Protein AF-A0A1U9K1Q8-F1 (afdb_monomer_lite)

Radius of gyration: 27.78 Å; chains: 1; bounding box: 69×58×80 Å

Secondary structure (DSSP, 8-state):
-B-TTSSB-S---HHHHHHHHHHHHT--HHHHTTSHHHHHHHHHHHHHTT--EEEEEEE---HHHHHHHHHHHHSTT--SEEEEEEEGGGS-HHHHHHHHHHHHTT-BTTB---EEEE--B--TTTT-S---TT--TT------BSS-HHHHHHHHHHHHHTT-EEEEEE-SHHHHHHHHHHHHHHHHHS--TT---EEEE-TT--HHHHHHHHHHT-EEEE-TTHHHHHHHHIIIIIS-HHHHTTSS-HHHHHHTT--EEE--TTTTS---HHHHHHHHHH-B-TTS-B--GGGPPPHHHHHHIIIIIHHHHTT-TTTSSS--TTS---EEEESS-TTSS-GGGGGG--EEEEEETTEEEEPP----EEEEEEE-STTSSHHHHHHHHHHS-PPTTEEEEE--SSSS-HHHHT--S-TTSEEE--SS-TTTS-SHHHHHHHHHHHH-SSPPSEEEEEPPTT--HHHHHHHHHHSTTEEEEEEEEEEEGGGHHHHHH-TTTHHHHHHHHHT-SEEEEES--TTPPPPHHHHHHHHT--PEEEE-SSS--PPPPP----PPPP-------EEEEEEESS---HHHHHHHHHHTTTTEEEEEEEEE-GGG-EEEEEEETTEEEEEE-SS--SSEEEEEEES-HHHHHHHHHHHHHHHHT---

pLDDT: mean 81.48, std 17.05, range [26.45, 98.88]

Foldseek 3Di:
DADPVRHDPPDADDPVRVVVVCVVVVHDPLVVCLALVNQQVVQVQCFQQQAAEDEQQEHQLDPSSLVSLLVLQPPPPRRHAYEYAHECVSDDLVVSLVSQVVSCVSDDPRYHTFEHEYEFWDALLVQAAAADPPAWPQPDDGHHTNDPLVVSLVSLQSCLVSLTAYAYEHQYQVSLVSVLVSLVVSCVVPNDPQNAHEYEQCFQHDLVSLLSCLVSLYAYAHALCCLAECLVVCCVTTPHPPRSLPTRQQLSSVVSVHLYAYDNPPPVPRDHLLVSLLSQAQSAYLQGDHRNNVSHDQSVVSLQRHALSVCSSSVNNQATRDDDPNHAPWGWDKPDDSVPDDSVCSLVIGTQWTDGRPDIDGNPPQQFAAEEEEEAAAPLCSLVVVQVVLVDDDPPQEAEEEFEAEQDRFSVVQRPDDDPRYDYQRDHGCAPDPDDSVLVVLVVQQPDVVHGNHYYYYHYNQHQQLVVQVVQSSRPRHDHQFLEYRDAQVCQVVQCPDPQRVQSRLSSLQQGQAYEYPPDAPPDDRDPSVVVSVVNHPHHYHYCNDSDDDDDDGDDDDDHGDDDDHDFKDKDKAKFQDAFDPVLLVVLCVVLLVFFQWKWWWGQHPPQWIWTWTDGSPDTDIGTDPHGDRMTMMMTMGRDPVSVVVSNVSVVCSVVVDDD

InterPro domains:
  IPR003495 CobW/HypB/UreG, nucleotide-binding domain [PF02492] (371-519)
  IPR011059 Metal-dependent hydrolase, composite domain superfamily [G3DSA:2.30.40.10] (322-338)
  IPR011629 Zinc chaperone CobW-like, C-terminal [PF07683] (570-649)
  IPR013108 Amidohydrolase 3 [PF07969] (2-357)
  IPR027417 P-loop containing nucleoside triphosphate hydrolase [G3DSA:3.40.50.300] (366-552)
  IPR027417 P-loop containing nucleoside triphosphate hydrolase [SSF52540] (367-492)
  IPR032466 Metal-dependent hydrolase [SSF51556] (37-322)
  IPR033932 YtcJ like [cd01300] (1-332)

Structure (mmCIF, N/CA/C/O backbone):
data_AF-A0A1U9K1Q8-F1
#
_entry.id   AF-A0A1U9K1Q8-F1
#
loop_
_atom_site.group_PDB
_atom_site.id
_atom_site.type_symbol
_atom_site.label_atom_id
_atom_site.label_alt_id
_atom_site.label_comp_id
_atom_site.label_asym_id
_atom_site.label_entity_id
_atom_site.label_seq_id
_atom_site.pdbx_PDB_ins_code
_atom_site.Cartn_x
_atom_site.Cartn_y
_atom_site.Cartn_z
_atom_site.occupancy
_atom_site.B_iso_or_equiv
_atom_site.auth_seq_id
_atom_site.auth_comp_id
_atom_site.auth_asym_id
_atom_site.auth_atom_id
_atom_site.pdbx_PDB_model_num
ATOM 1 N N . MET A 1 1 ? 19.857 14.814 7.489 1.00 66.50 1 MET A N 1
ATOM 2 C CA . MET A 1 1 ? 20.952 13.839 7.269 1.00 66.50 1 MET A CA 1
ATOM 3 C C . MET A 1 1 ? 22.160 14.584 6.717 1.00 66.50 1 MET A C 1
ATOM 5 O O . MET A 1 1 ? 21.950 15.623 6.100 1.00 66.50 1 MET A O 1
ATOM 9 N N . ARG A 1 2 ? 23.394 14.141 6.993 1.00 70.31 2 ARG A N 1
ATOM 10 C CA . ARG A 1 2 ? 24.616 14.788 6.481 1.00 70.31 2 ARG A CA 1
ATOM 11 C C . ARG A 1 2 ? 25.340 13.857 5.507 1.00 70.31 2 ARG A C 1
ATOM 13 O O . ARG A 1 2 ? 25.304 12.646 5.704 1.00 70.31 2 ARG A O 1
ATOM 20 N N . ASP A 1 3 ? 25.950 14.409 4.466 1.00 75.44 3 ASP A N 1
ATOM 21 C CA . ASP A 1 3 ? 26.840 13.682 3.562 1.00 75.44 3 ASP A CA 1
ATOM 22 C C . ASP A 1 3 ? 28.186 13.349 4.236 1.00 75.44 3 ASP A C 1
ATOM 24 O O . ASP A 1 3 ? 28.421 13.658 5.410 1.00 75.44 3 ASP A O 1
ATOM 28 N N . ALA A 1 4 ? 29.090 12.711 3.487 1.00 78.19 4 ALA A N 1
ATOM 29 C CA . ALA A 1 4 ? 30.421 12.348 3.974 1.00 78.19 4 ALA A CA 1
ATOM 30 C C . ALA A 1 4 ? 31.290 13.570 4.347 1.00 78.19 4 ALA A C 1
ATOM 32 O O . ALA A 1 4 ? 32.300 13.422 5.032 1.00 78.19 4 ALA A O 1
ATOM 33 N N . GLN A 1 5 ? 30.897 14.770 3.918 1.00 76.44 5 GLN A N 1
ATOM 34 C CA . GLN A 1 5 ? 31.544 16.052 4.182 1.00 76.44 5 GLN A CA 1
ATOM 35 C C . GLN A 1 5 ? 30.854 16.817 5.327 1.00 76.44 5 GLN A C 1
ATOM 37 O O . GLN A 1 5 ? 31.246 17.937 5.662 1.00 76.44 5 GLN A O 1
ATOM 42 N N . GLY A 1 6 ? 29.840 16.219 5.959 1.00 79.38 6 GLY A N 1
ATOM 43 C CA . GLY A 1 6 ? 29.106 16.808 7.070 1.00 79.38 6 GLY A CA 1
ATOM 44 C C . GLY A 1 6 ? 28.069 17.857 6.656 1.00 79.38 6 GLY A C 1
ATOM 45 O O . GLY A 1 6 ? 27.528 18.524 7.541 1.00 79.38 6 GLY A O 1
ATOM 46 N N . GLN A 1 7 ? 27.763 18.022 5.368 1.00 77.88 7 GLN A N 1
ATOM 47 C CA . GLN A 1 7 ? 26.757 18.971 4.879 1.00 77.88 7 GLN A CA 1
ATOM 48 C C . GLN A 1 7 ? 25.375 18.319 4.774 1.00 77.88 7 GLN A C 1
ATOM 50 O O . GLN A 1 7 ? 25.296 17.122 4.506 1.00 77.88 7 GLN A O 1
ATOM 55 N N . PRO A 1 8 ? 24.263 19.050 4.987 1.00 78.00 8 PRO A N 1
ATOM 56 C CA . PRO A 1 8 ? 22.928 18.507 4.757 1.00 78.00 8 PRO A CA 1
ATOM 57 C C . PRO A 1 8 ? 22.770 17.981 3.322 1.00 78.00 8 PRO A C 1
ATOM 59 O O . PRO A 1 8 ? 22.925 18.736 2.370 1.00 78.00 8 PRO A O 1
ATOM 62 N N . ASN A 1 9 ? 22.420 16.703 3.163 1.00 78.38 9 ASN A N 1
ATOM 63 C CA . ASN A 1 9 ? 22.312 16.052 1.847 1.00 78.38 9 ASN A CA 1
ATOM 64 C C . ASN A 1 9 ? 20.928 16.213 1.177 1.00 78.38 9 ASN A C 1
ATOM 66 O O . ASN A 1 9 ? 20.662 15.579 0.161 1.00 78.38 9 ASN A O 1
ATOM 70 N N . GLY A 1 10 ? 20.025 16.995 1.775 1.00 76.06 10 GLY A N 1
ATOM 71 C CA . GLY A 1 10 ? 18.657 17.199 1.282 1.00 76.06 10 GLY A CA 1
ATOM 72 C C . GLY A 1 10 ? 17.677 16.046 1.545 1.00 76.06 10 GLY A C 1
ATOM 73 O O . GLY A 1 10 ? 16.517 16.152 1.161 1.00 76.06 10 GLY A O 1
ATOM 74 N N . GLU A 1 11 ? 18.092 14.964 2.212 1.00 77.25 11 GLU A N 1
ATOM 75 C CA . GLU A 1 11 ? 17.215 13.831 2.527 1.00 77.25 11 GLU A CA 1
ATOM 76 C C . GLU A 1 11 ? 16.441 14.053 3.836 1.00 77.25 11 GLU A C 1
ATOM 78 O O . GLU A 1 11 ? 17.028 14.301 4.901 1.00 77.25 11 GLU A O 1
ATOM 83 N N . LEU A 1 12 ? 15.117 13.899 3.752 1.00 75.38 12 LEU A N 1
ATOM 84 C CA . LEU A 1 12 ? 14.180 13.929 4.873 1.00 75.38 12 LEU A CA 1
ATOM 85 C C . LEU A 1 12 ? 13.657 12.514 5.113 1.00 75.38 12 LEU A C 1
ATOM 87 O O . LEU A 1 12 ? 13.247 11.834 4.174 1.00 75.38 12 LEU A O 1
ATOM 91 N N . ARG A 1 13 ? 13.683 12.065 6.369 1.00 74.81 13 ARG A N 1
ATOM 92 C CA . ARG A 1 13 ? 13.214 10.734 6.763 1.00 74.81 13 ARG A CA 1
ATOM 93 C C . ARG A 1 13 ? 12.160 10.858 7.846 1.00 74.81 13 ARG A C 1
ATOM 95 O O . ARG A 1 13 ? 12.411 11.507 8.860 1.00 74.81 13 ARG A O 1
ATOM 102 N N . GLU A 1 14 ? 11.047 10.165 7.636 1.00 79.69 14 GLU A N 1
ATOM 103 C CA . GLU A 1 14 ? 9.932 10.059 8.579 1.00 79.69 14 GLU A CA 1
ATOM 104 C C . GLU A 1 14 ? 9.242 11.392 8.923 1.00 79.69 14 GLU A C 1
ATOM 106 O O . GLU A 1 14 ? 9.667 12.480 8.526 1.00 79.69 14 GLU A O 1
ATOM 111 N N . MET A 1 15 ? 8.125 11.303 9.654 1.00 72.88 15 MET A N 1
ATOM 112 C CA . MET A 1 15 ? 7.255 12.455 9.928 1.00 72.88 15 MET A CA 1
ATOM 113 C C . MET A 1 15 ? 7.952 13.574 10.703 1.00 72.88 15 MET A C 1
ATOM 115 O O . MET A 1 15 ? 7.702 14.739 10.421 1.00 72.88 15 MET A O 1
ATOM 119 N N . ALA A 1 16 ? 8.898 13.253 11.591 1.00 71.88 16 ALA A N 1
ATOM 120 C CA . ALA A 1 16 ? 9.637 14.268 12.343 1.00 71.88 16 ALA A CA 1
ATOM 121 C C . ALA A 1 16 ? 10.414 15.237 11.430 1.00 71.88 16 ALA A C 1
ATOM 123 O O . ALA A 1 16 ? 10.443 16.439 11.686 1.00 71.88 16 ALA A O 1
ATOM 124 N N . ALA A 1 17 ? 11.023 14.739 10.346 1.00 75.12 17 ALA A N 1
ATOM 125 C CA . ALA A 1 17 ? 11.723 15.592 9.386 1.00 75.12 17 ALA A CA 1
ATOM 126 C C . ALA A 1 17 ? 10.757 16.263 8.397 1.00 75.12 17 ALA A C 1
ATOM 128 O O . ALA A 1 17 ? 10.967 17.415 8.021 1.00 75.12 17 ALA A O 1
ATOM 129 N N . MET A 1 18 ? 9.705 15.552 7.978 1.00 78.44 18 MET A N 1
ATOM 130 C CA . MET A 1 18 ? 8.719 16.069 7.025 1.00 78.44 18 MET A CA 1
ATOM 131 C C . MET A 1 18 ? 7.866 17.198 7.625 1.00 78.44 18 MET A C 1
ATOM 133 O O . MET A 1 18 ? 7.635 18.196 6.946 1.00 78.44 18 MET A O 1
ATOM 137 N N . HIS A 1 19 ? 7.467 17.101 8.900 1.00 77.25 19 HIS A N 1
ATOM 138 C CA . HIS A 1 19 ? 6.681 18.132 9.593 1.00 77.25 19 HIS A CA 1
ATOM 139 C C . HIS A 1 19 ? 7.400 19.482 9.634 1.00 77.25 19 HIS A C 1
ATOM 141 O O . HIS A 1 19 ? 6.782 20.496 9.331 1.00 77.25 19 HIS A O 1
ATOM 147 N N . ALA A 1 20 ? 8.713 19.504 9.883 1.00 77.38 20 ALA A N 1
ATOM 148 C CA . ALA A 1 20 ? 9.489 20.747 9.860 1.00 77.38 20 ALA A CA 1
ATOM 149 C C . ALA A 1 20 ? 9.435 21.454 8.491 1.00 77.38 20 ALA A C 1
ATOM 151 O O . ALA A 1 20 ? 9.464 22.681 8.411 1.00 77.38 20 ALA A O 1
ATOM 152 N N . VAL A 1 21 ? 9.337 20.687 7.400 1.00 79.81 21 VAL A N 1
ATOM 153 C CA . VAL A 1 21 ? 9.174 21.243 6.052 1.00 79.81 21 VAL A CA 1
ATOM 154 C C . VAL A 1 21 ? 7.744 21.706 5.807 1.00 79.81 21 VAL A C 1
ATOM 156 O O . VAL A 1 21 ? 7.560 22.783 5.248 1.00 79.81 21 VAL A O 1
ATOM 159 N N . PHE A 1 22 ? 6.736 20.951 6.247 1.00 80.69 22 PHE A N 1
ATOM 160 C CA . PHE A 1 22 ? 5.336 21.373 6.137 1.00 80.69 22 PHE A CA 1
ATOM 161 C C . PHE A 1 22 ? 5.073 22.682 6.888 1.00 80.69 22 PHE A C 1
ATOM 163 O O . PHE A 1 22 ? 4.465 23.595 6.328 1.00 80.69 22 PHE A O 1
ATOM 170 N N . GLU A 1 23 ? 5.608 22.811 8.104 1.00 78.19 23 GLU A N 1
ATOM 171 C CA . GLU A 1 23 ? 5.557 24.045 8.890 1.00 78.19 23 GLU A CA 1
ATOM 172 C C . GLU A 1 23 ? 6.249 25.204 8.166 1.00 78.19 23 GLU A C 1
ATOM 174 O O . GLU A 1 23 ? 5.667 26.278 8.022 1.00 78.19 23 GLU A O 1
ATOM 179 N N . ALA A 1 24 ? 7.464 24.988 7.648 1.00 80.38 24 ALA A N 1
ATOM 180 C CA . ALA A 1 24 ? 8.210 26.023 6.932 1.00 80.38 24 ALA A CA 1
ATOM 181 C C . ALA A 1 24 ? 7.511 26.490 5.642 1.00 80.38 24 ALA A C 1
ATOM 183 O O . ALA A 1 24 ? 7.624 27.656 5.264 1.00 80.38 24 ALA A O 1
ATOM 184 N N . LEU A 1 25 ? 6.795 25.591 4.961 1.00 81.19 25 LEU A N 1
ATOM 185 C CA . LEU A 1 25 ? 6.037 25.897 3.747 1.00 81.19 25 LEU A CA 1
ATOM 186 C C . LEU A 1 25 ? 4.632 26.449 4.035 1.00 81.19 25 LEU A C 1
ATOM 188 O O . LEU A 1 25 ? 3.979 26.933 3.109 1.00 81.19 25 LEU A O 1
ATOM 192 N N . GLY A 1 26 ? 4.154 26.360 5.281 1.00 75.19 26 GLY A N 1
ATOM 193 C CA . GLY A 1 26 ? 2.771 26.670 5.648 1.00 75.19 26 GLY A CA 1
ATOM 194 C C . GLY A 1 26 ? 1.749 25.809 4.899 1.00 75.19 26 GLY A C 1
ATOM 195 O O . GLY A 1 26 ? 0.643 26.271 4.624 1.00 75.19 26 GLY A O 1
ATOM 196 N N . ARG A 1 27 ? 2.145 24.598 4.487 1.00 71.44 27 ARG A N 1
ATOM 197 C CA . ARG A 1 27 ? 1.319 23.656 3.724 1.00 71.44 27 ARG A CA 1
ATOM 198 C C . ARG A 1 27 ? 1.589 22.238 4.190 1.00 71.44 27 ARG A C 1
ATOM 200 O O . ARG A 1 27 ? 2.728 21.775 4.138 1.00 71.44 27 ARG A O 1
ATOM 207 N N . SER A 1 28 ? 0.530 21.538 4.572 1.00 68.88 28 SER A N 1
ATOM 208 C CA . SER A 1 28 ? 0.574 20.114 4.876 1.00 68.88 28 SER A CA 1
ATOM 209 C C . SER A 1 28 ? -0.083 19.321 3.755 1.00 68.88 28 SER A C 1
ATOM 211 O O . SER A 1 28 ? -1.216 19.605 3.362 1.00 68.88 28 SER A O 1
ATOM 213 N N . VAL A 1 29 ? 0.595 18.275 3.278 1.00 70.00 29 VAL A N 1
ATOM 214 C CA . VAL A 1 29 ? -0.009 17.323 2.332 1.00 70.00 29 VAL A CA 1
ATOM 215 C C . VAL A 1 29 ? -1.285 16.719 2.930 1.00 70.00 29 VAL A C 1
ATOM 217 O O . VAL A 1 29 ? -2.256 16.525 2.207 1.00 70.00 29 VAL A O 1
ATOM 220 N N . PHE A 1 30 ? -1.324 16.501 4.250 1.00 70.75 30 PHE A N 1
ATOM 221 C CA . PHE A 1 30 ? -2.489 15.957 4.955 1.00 70.75 30 PHE A CA 1
ATOM 222 C C . PHE A 1 30 ? -3.694 16.912 4.969 1.00 70.75 30 PHE A C 1
ATOM 224 O O . PHE A 1 30 ? -4.835 16.460 5.033 1.00 70.75 30 PHE A O 1
ATOM 231 N N . GLU A 1 31 ? -3.470 18.223 4.855 1.00 69.94 31 GLU A N 1
ATOM 232 C CA . GLU A 1 31 ? -4.553 19.205 4.723 1.00 69.94 31 GLU A CA 1
ATOM 233 C C . GLU A 1 31 ? -5.031 19.325 3.272 1.00 69.94 31 GLU A C 1
ATOM 235 O O . GLU A 1 31 ? -6.234 19.366 3.017 1.00 69.94 31 GLU A O 1
ATOM 240 N N . GLU A 1 32 ? -4.112 19.314 2.300 1.00 70.12 32 GLU A N 1
ATOM 241 C CA . GLU A 1 32 ? -4.469 19.378 0.876 1.00 70.12 32 GLU A CA 1
ATOM 242 C C . GLU A 1 32 ? -5.303 18.156 0.432 1.00 70.12 32 GLU A C 1
ATOM 244 O O . GLU A 1 32 ? -6.234 18.283 -0.377 1.00 70.12 32 GLU A O 1
ATOM 249 N N . VAL A 1 33 ? -5.034 16.971 0.997 1.00 70.44 33 VAL A N 1
ATOM 250 C CA . VAL A 1 33 ? -5.823 15.758 0.709 1.00 70.44 33 VAL A CA 1
ATOM 251 C C . VAL A 1 33 ? -7.209 15.756 1.357 1.00 70.44 33 VAL A C 1
ATOM 253 O O . VAL A 1 33 ? -8.095 15.055 0.869 1.00 70.44 33 VAL A O 1
ATOM 256 N N . ALA A 1 34 ? -7.440 16.581 2.382 1.00 72.38 34 ALA A N 1
ATOM 257 C CA . ALA A 1 34 ? -8.732 16.700 3.056 1.00 72.38 34 ALA A CA 1
ATOM 258 C C . ALA A 1 34 ? -9.727 17.621 2.316 1.00 72.38 34 ALA A C 1
ATOM 260 O O . ALA A 1 34 ? -10.841 17.841 2.792 1.00 72.38 34 ALA A O 1
ATOM 261 N N . SER A 1 35 ? -9.363 18.167 1.148 1.00 80.69 35 SER A N 1
ATOM 262 C CA . SER A 1 35 ? -10.269 19.012 0.363 1.00 80.69 35 SER A CA 1
ATOM 263 C C . SER A 1 35 ? -11.483 18.235 -0.173 1.00 80.69 35 SER A C 1
ATOM 265 O O . SER A 1 35 ? -11.387 17.058 -0.532 1.00 80.69 35 SER A O 1
ATOM 267 N N . LEU A 1 36 ? -12.625 18.919 -0.318 1.00 82.38 36 LEU A N 1
ATOM 268 C CA . LEU A 1 36 ? -13.862 18.336 -0.860 1.00 82.38 36 LEU A CA 1
ATOM 269 C C . LEU A 1 36 ? -13.641 17.677 -2.235 1.00 82.38 36 LEU A C 1
ATOM 271 O O . LEU A 1 36 ? -14.110 16.568 -2.492 1.00 82.38 36 LEU A O 1
ATOM 275 N N . ALA A 1 37 ? -12.891 18.346 -3.115 1.00 79.94 37 ALA A N 1
ATOM 276 C CA . ALA A 1 37 ? -12.585 17.841 -4.449 1.00 79.94 37 ALA A CA 1
ATOM 277 C C . ALA A 1 37 ? -11.731 16.564 -4.392 1.00 79.94 37 ALA A C 1
ATOM 279 O O . ALA A 1 37 ? -12.009 15.604 -5.117 1.00 79.94 37 ALA A O 1
ATOM 280 N N . THR A 1 38 ? -10.727 16.517 -3.510 1.00 81.62 38 THR A N 1
ATOM 281 C CA . THR A 1 38 ? -9.883 15.330 -3.328 1.00 81.62 38 THR A CA 1
ATOM 282 C C . THR A 1 38 ? -10.694 14.159 -2.777 1.00 81.62 38 THR A C 1
ATOM 284 O O . THR A 1 38 ? -10.658 13.077 -3.366 1.00 81.62 38 THR A O 1
ATOM 287 N N . LEU A 1 39 ? -11.503 14.382 -1.734 1.00 87.25 39 LEU A N 1
ATOM 288 C CA . LEU A 1 39 ? -12.382 13.363 -1.150 1.00 87.25 39 LEU A CA 1
ATOM 289 C C . LEU A 1 39 ? -13.358 12.785 -2.182 1.00 87.25 39 LEU A C 1
ATOM 291 O O . LEU A 1 39 ? -13.549 11.570 -2.246 1.00 87.25 39 LEU A O 1
ATOM 295 N N . GLN A 1 40 ? -13.959 13.629 -3.025 1.00 85.12 40 GLN A N 1
ATOM 296 C CA . GLN A 1 40 ? -14.845 13.183 -4.104 1.00 85.12 40 GLN A CA 1
ATOM 297 C C . GLN A 1 40 ? -14.101 12.379 -5.177 1.00 85.12 40 GLN A C 1
ATOM 299 O O . GLN A 1 40 ? -14.609 11.360 -5.651 1.00 85.12 40 GLN A O 1
ATOM 304 N N . ASN A 1 41 ? -12.912 12.826 -5.584 1.00 81.38 41 ASN A N 1
ATOM 305 C CA . ASN A 1 41 ? -12.117 12.152 -6.609 1.00 81.38 41 ASN A CA 1
ATOM 306 C C . ASN A 1 41 ? -11.607 10.792 -6.130 1.00 81.38 41 ASN A C 1
ATOM 308 O O . ASN A 1 41 ? -11.685 9.814 -6.877 1.00 81.38 41 ASN A O 1
ATOM 312 N N . TYR A 1 42 ? -11.141 10.713 -4.884 1.00 85.94 42 TYR A N 1
ATOM 313 C CA . TYR A 1 42 ? -10.687 9.467 -4.280 1.00 85.94 42 TYR A CA 1
ATOM 314 C C . TYR A 1 42 ? -11.842 8.480 -4.093 1.00 85.94 42 TYR A C 1
ATOM 316 O O . TYR A 1 42 ? -11.730 7.322 -4.487 1.00 85.94 42 TYR A O 1
ATOM 324 N N . ALA A 1 43 ? -13.003 8.947 -3.623 1.00 88.81 43 ALA A N 1
ATOM 325 C CA . ALA A 1 43 ? -14.195 8.112 -3.498 1.00 88.81 43 ALA A CA 1
ATOM 326 C C . ALA A 1 43 ? -14.670 7.546 -4.847 1.00 88.81 43 ALA A C 1
ATOM 328 O O . ALA A 1 43 ? -15.046 6.379 -4.935 1.00 88.81 43 ALA A O 1
ATOM 329 N N . LYS A 1 44 ? -14.612 8.339 -5.927 1.00 84.50 44 LYS A N 1
ATOM 330 C CA . LYS A 1 44 ? -14.893 7.849 -7.288 1.00 84.50 44 LYS A CA 1
ATOM 331 C C . LYS A 1 44 ? -13.872 6.805 -7.745 1.00 84.50 44 LYS A C 1
ATOM 333 O O . LYS A 1 44 ? -14.255 5.854 -8.420 1.00 84.50 44 LYS A O 1
ATOM 338 N N . ALA A 1 45 ? -12.593 6.971 -7.406 1.00 82.88 45 ALA A N 1
ATOM 339 C CA . ALA A 1 45 ? -11.563 5.981 -7.717 1.00 82.88 45 ALA A CA 1
ATOM 340 C C . ALA A 1 45 ? -11.806 4.662 -6.963 1.00 82.88 45 ALA A C 1
ATOM 342 O O . ALA A 1 45 ? -11.807 3.604 -7.583 1.00 82.88 45 ALA A O 1
ATOM 343 N N . ALA A 1 46 ? -12.115 4.731 -5.667 1.00 89.69 46 ALA A N 1
ATOM 344 C CA . ALA A 1 46 ? -12.485 3.576 -4.850 1.00 89.69 46 ALA A CA 1
ATOM 345 C C . ALA A 1 46 ? -13.713 2.848 -5.415 1.00 89.69 46 ALA A C 1
ATOM 347 O O . ALA A 1 46 ? -13.661 1.642 -5.677 1.00 89.69 46 ALA A O 1
ATOM 348 N N . GLN A 1 47 ? -14.776 3.591 -5.728 1.00 88.31 47 GLN A N 1
ATOM 349 C CA . GLN A 1 47 ? -15.986 3.030 -6.319 1.00 88.31 47 GLN A CA 1
ATOM 350 C C . GLN A 1 47 ? -15.719 2.290 -7.634 1.00 88.31 47 GLN A C 1
ATOM 352 O O . GLN A 1 47 ? -16.318 1.242 -7.867 1.00 88.31 47 GLN A O 1
ATOM 357 N N . ARG A 1 48 ? -14.819 2.801 -8.485 1.00 84.81 48 ARG A N 1
ATOM 358 C CA . ARG A 1 48 ? -14.453 2.156 -9.760 1.00 84.81 48 ARG A CA 1
ATOM 359 C C . ARG A 1 48 ? -13.785 0.792 -9.589 1.00 84.81 48 ARG A C 1
ATOM 361 O O . ARG A 1 48 ? -13.800 -0.007 -10.513 1.00 84.81 48 ARG A O 1
ATOM 368 N N . THR A 1 49 ? -13.237 0.527 -8.408 1.00 86.88 49 THR A N 1
ATOM 369 C CA . THR A 1 49 ? -12.593 -0.746 -8.055 1.00 86.88 49 THR A CA 1
ATOM 370 C C . THR A 1 49 ? -13.453 -1.669 -7.203 1.00 86.88 49 THR A C 1
ATOM 372 O O . THR A 1 49 ? -12.934 -2.626 -6.635 1.00 86.88 49 THR A O 1
ATOM 375 N N . GLY A 1 50 ? -14.751 -1.386 -7.065 1.00 91.75 50 GLY A N 1
ATOM 376 C CA . GLY A 1 50 ? -15.638 -2.208 -6.237 1.00 91.75 50 GLY A CA 1
ATOM 377 C C . GLY A 1 50 ? -15.562 -1.916 -4.738 1.00 91.75 50 GLY A C 1
ATOM 378 O O . GLY A 1 50 ? -16.115 -2.676 -3.951 1.00 91.75 50 GLY A O 1
ATOM 379 N N . ILE A 1 51 ? -14.897 -0.834 -4.319 1.00 95.38 51 ILE A N 1
ATOM 380 C CA . ILE A 1 51 ? -14.764 -0.482 -2.901 1.00 95.38 51 ILE A CA 1
ATOM 381 C C . ILE A 1 51 ? -15.949 0.381 -2.464 1.00 95.38 51 ILE A C 1
ATOM 383 O O . ILE A 1 51 ? -16.215 1.431 -3.053 1.00 95.38 51 ILE A O 1
ATOM 387 N N . THR A 1 52 ? -16.626 -0.042 -1.397 1.00 96.44 52 THR A N 1
ATOM 388 C CA . THR A 1 52 ? -17.779 0.653 -0.798 1.00 96.44 52 THR A CA 1
ATOM 389 C C . THR A 1 52 ? -17.460 1.321 0.537 1.00 96.44 52 THR A C 1
ATOM 391 O O . THR A 1 52 ? -18.124 2.291 0.888 1.00 96.44 52 THR A O 1
ATOM 394 N N . THR A 1 53 ? -16.423 0.872 1.246 1.00 96.94 53 THR A N 1
ATOM 395 C CA . THR A 1 53 ? -15.969 1.428 2.530 1.00 96.94 53 THR A CA 1
ATOM 396 C C . THR A 1 53 ? -14.461 1.633 2.488 1.00 96.94 53 THR A C 1
ATOM 398 O O . THR A 1 53 ? -13.729 0.744 2.058 1.00 96.94 53 THR A O 1
ATOM 4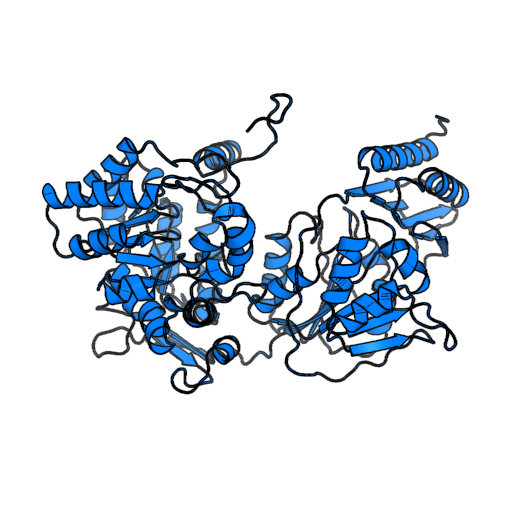01 N N . ILE A 1 54 ? -13.993 2.800 2.930 1.00 95.44 54 ILE A N 1
ATOM 402 C CA . ILE A 1 54 ? -12.570 3.135 3.026 1.00 95.44 54 ILE A CA 1
ATOM 403 C C . ILE A 1 54 ? -12.235 3.701 4.402 1.00 95.44 54 ILE A C 1
ATOM 405 O O . ILE A 1 54 ? -13.015 4.450 4.993 1.00 95.44 54 ILE A O 1
ATOM 409 N N . THR A 1 55 ? -11.035 3.383 4.873 1.00 95.00 55 THR A N 1
ATOM 410 C CA . THR A 1 55 ? -10.464 3.957 6.091 1.00 95.00 55 THR A CA 1
ATOM 411 C C . THR A 1 55 ? -9.422 4.992 5.697 1.00 95.00 55 THR A C 1
ATOM 413 O O . THR A 1 55 ? -8.440 4.654 5.035 1.00 95.00 55 THR A O 1
ATOM 416 N N . ASP A 1 56 ? -9.634 6.246 6.093 1.00 92.50 56 ASP A N 1
ATOM 417 C CA . ASP A 1 56 ? -8.597 7.275 6.014 1.00 92.50 56 ASP A CA 1
ATOM 418 C C . ASP A 1 56 ? -7.716 7.130 7.255 1.00 92.50 56 ASP A C 1
ATOM 420 O O . ASP A 1 56 ? -8.036 7.621 8.337 1.00 92.50 56 ASP A O 1
ATOM 424 N N . LEU A 1 57 ? -6.676 6.310 7.117 1.00 91.75 57 LEU A N 1
ATOM 425 C CA . LEU A 1 57 ? -5.980 5.711 8.247 1.00 91.75 57 LEU A CA 1
ATOM 426 C C . LEU A 1 57 ? -5.012 6.677 8.951 1.00 91.75 57 LEU A C 1
ATOM 428 O O . LEU A 1 57 ? -4.415 6.267 9.935 1.00 91.75 57 LEU A O 1
ATOM 432 N N . TYR A 1 58 ? -4.835 7.914 8.482 1.00 91.94 58 TYR A N 1
ATOM 433 C CA . TYR A 1 58 ? -4.117 8.977 9.196 1.00 91.94 58 TYR A CA 1
ATOM 434 C C . TYR A 1 58 ? -4.738 10.331 8.838 1.00 91.94 58 TYR A C 1
ATOM 436 O O . TYR A 1 58 ? -4.410 10.921 7.810 1.00 91.94 58 TYR A O 1
ATOM 444 N N . ASN A 1 59 ? -5.629 10.828 9.693 1.00 92.06 59 ASN A N 1
ATOM 445 C CA . ASN A 1 59 ? -6.303 12.105 9.500 1.00 92.06 59 ASN A CA 1
ATOM 446 C C . ASN A 1 59 ? -6.046 13.038 10.699 1.00 92.06 59 ASN A C 1
ATOM 448 O O . ASN A 1 59 ? -6.340 12.649 11.829 1.00 92.06 59 ASN A O 1
ATOM 452 N N . PRO A 1 60 ? -5.562 14.277 10.501 1.00 89.69 60 PRO A N 1
ATOM 453 C CA . PRO A 1 60 ? -5.358 15.218 11.608 1.00 89.69 60 PRO A CA 1
ATOM 454 C C . PRO A 1 60 ? -6.647 15.602 12.350 1.00 89.69 60 PRO A C 1
ATOM 456 O O . PRO A 1 60 ? -6.590 16.109 13.466 1.00 89.69 60 PRO A O 1
ATOM 459 N N . LEU A 1 61 ? -7.816 15.397 11.731 1.00 92.56 61 LEU A N 1
ATOM 460 C CA . LEU A 1 61 ? -9.121 15.878 12.188 1.00 92.56 61 LEU A CA 1
ATOM 461 C C . LEU A 1 61 ? -9.139 17.387 12.470 1.00 92.56 61 LEU A C 1
ATOM 463 O O . LEU A 1 61 ? -9.766 17.836 13.432 1.00 92.56 61 LEU A O 1
ATOM 467 N N . SER A 1 62 ? -8.494 18.189 11.618 1.00 91.25 62 SER A N 1
ATOM 468 C CA . SER A 1 62 ? -8.622 19.652 11.661 1.00 91.25 62 SER A CA 1
ATOM 469 C C . SER A 1 62 ? -10.078 20.082 11.443 1.00 91.25 62 SER A C 1
ATOM 471 O O . SER A 1 62 ? -10.872 19.342 10.860 1.00 91.25 62 SER A O 1
ATOM 473 N N . ASP A 1 63 ? -10.464 21.276 11.898 1.00 91.69 63 ASP A N 1
ATOM 474 C CA . ASP A 1 63 ? -11.844 21.764 11.729 1.00 91.69 63 ASP A CA 1
ATOM 475 C C . ASP A 1 63 ? -12.270 21.815 10.259 1.00 91.69 63 ASP A C 1
ATOM 477 O O . ASP A 1 63 ? -13.377 21.402 9.915 1.00 91.69 63 ASP A O 1
ATOM 481 N N . GLN A 1 64 ? -11.364 22.241 9.376 1.00 90.00 64 GLN A N 1
ATOM 482 C CA . GLN A 1 64 ? -11.606 22.241 7.937 1.00 90.00 64 GLN A CA 1
ATOM 483 C C . GLN A 1 64 ? -11.762 20.819 7.381 1.00 90.00 64 GLN A C 1
ATOM 485 O O . GLN A 1 64 ? -12.676 20.572 6.594 1.00 90.00 64 GLN A O 1
ATOM 490 N N . GLY A 1 65 ? -10.898 19.883 7.791 1.00 90.94 65 GLY A N 1
ATOM 491 C CA . GLY A 1 65 ? -10.962 18.494 7.339 1.00 90.94 65 GLY A CA 1
ATOM 492 C C . GLY A 1 65 ? -12.247 17.800 7.789 1.00 90.94 65 GLY A C 1
ATOM 493 O O . GLY A 1 65 ? -12.926 17.168 6.982 1.00 90.94 65 GLY A O 1
ATOM 494 N N . VAL A 1 66 ? -12.642 17.985 9.052 1.00 94.69 66 VAL A N 1
ATOM 495 C CA . VAL A 1 66 ? -13.901 17.450 9.593 1.00 94.69 66 VAL A CA 1
ATOM 496 C C . VAL A 1 66 ? -15.104 18.039 8.857 1.00 94.69 66 VAL A C 1
ATOM 498 O O . VAL A 1 66 ? -15.980 17.282 8.438 1.00 94.69 66 VAL A O 1
ATOM 501 N N . ALA A 1 67 ? -15.132 19.355 8.620 1.00 94.25 67 ALA A N 1
ATOM 502 C CA . ALA A 1 67 ? -16.201 19.985 7.848 1.00 94.25 67 ALA A CA 1
ATOM 503 C C . ALA A 1 67 ? -16.308 19.397 6.428 1.00 94.25 67 ALA A C 1
ATOM 505 O O . ALA A 1 67 ? -17.406 19.057 5.989 1.00 94.25 67 ALA A O 1
ATOM 506 N N . ALA A 1 68 ? -15.178 19.194 5.741 1.00 93.19 68 ALA A N 1
ATOM 507 C CA . ALA A 1 68 ? -15.148 18.610 4.401 1.00 93.19 68 ALA A CA 1
ATOM 508 C C . ALA A 1 68 ? -15.605 17.139 4.372 1.00 93.19 68 ALA A C 1
ATOM 510 O O . ALA A 1 68 ? -16.301 16.731 3.436 1.00 93.19 68 ALA A O 1
ATOM 511 N N . LEU A 1 69 ? -15.257 16.342 5.390 1.00 95.00 69 LEU A N 1
ATOM 512 C CA . LEU A 1 69 ? -15.723 14.957 5.548 1.00 95.00 69 LEU A CA 1
ATOM 513 C C . LEU A 1 69 ? -17.242 14.898 5.764 1.00 95.00 69 LEU A C 1
ATOM 515 O O . LEU A 1 69 ? -17.939 14.110 5.114 1.00 95.00 69 LEU A O 1
ATOM 519 N N . VAL A 1 70 ? -17.769 15.752 6.645 1.00 95.88 70 VAL A N 1
ATOM 520 C CA . VAL A 1 70 ? -19.209 15.847 6.924 1.00 95.88 70 VAL A CA 1
ATOM 521 C C . VAL A 1 70 ? -19.962 16.295 5.673 1.00 95.88 70 VAL A C 1
ATOM 523 O O . VAL A 1 70 ? -20.894 15.613 5.248 1.00 95.88 70 VAL A O 1
ATOM 526 N N . GLU A 1 71 ? -19.520 17.374 5.026 1.00 95.50 71 GLU A N 1
ATOM 527 C CA . GLU A 1 71 ? -20.138 17.880 3.799 1.00 95.50 71 GLU A CA 1
ATOM 528 C C . GLU A 1 71 ? -20.112 16.828 2.681 1.00 95.50 71 GLU A C 1
ATOM 530 O O . GLU A 1 71 ? -21.135 16.575 2.043 1.00 95.50 71 GLU A O 1
ATOM 535 N N . SER A 1 72 ? -18.969 16.166 2.466 1.00 93.38 72 SER A N 1
ATOM 536 C CA . SER A 1 72 ? -18.833 15.112 1.455 1.00 93.38 72 SER A CA 1
ATOM 537 C C . SER A 1 72 ? -19.791 13.956 1.717 1.00 93.38 72 SER A C 1
ATOM 539 O O . SER A 1 72 ? -20.531 13.557 0.823 1.00 93.38 72 SER A O 1
ATOM 541 N N . SER A 1 73 ? -19.800 13.416 2.936 1.00 94.06 73 SER A N 1
ATOM 542 C CA . SER A 1 73 ? -20.578 12.219 3.281 1.00 94.06 73 SER A CA 1
ATOM 543 C C . SER A 1 73 ? -22.094 12.444 3.249 1.00 94.06 73 SER A C 1
ATOM 545 O O . SER A 1 73 ? -22.842 11.519 2.926 1.00 94.06 73 SER A O 1
ATOM 547 N N . GLN A 1 74 ? -22.558 13.671 3.504 1.00 94.31 74 GLN A N 1
ATOM 548 C CA . GLN A 1 74 ? -23.974 14.040 3.404 1.00 94.31 74 GLN A CA 1
ATOM 549 C C . GLN A 1 74 ? -24.472 14.143 1.959 1.00 94.31 74 GLN A C 1
ATOM 551 O O . GLN A 1 74 ? -25.675 14.027 1.712 1.00 94.31 74 GLN A O 1
ATOM 556 N N . GLN A 1 75 ? -23.575 14.317 0.984 1.00 91.94 75 GLN A N 1
ATOM 557 C CA . GLN A 1 75 ? -23.969 14.355 -0.418 1.00 91.94 75 GLN A CA 1
ATOM 558 C C . GLN A 1 75 ? -24.578 13.002 -0.837 1.00 91.94 75 GLN A C 1
ATOM 560 O O . GLN A 1 75 ? -23.928 11.950 -0.719 1.00 91.94 75 GLN A O 1
ATOM 565 N N . PRO A 1 76 ? -25.806 12.980 -1.395 1.00 88.00 76 PRO A N 1
ATOM 566 C CA . PRO A 1 76 ? -26.440 11.740 -1.846 1.00 88.00 76 PRO A CA 1
ATOM 567 C C . PRO A 1 76 ? -25.559 10.951 -2.823 1.00 88.00 76 PRO A C 1
ATOM 569 O O . PRO A 1 76 ? -25.461 9.724 -2.740 1.00 88.00 76 PRO A O 1
ATOM 572 N N . GLN A 1 77 ? -24.841 11.672 -3.689 1.00 87.12 77 GLN A N 1
ATOM 573 C CA . GLN A 1 77 ? -23.925 11.149 -4.695 1.00 87.12 77 GLN A CA 1
ATOM 574 C C . GLN A 1 77 ? -22.547 10.726 -4.167 1.00 87.12 77 GLN A C 1
ATOM 576 O O . GLN A 1 77 ? -21.735 10.249 -4.966 1.00 87.12 77 GLN A O 1
ATOM 581 N N . TYR A 1 78 ? -22.254 10.870 -2.875 1.00 92.38 78 TYR A N 1
ATOM 582 C CA . TYR A 1 78 ? -20.987 10.393 -2.331 1.00 92.38 78 TYR A CA 1
ATOM 583 C C . TYR A 1 78 ? -20.947 8.854 -2.350 1.00 92.38 78 TYR A C 1
ATOM 585 O O . TYR A 1 78 ? -21.896 8.237 -1.845 1.00 92.38 78 TYR A O 1
ATOM 593 N N . PRO A 1 79 ? -19.947 8.227 -3.001 1.00 90.88 79 PRO A N 1
ATOM 594 C CA . PRO A 1 79 ? -20.048 6.830 -3.422 1.00 90.88 79 PRO A CA 1
ATOM 595 C C . PRO A 1 79 ? -19.416 5.796 -2.479 1.00 90.88 79 PRO A C 1
ATOM 597 O O . PRO A 1 79 ? -19.433 4.617 -2.820 1.00 90.88 79 PRO A O 1
ATOM 600 N N . VAL A 1 80 ? -18.889 6.202 -1.320 1.00 94.88 80 VAL A N 1
ATOM 601 C CA . VAL A 1 80 ? -18.277 5.295 -0.331 1.00 94.88 80 VAL A CA 1
ATOM 602 C C . VAL A 1 80 ? -18.659 5.682 1.099 1.00 94.88 80 VAL A C 1
ATOM 604 O O . VAL A 1 80 ? -19.130 6.797 1.335 1.00 94.88 80 VAL A O 1
ATOM 607 N N . ARG A 1 81 ? -18.438 4.776 2.054 1.00 96.50 81 ARG A N 1
ATOM 608 C CA . ARG A 1 81 ? -18.423 5.056 3.496 1.00 96.50 81 ARG A CA 1
ATOM 609 C C . ARG A 1 81 ? -17.001 5.375 3.937 1.00 96.50 81 ARG A C 1
ATOM 611 O O . ARG A 1 81 ? -16.065 4.684 3.545 1.00 96.50 81 ARG A O 1
ATOM 618 N N . LEU A 1 82 ? -16.854 6.414 4.743 1.00 96.19 82 LEU A N 1
ATOM 619 C CA . LEU A 1 82 ? -15.589 6.897 5.275 1.00 96.19 82 LEU A CA 1
ATOM 620 C C . LEU A 1 82 ? -15.450 6.504 6.737 1.00 96.19 82 LEU A C 1
ATOM 622 O O . LEU A 1 82 ? -16.366 6.727 7.526 1.00 96.19 82 LEU A O 1
ATOM 626 N N . VAL A 1 83 ? -14.277 5.994 7.092 1.00 97.56 83 VAL A N 1
ATOM 627 C CA . VAL A 1 83 ? -13.894 5.711 8.475 1.00 97.56 83 VAL A CA 1
ATOM 628 C C . VAL A 1 83 ? -12.554 6.400 8.756 1.00 97.56 83 VAL A C 1
ATOM 630 O O . VAL A 1 83 ? -11.502 5.796 8.556 1.00 97.56 83 VAL A O 1
ATOM 633 N N . PRO A 1 84 ? -12.533 7.699 9.094 1.00 96.25 84 PRO A N 1
ATOM 634 C CA . PRO A 1 84 ? -11.287 8.398 9.394 1.00 96.25 84 PRO A CA 1
ATOM 635 C C . PRO A 1 84 ? -10.709 7.974 10.751 1.00 96.25 84 PRO A C 1
ATOM 637 O O . PRO A 1 84 ? -11.432 7.862 11.742 1.00 96.25 84 PRO A O 1
ATOM 640 N N . ALA A 1 85 ? -9.389 7.788 10.798 1.00 97.06 85 ALA A N 1
ATOM 641 C CA . ALA A 1 85 ? -8.632 7.523 12.014 1.00 97.06 85 ALA A CA 1
ATOM 642 C C . ALA A 1 85 ? -7.761 8.729 12.376 1.00 97.06 85 ALA A C 1
ATOM 644 O O . ALA A 1 85 ? -6.901 9.143 11.600 1.00 97.06 85 ALA A O 1
ATOM 645 N N . MET A 1 86 ? -7.972 9.282 13.569 1.00 97.12 86 MET A N 1
ATOM 646 C CA . MET A 1 86 ? -7.268 10.478 14.028 1.00 97.12 86 MET A CA 1
ATOM 647 C C . MET A 1 86 ? -5.783 10.204 14.273 1.00 97.12 86 MET A C 1
ATOM 649 O O . MET A 1 86 ? -5.459 9.289 15.027 1.00 97.12 86 MET A O 1
ATOM 653 N N . GLY A 1 87 ? -4.882 11.009 13.712 1.00 95.56 87 GLY A N 1
ATOM 654 C CA . GLY A 1 87 ? -3.447 10.929 13.994 1.00 95.56 87 GLY A CA 1
ATOM 655 C C . GLY A 1 87 ? -3.131 11.296 15.448 1.00 95.56 87 GLY A C 1
ATOM 656 O O . GLY A 1 87 ? -3.171 12.461 15.821 1.00 95.56 87 GLY A O 1
ATOM 657 N N . ALA A 1 88 ? -2.795 10.314 16.290 1.00 95.94 88 ALA A N 1
ATOM 658 C CA . ALA A 1 88 ? -2.560 10.539 17.721 1.00 95.94 88 ALA A CA 1
ATOM 659 C C . ALA A 1 88 ? -1.378 11.479 18.003 1.00 95.94 88 ALA A C 1
ATOM 661 O O . ALA A 1 88 ? -1.404 12.204 18.990 1.00 95.94 88 ALA A O 1
ATOM 662 N N . LEU A 1 89 ? -0.351 11.459 17.145 1.00 91.44 89 LEU A N 1
ATOM 663 C CA . LEU A 1 89 ? 0.855 12.282 17.295 1.00 91.44 89 LEU A CA 1
ATOM 664 C C . LEU A 1 89 ? 0.651 13.749 16.894 1.00 91.44 89 LEU A C 1
ATOM 666 O O . LEU A 1 89 ? 1.516 14.570 17.189 1.00 91.44 89 LEU A O 1
ATOM 670 N N . ASP A 1 90 ? -0.473 14.082 16.257 1.00 89.44 90 ASP A N 1
ATOM 671 C CA . ASP A 1 90 ? -0.810 15.464 15.897 1.00 89.44 90 ASP A CA 1
ATOM 672 C C . ASP A 1 90 ? -1.417 16.237 17.084 1.00 89.44 90 ASP A C 1
ATOM 674 O O . ASP A 1 90 ? -1.629 17.446 17.004 1.00 89.44 90 ASP A O 1
ATOM 678 N N . TRP A 1 91 ? -1.687 15.550 18.201 1.00 93.62 91 TRP A N 1
ATOM 679 C CA . TRP A 1 91 ? -2.374 16.094 19.368 1.00 93.62 91 TRP A CA 1
ATOM 680 C C . TRP A 1 91 ? -1.638 15.758 20.664 1.00 93.62 91 TRP A C 1
ATOM 682 O O . TRP A 1 91 ? -0.994 14.719 20.796 1.00 93.62 91 TRP A O 1
ATOM 692 N N . GLN A 1 92 ? -1.809 16.599 21.685 1.00 96.00 92 GLN A N 1
ATOM 693 C CA . GLN A 1 92 ? -1.601 16.135 23.057 1.00 96.00 92 GLN A CA 1
ATOM 694 C C . GLN A 1 92 ? -2.707 15.133 23.404 1.00 96.00 92 GLN A C 1
ATOM 696 O O . GLN A 1 92 ? -3.868 15.380 23.079 1.00 96.00 92 GLN A O 1
ATOM 701 N N . ASN A 1 93 ? -2.375 14.033 24.091 1.00 97.12 93 ASN A N 1
ATOM 702 C CA . ASN A 1 93 ? -3.296 12.904 24.302 1.00 97.12 93 ASN A CA 1
ATOM 703 C C . ASN A 1 93 ? -4.685 13.332 24.804 1.00 97.12 93 ASN A C 1
ATOM 705 O O . ASN A 1 93 ? -5.690 12.942 24.217 1.00 97.12 93 ASN A O 1
ATOM 709 N N . HIS A 1 94 ? -4.758 14.187 25.832 1.00 97.31 94 HIS A N 1
ATOM 710 C CA . HIS A 1 94 ? -6.045 14.641 26.373 1.00 97.31 94 HIS A CA 1
ATOM 711 C C . HIS A 1 94 ? -6.869 15.461 25.360 1.00 97.31 94 HIS A C 1
ATOM 713 O O . HIS A 1 94 ? -8.076 15.263 25.258 1.00 97.31 94 HIS A O 1
ATOM 719 N N . GLN A 1 95 ? -6.226 16.326 24.566 1.00 97.75 95 GLN A N 1
ATOM 720 C CA . GLN A 1 95 ? -6.888 17.129 23.530 1.00 97.75 95 GLN A CA 1
ATOM 721 C C . GLN A 1 95 ? -7.363 16.252 22.373 1.00 97.75 95 GLN A C 1
ATOM 723 O O . GLN A 1 95 ? -8.460 16.448 21.860 1.00 97.75 95 GLN A O 1
ATOM 728 N N . GLY A 1 96 ? -6.555 15.264 21.980 1.00 97.75 96 GLY A N 1
ATOM 729 C CA . GLY A 1 96 ? -6.926 14.295 20.956 1.00 97.75 96 GLY A CA 1
ATOM 730 C C . GLY A 1 96 ? -8.136 13.461 21.378 1.00 97.75 96 GLY A C 1
ATOM 731 O O . GLY A 1 96 ? -9.065 13.297 20.591 1.00 97.75 96 GLY A O 1
ATOM 732 N N . ILE A 1 97 ? -8.174 12.991 22.631 1.00 98.38 97 ILE A N 1
ATOM 733 C CA . ILE A 1 97 ? -9.329 12.270 23.193 1.00 98.38 97 ILE A CA 1
ATOM 734 C C . ILE A 1 97 ? -10.592 13.142 23.151 1.00 98.38 97 ILE A C 1
ATOM 736 O O . ILE A 1 97 ? -11.625 12.697 22.653 1.00 98.38 97 ILE A O 1
ATOM 740 N N . GLU A 1 98 ? -10.518 14.392 23.614 1.00 97.94 98 GLU A N 1
ATOM 741 C CA . GLU A 1 98 ? -11.647 15.330 23.536 1.00 97.94 98 GLU A CA 1
ATOM 742 C C . GLU A 1 98 ? -12.094 15.556 22.083 1.00 97.94 98 GLU A C 1
ATOM 744 O O . GLU A 1 98 ? -13.291 15.546 21.784 1.00 97.94 98 GLU A O 1
ATOM 749 N N . ARG A 1 99 ? -11.135 15.696 21.158 1.00 97.50 99 ARG A N 1
ATOM 750 C CA . ARG A 1 99 ? -11.402 15.936 19.738 1.00 97.50 99 ARG A CA 1
ATOM 751 C C . ARG A 1 99 ? -12.125 14.770 19.073 1.00 97.50 99 ARG A C 1
ATOM 753 O O . ARG A 1 99 ? -13.127 14.999 18.395 1.00 97.50 99 ARG A O 1
ATOM 760 N N . ILE A 1 100 ? -11.636 13.541 19.233 1.00 97.25 100 ILE A N 1
ATOM 761 C CA . ILE A 1 100 ? -12.251 12.372 18.593 1.00 97.25 100 ILE A CA 1
ATOM 762 C C . ILE A 1 100 ? -13.644 12.096 19.162 1.00 97.25 100 ILE A C 1
ATOM 764 O O . ILE A 1 100 ? -14.556 11.823 18.384 1.00 97.25 100 ILE A O 1
ATOM 768 N N . VAL A 1 101 ? -13.836 12.256 20.477 1.00 96.88 101 VAL A N 1
ATOM 769 C CA . VAL A 1 101 ? -15.151 12.117 21.125 1.00 96.88 101 VAL A CA 1
ATOM 770 C C . VAL A 1 101 ? -16.134 13.154 20.580 1.00 96.88 101 VAL A C 1
ATOM 772 O O . VAL A 1 101 ? -17.248 12.797 20.209 1.00 96.88 101 VAL A O 1
ATOM 775 N N . ALA A 1 102 ? -15.718 14.415 20.429 1.00 97.06 102 ALA A N 1
ATOM 776 C CA . ALA A 1 102 ? -16.562 15.439 19.813 1.00 97.06 102 ALA A CA 1
ATOM 777 C C . ALA A 1 102 ? -16.907 15.113 18.345 1.00 97.06 102 ALA A C 1
ATOM 779 O O . ALA A 1 102 ? -18.034 15.330 17.904 1.00 97.06 102 ALA A O 1
A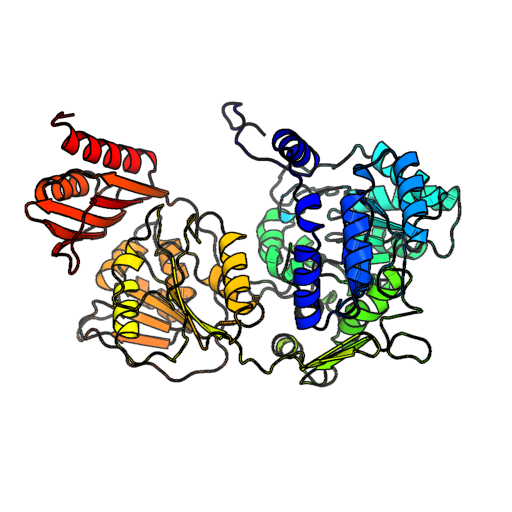TOM 780 N N . CYS A 1 103 ? -15.965 14.554 17.578 1.00 97.31 103 CYS A N 1
ATOM 781 C CA . CYS A 1 103 ? -16.215 14.169 16.186 1.00 97.31 103 CYS A CA 1
ATOM 782 C C . CYS A 1 103 ? -17.183 12.982 16.058 1.00 97.31 103 CYS A C 1
ATOM 784 O O . CYS A 1 103 ? -17.895 12.897 15.060 1.00 97.31 103 CYS A O 1
ATOM 786 N N . GLN A 1 104 ? -17.258 12.082 17.046 1.00 96.19 104 GLN A N 1
ATOM 787 C CA . GLN A 1 104 ? -18.191 10.947 17.015 1.00 96.19 104 GLN A CA 1
ATOM 788 C C . GLN A 1 104 ? -19.651 11.386 16.871 1.00 96.19 104 GLN A C 1
ATOM 790 O O . GLN A 1 104 ? -20.396 10.733 16.137 1.00 96.19 104 GLN A O 1
ATOM 795 N N . GLU A 1 105 ? -20.035 12.523 17.459 1.00 95.81 105 GLU A N 1
ATOM 796 C CA . GLU A 1 105 ? -21.382 13.102 17.339 1.00 95.81 105 GLU A CA 1
ATOM 797 C C . GLU A 1 105 ? -21.731 13.551 15.907 1.00 95.81 105 GLU A C 1
ATOM 799 O O . GLU A 1 105 ? -22.905 13.691 15.566 1.00 95.81 105 GLU A O 1
ATOM 804 N N . LEU A 1 106 ? -20.725 13.745 15.049 1.00 96.94 106 LEU A N 1
ATOM 805 C CA . LEU A 1 106 ? -20.882 14.149 13.648 1.00 96.94 106 LEU A CA 1
ATOM 806 C C . LEU A 1 106 ? -20.983 12.953 12.685 1.00 96.94 106 LEU A C 1
ATOM 808 O O . LEU A 1 106 ? -21.121 13.144 11.470 1.00 96.94 106 LEU A O 1
ATOM 812 N N . SER A 1 107 ? -20.896 11.725 13.206 1.00 96.75 107 SER A N 1
ATOM 813 C CA . SER A 1 107 ? -21.012 10.504 12.407 1.00 96.75 107 SER A CA 1
ATOM 814 C C . SER A 1 107 ? -22.393 10.390 11.753 1.00 96.75 107 SER A C 1
ATOM 816 O O . SER A 1 107 ? -23.406 10.876 12.255 1.00 96.75 107 SER A O 1
ATOM 818 N N . ASN A 1 108 ? -22.446 9.728 10.603 1.00 95.38 108 ASN A N 1
ATOM 819 C CA . ASN A 1 108 ? -23.669 9.472 9.853 1.00 95.38 108 ASN A CA 1
ATOM 820 C C . ASN A 1 108 ? -23.566 8.138 9.095 1.00 95.38 108 ASN A C 1
ATOM 822 O O . ASN A 1 108 ? -22.568 7.432 9.181 1.00 95.38 108 ASN A O 1
ATOM 826 N N . ALA A 1 109 ? -24.579 7.782 8.300 1.00 92.19 109 ALA A N 1
ATOM 827 C CA . ALA A 1 109 ? -24.608 6.495 7.596 1.00 92.19 109 ALA A CA 1
ATOM 828 C C . ALA A 1 109 ? -23.371 6.223 6.704 1.00 92.19 109 ALA A C 1
ATOM 830 O O . ALA A 1 109 ? -23.011 5.061 6.492 1.00 92.19 109 ALA A O 1
ATOM 831 N N . LYS A 1 110 ? -22.719 7.268 6.173 1.00 95.19 110 LYS A N 1
ATOM 832 C CA . LYS A 1 110 ? -21.531 7.173 5.310 1.00 95.19 110 LYS A CA 1
ATOM 833 C C . LYS A 1 110 ? -20.248 7.698 5.969 1.00 95.19 110 LYS A C 1
ATOM 835 O O . LYS A 1 110 ? -19.230 7.731 5.288 1.00 95.19 110 LYS A O 1
ATOM 840 N N . LEU A 1 111 ? -20.261 8.114 7.234 1.00 97.25 111 LEU A N 1
ATOM 841 C CA . LEU A 1 111 ? -19.089 8.661 7.926 1.00 97.25 111 LEU A CA 1
ATOM 842 C C . LEU A 1 111 ? -19.056 8.175 9.371 1.00 97.25 111 LEU A C 1
ATOM 844 O O . LEU A 1 111 ? -19.976 8.464 10.127 1.00 97.25 111 LEU A O 1
ATOM 848 N N . HIS A 1 112 ? -17.990 7.478 9.748 1.00 97.62 112 HIS A N 1
ATOM 849 C CA . HIS A 1 112 ? -17.863 6.805 11.039 1.00 97.62 112 HIS A CA 1
ATOM 850 C C . HIS A 1 112 ? -16.580 7.256 11.739 1.00 97.62 112 HIS A C 1
ATOM 852 O O . HIS A 1 112 ? -15.491 6.813 11.383 1.00 97.62 112 HIS A O 1
ATOM 858 N N . PHE A 1 113 ? -16.695 8.159 12.715 1.00 97.75 113 PHE A N 1
ATOM 859 C CA . PHE A 1 113 ? -15.562 8.566 13.553 1.00 97.75 113 PHE A CA 1
ATOM 860 C C . PHE A 1 113 ? -15.377 7.618 14.746 1.00 97.75 113 PHE A C 1
ATOM 862 O O . PHE A 1 113 ? -16.304 6.930 15.167 1.00 97.75 113 PHE A O 1
ATOM 869 N N . GLY A 1 114 ? -14.184 7.636 15.345 1.00 95.12 114 GLY A N 1
ATOM 870 C CA . GLY A 1 114 ? -13.887 6.918 16.594 1.00 95.12 114 GLY A CA 1
ATOM 871 C C . GLY A 1 114 ? -12.557 6.170 16.599 1.00 95.12 114 GLY A C 1
ATOM 872 O O . GLY A 1 114 ? -12.120 5.715 17.655 1.00 95.12 114 GLY A O 1
ATOM 873 N N . LEU A 1 115 ? -11.904 6.059 15.440 1.00 97.75 115 LEU A N 1
ATOM 874 C CA . LEU A 1 115 ? -10.606 5.408 15.318 1.00 97.75 115 LEU A CA 1
ATOM 875 C C . LEU A 1 115 ? -9.465 6.381 15.608 1.00 97.75 115 LEU A C 1
ATOM 877 O O . LEU A 1 115 ? -9.516 7.557 15.244 1.00 97.75 115 LEU A O 1
ATOM 881 N N . VAL A 1 116 ? -8.401 5.858 16.207 1.00 98.50 116 VAL A N 1
ATOM 882 C CA . VAL A 1 116 ? -7.156 6.585 16.471 1.00 98.50 116 VAL A CA 1
ATOM 883 C C . VAL A 1 116 ? -6.005 5.860 15.784 1.00 98.50 116 VAL A C 1
ATOM 885 O O . VAL A 1 116 ? -5.805 4.666 15.993 1.00 98.50 116 VAL A O 1
ATOM 888 N N . LYS A 1 117 ? -5.231 6.566 14.965 1.00 98.00 117 LYS A N 1
ATOM 889 C CA . LYS A 1 117 ? -4.006 6.067 14.346 1.00 98.00 117 LYS A CA 1
ATOM 890 C C . LYS A 1 117 ? -2.799 6.431 15.193 1.00 98.00 117 LYS A C 1
ATOM 892 O O . LYS A 1 117 ? -2.558 7.600 15.476 1.00 98.00 117 LYS A O 1
ATOM 897 N N . VAL A 1 118 ? -1.979 5.436 15.509 1.00 98.00 118 VAL A N 1
ATOM 898 C CA . VAL A 1 118 ? -0.681 5.636 16.164 1.00 98.00 118 VAL A CA 1
ATOM 899 C C . VAL A 1 118 ? 0.429 5.255 15.187 1.00 98.00 118 VAL A C 1
ATOM 901 O O . VAL A 1 118 ? 0.459 4.126 14.696 1.00 98.00 118 VAL A O 1
ATOM 904 N N . MET A 1 119 ? 1.332 6.190 14.888 1.00 96.00 119 MET A N 1
ATOM 905 C CA . MET A 1 119 ? 2.554 5.926 14.115 1.00 96.00 119 MET A CA 1
ATOM 906 C C . MET A 1 119 ? 3.688 5.549 15.069 1.00 96.00 119 MET A C 1
ATOM 908 O O . MET A 1 119 ? 3.863 6.223 16.082 1.00 96.00 119 MET A O 1
ATOM 912 N N . THR A 1 120 ? 4.446 4.487 14.774 1.00 96.31 120 THR A N 1
ATOM 913 C CA . THR A 1 120 ? 5.491 3.983 15.686 1.00 96.31 120 THR A CA 1
ATOM 914 C C . THR A 1 120 ? 6.867 3.933 15.029 1.00 96.31 120 THR A C 1
ATOM 916 O O . THR A 1 120 ? 7.763 4.647 15.473 1.00 96.31 120 THR A O 1
ATOM 919 N N . ASP A 1 121 ? 7.038 3.121 13.988 1.00 96.06 121 ASP A N 1
ATOM 920 C CA . ASP A 1 121 ? 8.258 2.974 13.202 1.00 96.06 121 ASP A CA 1
ATOM 921 C C . ASP A 1 121 ? 8.049 3.345 11.728 1.00 96.06 121 ASP A C 1
ATOM 923 O O . ASP A 1 121 ? 6.955 3.701 11.296 1.00 96.06 121 ASP A O 1
ATOM 927 N N . GLY A 1 122 ? 9.120 3.270 10.938 1.00 90.75 122 GLY A N 1
ATOM 928 C CA . GLY A 1 122 ? 9.066 3.560 9.509 1.00 90.75 122 GLY A CA 1
ATOM 929 C C . GLY A 1 122 ? 8.712 2.347 8.643 1.00 90.75 122 GLY A C 1
ATOM 930 O O . GLY A 1 122 ? 7.796 1.575 8.930 1.00 90.75 122 GLY A O 1
ATOM 931 N N . SER A 1 123 ? 9.447 2.169 7.546 1.00 92.31 123 SER A N 1
ATOM 932 C CA . SER A 1 123 ? 9.243 1.092 6.571 1.00 92.31 123 SER A CA 1
ATOM 933 C C . SER A 1 123 ? 10.497 0.241 6.385 1.00 92.31 123 SER A C 1
ATOM 935 O O . SER A 1 123 ? 11.625 0.733 6.482 1.00 92.31 123 SER A O 1
ATOM 937 N N . ILE A 1 124 ? 10.325 -1.051 6.086 1.00 93.31 124 ILE A N 1
ATOM 938 C CA . ILE A 1 124 ? 11.464 -1.965 5.906 1.00 93.31 124 ILE A CA 1
ATOM 939 C C . ILE A 1 124 ? 12.250 -1.607 4.632 1.00 93.31 124 ILE A C 1
ATOM 941 O O . ILE A 1 124 ? 13.477 -1.675 4.622 1.00 93.31 124 ILE A O 1
ATOM 945 N N . GLN A 1 125 ? 11.570 -1.205 3.554 1.00 88.44 125 GLN A N 1
ATOM 946 C CA . GLN A 1 125 ? 12.202 -0.807 2.288 1.00 88.44 125 GLN A CA 1
ATOM 947 C C . GLN A 1 125 ? 12.978 0.512 2.397 1.00 88.44 125 GLN A C 1
ATOM 949 O O . GLN A 1 125 ? 13.947 0.703 1.664 1.00 88.44 125 GLN A O 1
ATOM 954 N N . GLY A 1 126 ? 12.561 1.399 3.306 1.00 86.81 126 GLY A N 1
ATOM 955 C CA . GLY A 1 126 ? 13.244 2.652 3.626 1.00 86.81 126 GLY A CA 1
ATOM 956 C C . GLY A 1 126 ? 14.312 2.515 4.713 1.00 86.81 126 GLY A C 1
ATOM 957 O O . GLY A 1 126 ? 14.916 3.517 5.083 1.00 86.81 126 GLY A O 1
ATOM 958 N N . PHE A 1 127 ? 14.546 1.300 5.227 1.00 89.25 127 PHE A N 1
ATOM 959 C CA . PHE A 1 127 ? 15.429 1.022 6.366 1.00 89.25 127 PHE A CA 1
ATOM 960 C C . PHE A 1 127 ? 15.097 1.815 7.641 1.00 89.25 127 PHE A C 1
ATOM 962 O O . PHE A 1 127 ? 15.962 2.048 8.486 1.00 89.25 127 PHE A O 1
ATOM 969 N N . SER A 1 128 ? 13.844 2.238 7.785 1.00 92.00 128 SER A N 1
ATOM 970 C CA . SER A 1 128 ? 13.369 3.033 8.915 1.00 92.00 128 SER A CA 1
ATOM 971 C C . SER A 1 128 ? 12.474 2.246 9.874 1.00 92.00 128 SER A C 1
ATOM 973 O O . SER A 1 128 ? 12.236 2.705 10.987 1.00 92.00 128 SER A O 1
ATOM 975 N N . ALA A 1 129 ? 12.038 1.038 9.507 1.00 96.06 129 ALA A N 1
ATOM 976 C CA . ALA A 1 129 ? 11.357 0.122 10.423 1.00 96.06 129 ALA A CA 1
ATOM 977 C C . ALA A 1 129 ? 12.295 -0.406 11.523 1.00 96.06 129 ALA A C 1
ATOM 979 O O . ALA A 1 129 ? 13.501 -0.572 11.299 1.00 96.06 129 ALA A O 1
ATOM 980 N N . ARG A 1 130 ? 11.736 -0.695 12.700 1.00 97.69 130 ARG A N 1
ATOM 981 C CA . ARG A 1 130 ? 12.468 -1.135 13.897 1.00 97.69 130 ARG A CA 1
ATOM 982 C C . ARG A 1 130 ? 12.505 -2.658 13.987 1.00 97.69 130 ARG A C 1
ATOM 984 O O . ARG A 1 130 ? 11.480 -3.304 14.189 1.00 97.69 130 ARG A O 1
ATOM 991 N N . MET A 1 131 ? 13.688 -3.241 13.814 1.00 97.62 131 MET A N 1
ATOM 992 C CA . MET A 1 131 ? 13.875 -4.686 13.691 1.00 97.62 131 MET A CA 1
ATOM 993 C C . MET A 1 131 ? 14.548 -5.269 14.937 1.00 97.62 131 MET A C 1
ATOM 995 O O . MET A 1 131 ? 15.567 -4.759 15.402 1.00 97.62 131 MET A O 1
ATOM 999 N N . LEU A 1 132 ? 14.052 -6.402 15.430 1.00 96.94 132 LEU A N 1
ATOM 1000 C CA . LEU A 1 132 ? 14.767 -7.185 16.437 1.00 96.94 132 LEU A CA 1
ATOM 1001 C C . LEU A 1 132 ? 16.072 -7.751 15.854 1.00 96.94 132 LEU A C 1
ATOM 1003 O O . LEU A 1 132 ? 16.271 -7.829 14.633 1.00 96.94 132 LEU A O 1
ATOM 1007 N N . TRP A 1 133 ? 16.984 -8.165 16.739 1.00 93.06 133 TRP A N 1
ATOM 1008 C CA . TRP A 1 133 ? 18.247 -8.796 16.345 1.00 93.06 133 TRP A CA 1
ATOM 1009 C C . TRP A 1 133 ? 18.000 -9.934 15.327 1.00 93.06 133 TRP A C 1
ATOM 1011 O O . TRP A 1 133 ? 17.108 -10.759 15.544 1.00 93.06 133 TRP A O 1
ATOM 1021 N N . PRO A 1 134 ? 18.763 -10.017 14.216 1.00 93.38 134 PRO A N 1
ATOM 1022 C CA . PRO A 1 134 ? 20.026 -9.320 13.939 1.00 93.38 134 PRO A CA 1
ATOM 1023 C C . PRO A 1 134 ? 19.900 -7.970 13.204 1.00 93.38 134 PRO A C 1
ATOM 1025 O O . PRO A 1 134 ? 20.883 -7.512 12.632 1.00 93.38 134 PRO A O 1
ATOM 1028 N N . GLY A 1 135 ? 18.730 -7.324 13.182 1.00 95.12 135 GLY A N 1
ATOM 1029 C CA . GLY A 1 135 ? 18.535 -6.063 12.453 1.00 95.12 135 GLY A CA 1
ATOM 1030 C C . GLY A 1 135 ? 18.316 -6.284 10.953 1.00 95.12 135 GLY A C 1
ATOM 1031 O O . GLY A 1 135 ? 17.638 -7.239 10.566 1.00 95.12 135 GLY A O 1
ATOM 1032 N N . TYR A 1 136 ? 18.867 -5.428 10.088 1.00 96.19 136 TYR A N 1
ATOM 1033 C CA . TYR A 1 136 ? 18.771 -5.566 8.627 1.00 96.19 136 TYR A CA 1
ATOM 1034 C C . TYR A 1 136 ? 19.836 -6.511 8.051 1.00 96.19 136 TYR A C 1
ATOM 1036 O O . TYR A 1 136 ? 20.974 -6.556 8.507 1.00 96.19 136 TYR A O 1
ATOM 1044 N N . HIS A 1 137 ? 19.476 -7.257 7.004 1.00 94.00 137 HIS A N 1
ATOM 1045 C CA . HIS A 1 137 ? 20.325 -8.274 6.372 1.00 94.00 137 HIS A CA 1
ATOM 1046 C C . HIS A 1 137 ? 21.667 -7.738 5.863 1.00 94.00 137 HIS A C 1
ATOM 1048 O O . HIS A 1 137 ? 22.686 -8.411 5.989 1.00 94.00 137 HIS A O 1
ATOM 1054 N N . ASN A 1 138 ? 21.665 -6.532 5.304 1.00 91.38 138 ASN A N 1
ATOM 1055 C CA . ASN A 1 138 ? 22.846 -5.868 4.764 1.00 91.38 138 ASN A CA 1
ATOM 1056 C C . ASN A 1 138 ? 23.660 -5.091 5.817 1.00 91.38 138 ASN A C 1
ATOM 1058 O O . ASN A 1 138 ? 24.564 -4.350 5.440 1.00 91.38 138 ASN A O 1
ATOM 1062 N N . GLY A 1 139 ? 23.327 -5.210 7.107 1.00 92.19 139 GLY A N 1
ATOM 1063 C CA . GLY A 1 139 ? 24.002 -4.484 8.184 1.00 92.19 139 GLY A CA 1
ATOM 1064 C C . GLY A 1 139 ? 23.638 -3.000 8.283 1.00 92.19 139 GLY A C 1
ATOM 1065 O O . GLY A 1 139 ? 24.343 -2.260 8.962 1.00 92.19 139 GLY A O 1
ATOM 1066 N N . HIS A 1 140 ? 22.568 -2.549 7.618 1.00 91.94 140 HIS A N 1
ATOM 1067 C CA . HIS A 1 140 ? 22.070 -1.184 7.790 1.00 91.94 140 HIS A CA 1
ATOM 1068 C C . HIS A 1 140 ? 21.657 -0.925 9.249 1.00 91.94 140 HIS A C 1
ATOM 1070 O O . HIS A 1 140 ? 21.158 -1.825 9.932 1.00 91.94 140 HIS A O 1
ATOM 1076 N N . GLU A 1 141 ? 21.832 0.318 9.705 1.00 92.81 141 GLU A N 1
ATOM 1077 C CA . GLU A 1 141 ? 21.395 0.765 11.029 1.00 92.81 141 GLU A CA 1
ATOM 1078 C C . GLU A 1 141 ? 19.911 0.471 11.273 1.00 92.81 141 GLU A C 1
ATOM 1080 O O . GLU A 1 141 ? 19.084 0.506 10.355 1.00 92.81 141 GLU A O 1
ATOM 1085 N N . ASN A 1 142 ? 19.588 0.159 12.527 1.00 93.31 142 ASN A N 1
ATOM 1086 C CA . ASN A 1 142 ? 18.287 -0.367 12.906 1.00 93.31 142 ASN A CA 1
ATOM 1087 C C . ASN A 1 142 ? 17.226 0.728 13.066 1.00 93.31 142 ASN A C 1
ATOM 1089 O O . ASN A 1 142 ? 16.879 1.081 14.189 1.00 93.31 142 ASN A O 1
ATOM 1093 N N . GLY A 1 143 ? 16.690 1.224 11.955 1.00 92.25 143 GLY A N 1
ATOM 1094 C CA . GLY A 1 143 ? 15.431 1.966 11.919 1.00 92.25 143 GLY A CA 1
ATOM 1095 C C . GLY A 1 143 ? 15.341 3.211 12.803 1.00 92.25 143 GLY A C 1
ATOM 1096 O O . GLY A 1 143 ? 16.303 3.652 13.431 1.00 92.25 143 GLY A O 1
ATOM 1097 N N . ILE A 1 144 ? 14.146 3.796 12.850 1.00 92.81 144 ILE A N 1
ATOM 1098 C CA . ILE A 1 144 ? 13.854 5.020 13.600 1.00 92.81 144 ILE A CA 1
ATOM 1099 C C . ILE A 1 144 ? 12.478 4.874 14.257 1.00 92.81 144 ILE A C 1
ATOM 1101 O O . ILE A 1 144 ? 11.559 4.321 13.658 1.00 92.81 144 ILE A O 1
ATOM 1105 N N . TRP A 1 145 ? 12.342 5.378 15.483 1.00 95.12 145 TRP A N 1
ATOM 1106 C CA . TRP A 1 145 ? 11.043 5.562 16.128 1.00 95.12 145 TRP A CA 1
ATOM 1107 C C . TRP A 1 145 ? 10.475 6.945 15.792 1.00 95.12 145 TRP A C 1
ATOM 1109 O O . TRP A 1 145 ? 11.188 7.943 15.899 1.00 95.12 145 TRP A O 1
ATOM 1119 N N . ASN A 1 146 ? 9.194 7.027 15.432 1.00 91.88 146 ASN A N 1
ATOM 1120 C CA . ASN A 1 146 ? 8.500 8.296 15.188 1.00 91.88 146 ASN A CA 1
ATOM 1121 C C . ASN A 1 146 ? 8.307 9.122 16.468 1.00 91.88 146 ASN A C 1
ATOM 1123 O O . ASN A 1 146 ? 8.225 10.344 16.392 1.00 91.88 146 ASN A O 1
ATOM 1127 N N . ALA A 1 147 ? 8.267 8.466 17.629 1.00 93.81 147 ALA A N 1
ATOM 1128 C CA . ALA A 1 147 ? 8.275 9.088 18.949 1.00 93.81 147 ALA A CA 1
ATOM 1129 C C . ALA A 1 147 ? 9.014 8.178 19.950 1.00 93.81 147 ALA A C 1
ATOM 1131 O O . ALA A 1 147 ? 9.156 6.983 19.683 1.00 93.81 147 ALA A O 1
ATOM 1132 N N . PRO A 1 148 ? 9.489 8.696 21.098 1.00 96.19 148 PRO A N 1
ATOM 1133 C CA . PRO A 1 148 ? 10.117 7.864 22.122 1.00 96.19 148 PRO A CA 1
ATOM 1134 C C . PRO A 1 148 ? 9.217 6.681 22.537 1.00 96.19 148 PRO A C 1
ATOM 1136 O O . PRO A 1 148 ? 8.009 6.884 22.691 1.00 96.19 148 PRO A O 1
ATOM 1139 N N . PRO A 1 149 ? 9.763 5.466 22.748 1.00 97.12 149 PRO A N 1
ATOM 1140 C CA . PRO A 1 149 ? 8.978 4.280 23.115 1.00 97.12 149 PRO A CA 1
ATOM 1141 C C . PRO A 1 149 ? 8.028 4.485 24.303 1.00 97.12 149 PRO A C 1
ATOM 1143 O O . PRO A 1 149 ? 6.893 4.015 24.298 1.00 97.12 149 PRO A O 1
ATOM 1146 N N . GLU A 1 150 ? 8.465 5.244 25.298 1.00 97.62 150 GLU A N 1
ATOM 1147 C CA . GLU A 1 150 ? 7.732 5.590 26.511 1.00 97.62 150 GLU A CA 1
ATOM 1148 C C . GLU A 1 150 ? 6.539 6.496 26.192 1.00 97.62 150 GLU A C 1
ATOM 1150 O O . GLU A 1 150 ? 5.456 6.313 26.743 1.00 97.62 150 GLU A O 1
ATOM 1155 N N . THR A 1 151 ? 6.705 7.428 25.249 1.00 97.38 151 THR A N 1
ATOM 1156 C CA . THR A 1 151 ? 5.612 8.260 24.734 1.00 97.38 151 THR A CA 1
ATOM 1157 C C . THR A 1 151 ? 4.604 7.415 23.959 1.00 97.38 151 THR A C 1
ATOM 1159 O O . THR A 1 151 ? 3.406 7.548 24.189 1.00 97.38 151 THR A O 1
ATOM 1162 N N . LEU A 1 152 ? 5.068 6.509 23.090 1.00 98.19 152 LEU A N 1
ATOM 1163 C CA . LEU A 1 152 ? 4.193 5.596 22.343 1.00 98.19 152 LEU A CA 1
ATOM 1164 C C . LEU A 1 152 ? 3.382 4.695 23.282 1.00 98.19 152 LEU A C 1
ATOM 1166 O O . LEU A 1 152 ? 2.179 4.520 23.094 1.00 98.19 152 LEU A O 1
ATOM 1170 N N . LYS A 1 153 ? 4.020 4.169 24.330 1.00 98.56 153 LYS A N 1
ATOM 1171 C CA . LYS A 1 153 ? 3.347 3.393 25.372 1.00 98.56 153 LYS A CA 1
ATOM 1172 C C . LYS A 1 153 ? 2.294 4.226 26.103 1.00 98.56 153 LYS A C 1
ATOM 1174 O O . LYS A 1 153 ? 1.175 3.754 26.272 1.00 98.56 153 LYS A O 1
ATOM 1179 N N . GLN A 1 154 ? 2.619 5.461 26.493 1.00 98.50 154 GLN A N 1
ATOM 1180 C CA . GLN A 1 154 ? 1.664 6.337 27.177 1.00 98.50 154 GLN A CA 1
ATOM 1181 C C . GLN A 1 154 ? 0.448 6.665 26.299 1.00 98.50 154 GLN A C 1
ATOM 1183 O O . GLN A 1 154 ? -0.673 6.645 26.793 1.00 98.50 154 GLN A O 1
ATOM 1188 N N . ILE A 1 155 ? 0.648 6.886 24.994 1.00 98.56 155 ILE A N 1
ATOM 1189 C CA . ILE A 1 155 ? -0.447 7.036 24.021 1.00 98.56 155 ILE A CA 1
ATOM 1190 C C . ILE A 1 155 ? -1.370 5.813 24.076 1.00 98.56 155 ILE A C 1
ATOM 1192 O O . ILE A 1 155 ? -2.580 5.966 24.226 1.00 98.56 155 ILE A O 1
ATOM 1196 N N . VAL A 1 156 ? -0.818 4.596 24.016 1.00 98.75 156 VAL A N 1
ATOM 1197 C CA . VAL A 1 156 ? -1.625 3.368 24.090 1.00 98.75 156 VAL A CA 1
ATOM 1198 C C . VAL A 1 156 ? -2.434 3.305 25.386 1.00 98.75 156 VAL A C 1
ATOM 1200 O O . VAL A 1 156 ? -3.629 3.024 25.332 1.00 98.75 156 VAL A O 1
ATOM 1203 N N . LEU A 1 157 ? -1.822 3.605 26.535 1.00 98.81 157 LEU A N 1
ATOM 1204 C CA . LEU A 1 157 ? -2.509 3.601 27.829 1.00 98.81 157 LEU A CA 1
ATOM 1205 C C . LEU A 1 157 ? -3.665 4.614 27.873 1.00 98.81 157 LEU A C 1
ATOM 1207 O O . LEU A 1 157 ? -4.788 4.234 28.206 1.00 98.81 157 LEU A O 1
ATOM 1211 N N . ASP A 1 158 ? -3.412 5.868 27.494 1.00 98.69 158 ASP A N 1
ATOM 1212 C CA . ASP A 1 158 ? -4.386 6.959 27.604 1.00 98.69 158 ASP A CA 1
ATOM 1213 C C . ASP A 1 158 ? -5.603 6.732 26.693 1.00 98.69 158 ASP A C 1
ATOM 1215 O O . ASP A 1 158 ? -6.753 6.812 27.134 1.00 98.69 158 ASP A O 1
ATOM 1219 N N . TYR A 1 159 ? -5.371 6.394 25.419 1.00 98.62 159 TYR A N 1
ATOM 1220 C CA . TYR A 1 159 ? -6.456 6.155 24.463 1.00 98.62 159 TYR A CA 1
ATOM 1221 C C . TYR A 1 159 ? -7.209 4.847 24.755 1.00 98.62 159 TYR A C 1
ATOM 1223 O O . TYR A 1 159 ? -8.429 4.786 24.574 1.00 98.62 159 TYR A O 1
ATOM 1231 N N . HIS A 1 160 ? -6.524 3.812 25.259 1.00 98.75 160 HIS A N 1
ATOM 1232 C CA . HIS A 1 160 ? -7.184 2.588 25.712 1.00 98.75 160 HIS A CA 1
ATOM 1233 C C . HIS A 1 160 ? -8.114 2.854 26.899 1.00 98.75 160 HIS A C 1
ATOM 1235 O O . HIS A 1 160 ? -9.271 2.418 26.866 1.00 98.75 160 HIS A O 1
ATOM 1241 N N . GLN A 1 161 ? -7.630 3.588 27.911 1.00 98.44 161 GLN A N 1
ATOM 1242 C CA . GLN A 1 161 ? -8.402 3.979 29.093 1.00 98.44 161 GLN A CA 1
ATOM 1243 C C . GLN A 1 161 ? -9.633 4.808 28.710 1.00 98.44 161 GLN A C 1
ATOM 1245 O O . GLN A 1 161 ? -10.708 4.613 29.277 1.00 98.44 161 GLN A O 1
ATOM 1250 N N . ALA A 1 162 ? -9.500 5.686 27.713 1.00 98.12 162 ALA A N 1
ATOM 1251 C CA . ALA A 1 162 ? -10.591 6.497 27.177 1.00 98.12 162 ALA A CA 1
ATOM 1252 C C . ALA A 1 162 ? -11.640 5.704 26.372 1.00 98.12 162 ALA A C 1
ATOM 1254 O O . ALA A 1 162 ? -12.598 6.286 25.871 1.00 98.12 162 ALA A O 1
ATOM 1255 N N . GLY A 1 163 ? -11.487 4.385 26.219 1.00 97.56 163 GLY A N 1
ATOM 1256 C CA . GLY A 1 163 ? -12.454 3.564 25.490 1.00 97.56 163 GLY A CA 1
ATOM 1257 C C . GLY A 1 163 ? -12.302 3.620 23.966 1.00 97.56 163 GLY A C 1
ATOM 1258 O O . GLY A 1 163 ? -13.113 3.034 23.252 1.00 97.56 163 GLY A O 1
ATOM 1259 N N . LEU A 1 164 ? -11.246 4.244 23.442 1.00 98.19 164 LEU A N 1
ATOM 1260 C CA . LEU A 1 164 ? -11.050 4.425 22.002 1.00 98.19 164 LEU A CA 1
ATOM 1261 C C . LEU A 1 164 ? -10.323 3.227 21.383 1.00 98.19 164 LEU A C 1
ATOM 1263 O O . LEU A 1 164 ? -9.548 2.537 22.054 1.00 98.19 164 LEU A O 1
ATOM 1267 N N . GLN A 1 165 ? -10.614 2.937 20.113 1.00 98.19 165 GLN A N 1
ATOM 1268 C CA . GLN A 1 165 ? -9.951 1.876 19.357 1.00 98.19 165 GLN A CA 1
ATOM 1269 C C . GLN A 1 165 ? -8.736 2.448 18.626 1.00 98.19 165 GLN A C 1
ATOM 1271 O O . GLN A 1 165 ? -8.829 3.460 17.931 1.00 98.19 165 GLN A O 1
ATOM 1276 N N . MET A 1 166 ? -7.597 1.767 18.749 1.00 98.69 166 MET A N 1
ATOM 1277 C CA . MET A 1 166 ? -6.362 2.172 18.089 1.00 98.69 166 MET A CA 1
ATOM 1278 C C . MET A 1 166 ? -6.013 1.266 16.910 1.00 98.69 166 MET A C 1
ATOM 1280 O O . MET A 1 166 ? -6.021 0.037 17.021 1.00 98.69 166 MET A O 1
ATOM 1284 N N . HIS A 1 167 ? -5.631 1.901 15.808 1.00 98.75 167 HIS A N 1
ATOM 1285 C CA . HIS A 1 167 ? -4.954 1.308 14.667 1.00 98.75 167 HIS A CA 1
ATOM 1286 C C . HIS A 1 167 ? -3.482 1.717 14.733 1.00 98.75 167 HIS A C 1
ATOM 1288 O O . HIS A 1 167 ? -3.147 2.888 14.587 1.00 98.75 167 HIS A O 1
ATOM 1294 N N . ILE A 1 168 ? -2.585 0.769 14.982 1.00 98.75 168 ILE A N 1
ATOM 1295 C CA . ILE A 1 168 ? -1.202 1.065 15.369 1.00 98.75 168 ILE A CA 1
ATOM 1296 C C . ILE A 1 168 ? -0.258 0.584 14.275 1.00 98.75 168 ILE A C 1
ATOM 1298 O O . ILE A 1 168 ? -0.206 -0.603 13.982 1.00 98.75 168 ILE A O 1
ATOM 1302 N N . HIS A 1 169 ? 0.478 1.496 13.650 1.00 98.50 169 HIS A N 1
ATOM 1303 C CA . HIS A 1 169 ? 1.494 1.183 12.642 1.00 98.50 169 HIS A CA 1
ATOM 1304 C C . HIS A 1 169 ? 2.602 0.304 13.222 1.00 98.50 169 HIS A C 1
ATOM 1306 O O . HIS A 1 169 ? 3.219 0.729 14.191 1.00 98.50 169 HIS A O 1
ATOM 1312 N N . THR A 1 170 ? 2.878 -0.868 12.639 1.00 97.81 170 THR A N 1
ATOM 1313 C CA . THR A 1 170 ? 4.019 -1.720 13.021 1.00 97.81 170 THR A CA 1
ATOM 1314 C C . THR A 1 170 ? 4.576 -2.493 11.817 1.00 97.81 170 THR A C 1
ATOM 1316 O O . THR A 1 170 ? 4.063 -3.540 11.419 1.00 97.81 170 THR A O 1
ATOM 1319 N N . ASN A 1 171 ? 5.665 -2.011 11.216 1.00 96.81 171 ASN A N 1
ATOM 1320 C CA . ASN A 1 171 ? 6.328 -2.758 10.139 1.00 96.81 171 ASN A CA 1
ATOM 1321 C C . ASN A 1 171 ? 7.340 -3.768 10.679 1.00 96.81 171 ASN A C 1
ATOM 1323 O O . ASN A 1 171 ? 7.306 -4.953 10.320 1.00 96.81 171 ASN A O 1
ATOM 1327 N N . GLY A 1 172 ? 8.247 -3.299 11.528 1.00 97.38 172 GLY A N 1
ATOM 1328 C CA . GLY A 1 172 ? 9.274 -4.128 12.130 1.00 97.38 172 GLY A CA 1
ATOM 1329 C C . GLY A 1 172 ? 8.782 -4.912 13.349 1.00 97.38 172 GLY A C 1
ATOM 1330 O O . GLY A 1 172 ? 7.830 -4.535 14.033 1.00 97.38 172 GLY A O 1
ATOM 1331 N N . ASP A 1 173 ? 9.439 -6.035 13.631 1.00 98.00 173 ASP A N 1
ATOM 1332 C CA . ASP A 1 173 ? 9.104 -6.907 14.759 1.00 98.00 173 ASP A CA 1
ATOM 1333 C C . ASP A 1 173 ? 9.425 -6.281 16.124 1.00 98.00 173 ASP A C 1
ATOM 1335 O O . ASP A 1 173 ? 8.780 -6.633 17.106 1.00 98.00 173 ASP A O 1
ATOM 1339 N N . GLU A 1 174 ? 10.344 -5.318 16.215 1.00 98.56 174 GLU A N 1
ATOM 1340 C CA . GLU A 1 174 ? 10.602 -4.589 17.468 1.00 98.56 174 GLU A CA 1
ATOM 1341 C C . GLU A 1 174 ? 9.447 -3.629 17.799 1.00 98.56 174 GLU A C 1
ATOM 1343 O O . GLU A 1 174 ? 9.043 -3.519 18.956 1.00 98.56 174 GLU A O 1
ATOM 1348 N N . ALA A 1 175 ? 8.861 -2.990 16.779 1.00 98.56 175 ALA A N 1
ATOM 1349 C CA . ALA A 1 175 ? 7.663 -2.162 16.928 1.00 98.56 175 ALA A CA 1
ATOM 1350 C C . ALA A 1 175 ? 6.449 -2.986 17.365 1.00 98.56 175 ALA A C 1
ATOM 1352 O O . ALA A 1 175 ? 5.709 -2.571 18.256 1.00 98.56 175 ALA A O 1
ATOM 1353 N N . VAL A 1 176 ? 6.276 -4.184 16.796 1.00 98.69 176 VAL A N 1
ATOM 1354 C CA . VAL A 1 176 ? 5.241 -5.119 17.254 1.00 98.69 176 VAL A CA 1
ATOM 1355 C C . VAL A 1 176 ? 5.426 -5.472 18.730 1.00 98.69 176 VAL A C 1
ATOM 1357 O O . VAL A 1 176 ? 4.447 -5.444 19.471 1.00 98.69 176 VAL A O 1
ATOM 1360 N N . GLU A 1 177 ? 6.651 -5.779 19.168 1.00 98.62 177 GLU A N 1
ATOM 1361 C CA . GLU A 1 177 ? 6.917 -6.167 20.561 1.00 98.62 177 GLU A CA 1
ATOM 1362 C C . GLU A 1 177 ? 6.515 -5.060 21.541 1.00 98.62 177 GLU A C 1
ATOM 1364 O O . GLU A 1 177 ? 5.720 -5.301 22.448 1.00 98.62 177 GLU A O 1
ATOM 1369 N N . LEU A 1 178 ? 6.978 -3.829 21.294 1.00 98.69 178 LEU A N 1
ATOM 1370 C CA . LEU A 1 178 ? 6.666 -2.675 22.139 1.00 98.69 178 LEU A CA 1
ATOM 1371 C C . LEU A 1 178 ? 5.153 -2.426 22.233 1.00 98.69 178 LEU A C 1
ATOM 1373 O O . LEU A 1 178 ? 4.633 -2.123 23.307 1.00 98.69 178 LEU A O 1
ATOM 1377 N N . MET A 1 179 ? 4.437 -2.542 21.112 1.00 98.75 179 MET A N 1
ATOM 1378 C CA . MET A 1 179 ? 2.996 -2.287 21.085 1.00 98.75 179 MET A CA 1
ATOM 1379 C C . MET A 1 179 ? 2.199 -3.404 21.761 1.00 98.75 179 MET A C 1
ATOM 1381 O O . MET A 1 179 ? 1.212 -3.116 22.434 1.00 98.75 179 MET A O 1
ATOM 1385 N N . LEU A 1 180 ? 2.628 -4.665 21.644 1.00 98.88 180 LEU A N 1
ATOM 1386 C CA . LEU A 1 180 ? 2.014 -5.766 22.389 1.00 98.88 180 LEU A CA 1
ATOM 1387 C C . LEU A 1 180 ? 2.234 -5.618 23.899 1.00 98.88 180 LEU A C 1
ATOM 1389 O O . LEU A 1 180 ? 1.292 -5.850 24.652 1.00 98.88 180 LEU A O 1
ATOM 1393 N N . ASP A 1 181 ? 3.417 -5.178 24.335 1.00 98.81 181 ASP A N 1
ATOM 1394 C CA . ASP A 1 181 ? 3.694 -4.891 25.749 1.00 98.81 181 ASP A CA 1
ATOM 1395 C C . ASP A 1 181 ? 2.796 -3.765 26.282 1.00 98.81 181 ASP A C 1
ATOM 1397 O O . ASP A 1 181 ? 2.199 -3.891 27.352 1.00 98.81 181 ASP A O 1
ATOM 1401 N N . ALA A 1 182 ? 2.646 -2.678 25.518 1.00 98.81 182 ALA A N 1
ATOM 1402 C CA . ALA A 1 182 ? 1.785 -1.560 25.894 1.00 98.81 182 ALA A CA 1
ATOM 1403 C C . ALA A 1 182 ? 0.302 -1.965 25.982 1.00 98.81 182 ALA A C 1
ATOM 1405 O O . ALA A 1 182 ? -0.389 -1.576 26.923 1.00 98.81 182 ALA A O 1
ATOM 1406 N N . ILE A 1 183 ? -0.187 -2.773 25.034 1.00 98.88 183 ILE A N 1
ATOM 1407 C CA . ILE A 1 183 ? -1.569 -3.277 25.042 1.00 98.88 183 ILE A CA 1
ATOM 1408 C C . ILE A 1 183 ? -1.791 -4.272 26.188 1.00 98.88 183 ILE A C 1
ATOM 1410 O O . ILE A 1 183 ? -2.841 -4.233 26.825 1.00 98.88 183 ILE A O 1
ATOM 1414 N N . GLU A 1 184 ? -0.830 -5.157 26.467 1.00 98.81 184 GLU A N 1
ATOM 1415 C CA . GLU A 1 184 ? -0.910 -6.103 27.588 1.00 98.81 184 GLU A CA 1
ATOM 1416 C C . GLU A 1 184 ? -0.999 -5.367 28.930 1.00 98.81 184 GLU A C 1
ATOM 1418 O O . GLU A 1 184 ? -1.844 -5.700 29.763 1.00 98.81 184 GLU A O 1
ATOM 1423 N N . GLU A 1 185 ? -0.198 -4.315 29.113 1.00 98.81 185 GLU A N 1
ATOM 1424 C CA . GLU A 1 185 ? -0.284 -3.459 30.294 1.00 98.81 185 GLU A CA 1
ATOM 1425 C C . GLU A 1 185 ? -1.632 -2.737 30.379 1.00 98.81 185 GLU A C 1
ATOM 1427 O O . GLU A 1 185 ? -2.283 -2.797 31.424 1.00 98.81 185 GLU A O 1
ATOM 1432 N N . ALA A 1 186 ? -2.099 -2.135 29.281 1.00 98.75 186 ALA A N 1
ATOM 1433 C CA . ALA A 1 186 ? -3.398 -1.467 29.230 1.00 98.75 186 ALA A CA 1
ATOM 1434 C C . ALA A 1 186 ? -4.541 -2.416 29.631 1.00 98.75 186 ALA A C 1
ATOM 1436 O O . ALA A 1 186 ? -5.345 -2.080 30.497 1.00 98.75 186 ALA A O 1
ATOM 1437 N N . GLN A 1 187 ? -4.548 -3.639 29.089 1.00 98.44 187 GLN A N 1
ATOM 1438 C CA . GLN A 1 187 ? -5.531 -4.676 29.414 1.00 98.44 187 GLN A CA 1
ATOM 1439 C C . GLN A 1 187 ? -5.433 -5.159 30.866 1.00 98.44 187 GLN A C 1
ATOM 1441 O O . GLN A 1 187 ? -6.439 -5.576 31.442 1.00 98.44 187 GLN A O 1
ATOM 1446 N N . SER A 1 188 ? -4.244 -5.114 31.475 1.00 98.44 188 SER A N 1
ATOM 1447 C CA . SER A 1 188 ? -4.070 -5.454 32.890 1.00 98.44 188 SER A CA 1
ATOM 1448 C C . SER A 1 188 ? -4.626 -4.381 33.833 1.00 98.44 188 SER A C 1
ATOM 1450 O O . SER A 1 188 ? -5.139 -4.713 34.901 1.00 98.44 188 SER A O 1
ATOM 1452 N N . LEU A 1 189 ? -4.553 -3.107 33.428 1.00 98.50 189 LEU A N 1
ATOM 1453 C CA . LEU A 1 189 ? -5.038 -1.962 34.200 1.00 98.50 189 LEU A CA 1
ATOM 1454 C C . LEU A 1 189 ? -6.542 -1.729 33.997 1.00 98.50 189 LEU A C 1
ATOM 1456 O O . LEU A 1 189 ? -7.266 -1.478 34.962 1.00 98.50 189 LEU A O 1
ATOM 1460 N N . TRP A 1 190 ? -7.014 -1.835 32.754 1.00 98.38 190 TRP A N 1
ATOM 1461 C CA . TRP A 1 190 ? -8.378 -1.508 32.338 1.00 98.38 190 TRP A CA 1
ATOM 1462 C C . TRP A 1 190 ? -8.909 -2.528 31.332 1.00 98.38 190 TRP A C 1
ATOM 1464 O O . TRP A 1 190 ? -9.116 -2.217 30.167 1.00 98.38 190 TRP A O 1
ATOM 1474 N N . TYR A 1 191 ? -9.156 -3.756 31.785 1.00 98.19 191 TYR A N 1
ATOM 1475 C CA . TYR A 1 191 ? -9.601 -4.836 30.905 1.00 98.19 191 TYR A CA 1
ATOM 1476 C C . TYR A 1 191 ? -10.816 -4.463 30.035 1.00 98.19 191 TYR A C 1
ATOM 1478 O O . TYR A 1 191 ? -11.899 -4.147 30.537 1.00 98.19 191 TYR A O 1
ATOM 1486 N N . ARG A 1 192 ? -10.648 -4.590 28.716 1.00 97.75 192 ARG A N 1
ATOM 1487 C CA . ARG A 1 192 ? -11.681 -4.425 27.691 1.00 97.75 192 ARG A CA 1
ATOM 1488 C C . ARG A 1 192 ? -11.757 -5.690 26.840 1.00 97.75 192 ARG A C 1
ATOM 1490 O O . ARG A 1 192 ? -10.838 -5.998 26.084 1.00 97.75 192 ARG A O 1
ATOM 1497 N N . ALA A 1 193 ? -12.872 -6.413 26.947 1.00 94.69 193 ALA A N 1
ATOM 1498 C CA . ALA A 1 193 ? -13.060 -7.682 26.242 1.00 94.69 193 ALA A CA 1
ATOM 1499 C C . ALA A 1 193 ? -13.080 -7.521 24.711 1.00 94.69 193 ALA A C 1
ATOM 1501 O O . ALA A 1 193 ? -12.471 -8.322 24.011 1.00 94.69 193 ALA A O 1
ATOM 1502 N N . ASP A 1 194 ? -13.742 -6.476 24.204 1.00 95.94 194 ASP A N 1
ATOM 1503 C CA . ASP A 1 194 ? -13.904 -6.221 22.766 1.00 95.94 194 ASP A CA 1
ATOM 1504 C C . ASP A 1 194 ? -13.225 -4.906 22.346 1.00 95.94 194 ASP A C 1
ATOM 1506 O O . ASP A 1 194 ? -13.863 -3.975 21.869 1.00 95.94 194 ASP A O 1
ATOM 1510 N N . HIS A 1 195 ? -11.923 -4.774 22.625 1.00 97.69 195 HIS A N 1
ATOM 1511 C CA . HIS A 1 195 ? -11.169 -3.545 22.326 1.00 97.69 195 HIS A CA 1
ATOM 1512 C C . HIS A 1 195 ? -10.701 -3.438 20.864 1.00 97.69 195 HIS A C 1
ATOM 1514 O O . HIS A 1 195 ? -10.372 -2.338 20.416 1.00 97.69 195 HIS A O 1
ATOM 1520 N N . ARG A 1 196 ? -10.568 -4.585 20.175 1.00 97.25 196 ARG A N 1
ATOM 1521 C CA . ARG A 1 196 ? -10.143 -4.764 18.769 1.00 97.25 196 ARG A CA 1
ATOM 1522 C C . ARG A 1 196 ? -9.013 -3.847 18.300 1.00 97.25 196 ARG A C 1
ATOM 1524 O O . ARG A 1 196 ? -8.997 -3.377 17.163 1.00 97.25 196 ARG A O 1
ATOM 1531 N N . HIS A 1 197 ? -8.041 -3.568 19.164 1.00 98.75 197 HIS A N 1
ATOM 1532 C CA . HIS A 1 197 ? -6.871 -2.799 18.742 1.00 98.75 197 HIS A CA 1
ATOM 1533 C C . HIS A 1 197 ? -6.186 -3.544 17.607 1.00 98.75 197 HIS A C 1
ATOM 1535 O O . HIS A 1 197 ? -5.999 -4.758 17.687 1.00 98.75 197 HIS A O 1
ATOM 1541 N N . THR A 1 198 ? -5.864 -2.817 16.543 1.00 98.88 198 THR A N 1
ATOM 1542 C CA . THR A 1 198 ? -5.433 -3.421 15.288 1.00 98.88 198 THR A CA 1
ATOM 1543 C C . THR A 1 198 ? -4.030 -2.956 14.948 1.00 98.88 198 THR A C 1
ATOM 1545 O O . THR A 1 198 ? -3.816 -1.786 14.626 1.00 98.88 198 THR A O 1
ATOM 1548 N N . LEU A 1 199 ? -3.073 -3.878 14.963 1.00 98.81 199 LEU A N 1
ATOM 1549 C CA . LEU A 1 199 ? -1.739 -3.614 14.442 1.00 98.81 199 LEU A CA 1
ATOM 1550 C C . LEU A 1 199 ? -1.799 -3.561 12.907 1.00 98.81 199 LEU A C 1
ATOM 1552 O O . LEU A 1 199 ? -2.373 -4.438 12.263 1.00 98.81 199 LEU A O 1
ATOM 1556 N N . GLN A 1 200 ? -1.243 -2.507 12.323 1.00 98.50 200 GLN A N 1
ATOM 1557 C CA . GLN A 1 200 ? -1.246 -2.219 10.891 1.00 98.50 200 GLN A CA 1
ATOM 1558 C C . GLN A 1 200 ? 0.071 -2.652 10.263 1.00 98.50 200 GLN A C 1
ATOM 1560 O O . GLN A 1 200 ? 1.129 -2.534 10.879 1.00 98.50 200 GLN A O 1
ATOM 1565 N N . HIS A 1 201 ? 0.003 -3.079 9.008 1.00 97.69 201 HIS A N 1
ATOM 1566 C CA . HIS A 1 201 ? 1.092 -3.631 8.209 1.00 97.69 201 HIS A CA 1
ATOM 1567 C C . HIS A 1 201 ? 1.610 -4.971 8.721 1.00 97.69 201 HIS A C 1
ATOM 1569 O O . HIS A 1 201 ? 1.591 -5.914 7.939 1.00 97.69 201 HIS A O 1
ATOM 1575 N N . CYS A 1 202 ? 2.066 -5.071 9.976 1.00 96.56 202 CYS A N 1
ATOM 1576 C CA . CYS A 1 202 ? 2.613 -6.285 10.600 1.00 96.56 202 CYS A CA 1
ATOM 1577 C C . CYS A 1 202 ? 3.625 -7.023 9.710 1.00 96.56 202 CYS A C 1
ATOM 1579 O O . CYS A 1 202 ? 3.671 -8.257 9.678 1.00 96.56 202 CYS A O 1
ATOM 1581 N N . GLN A 1 203 ? 4.425 -6.261 8.958 1.00 96.25 203 GLN A N 1
ATOM 1582 C CA . GLN A 1 203 ? 5.147 -6.766 7.794 1.00 96.25 203 GLN A CA 1
ATOM 1583 C C . GLN A 1 203 ? 6.099 -7.913 8.140 1.00 96.25 203 GLN A C 1
ATOM 1585 O O . GLN A 1 203 ? 6.262 -8.836 7.334 1.00 96.25 203 GLN A O 1
ATOM 1590 N N . PHE A 1 204 ? 6.694 -7.880 9.336 1.00 96.38 204 PHE A N 1
ATOM 1591 C CA . PHE A 1 204 ? 7.639 -8.890 9.802 1.00 96.38 204 PHE A CA 1
ATOM 1592 C C . PHE A 1 204 ? 7.311 -9.517 11.169 1.00 96.38 204 PHE A C 1
ATOM 1594 O O . PHE A 1 204 ? 8.209 -10.000 11.855 1.00 96.38 204 PHE A O 1
ATOM 1601 N N . ILE A 1 205 ? 6.033 -9.568 11.558 1.00 97.81 205 ILE A N 1
ATOM 1602 C CA . ILE A 1 205 ? 5.604 -10.158 12.837 1.00 97.81 205 ILE A CA 1
ATOM 1603 C C . ILE A 1 205 ? 6.065 -11.622 13.014 1.00 97.81 205 ILE A C 1
ATOM 1605 O O . ILE A 1 205 ? 6.052 -12.433 12.083 1.00 97.81 205 ILE A O 1
ATOM 1609 N N . SER A 1 206 ? 6.480 -11.986 14.230 1.00 97.06 206 SER A N 1
ATOM 1610 C CA . SER A 1 206 ? 6.902 -13.350 14.569 1.00 97.06 206 SER A CA 1
ATOM 1611 C C . SER A 1 206 ? 5.743 -14.249 15.026 1.00 97.06 206 SER A C 1
ATOM 1613 O O . SER A 1 206 ? 4.711 -13.792 15.508 1.00 97.06 206 SER A O 1
ATOM 1615 N N . GLN A 1 207 ? 5.937 -15.571 14.960 1.00 96.88 207 GLN A N 1
ATOM 1616 C CA . GLN A 1 207 ? 4.986 -16.563 15.493 1.00 96.88 207 GLN A CA 1
ATOM 1617 C C . GLN A 1 207 ? 4.690 -16.372 16.990 1.00 96.88 207 GLN A C 1
ATOM 1619 O O . GLN A 1 207 ? 3.559 -16.559 17.431 1.00 96.88 207 GLN A O 1
ATOM 1624 N N . ALA A 1 208 ? 5.699 -16.001 17.785 1.00 98.12 208 ALA A N 1
ATOM 1625 C CA . ALA A 1 208 ? 5.515 -15.739 19.211 1.00 98.12 208 ALA A CA 1
ATOM 1626 C C . ALA A 1 208 ? 4.623 -14.509 19.436 1.00 98.12 208 ALA A C 1
ATOM 1628 O O . ALA A 1 208 ? 3.685 -14.568 20.229 1.00 98.12 208 ALA A O 1
ATOM 1629 N N . GLN A 1 209 ? 4.858 -13.444 18.670 1.00 98.69 209 GLN A N 1
ATOM 1630 C CA . GLN A 1 209 ? 4.050 -12.227 18.704 1.00 98.69 209 GLN A CA 1
ATOM 1631 C C . GLN A 1 209 ? 2.615 -12.472 18.233 1.00 98.69 209 GLN A C 1
ATOM 1633 O O . GLN A 1 209 ? 1.690 -11.995 18.876 1.00 98.69 209 GLN A O 1
ATOM 1638 N N . MET A 1 210 ? 2.393 -13.284 17.193 1.00 98.69 210 MET A N 1
ATOM 1639 C CA . MET A 1 210 ? 1.033 -13.651 16.770 1.00 98.69 210 MET A CA 1
ATOM 1640 C C . MET A 1 210 ? 0.271 -14.426 17.855 1.00 98.69 210 MET A C 1
ATOM 1642 O O . MET A 1 210 ? -0.909 -14.169 18.073 1.00 98.69 210 MET A O 1
ATOM 1646 N N . ARG A 1 211 ? 0.933 -15.328 18.597 1.00 98.62 211 ARG A N 1
ATOM 1647 C CA . ARG A 1 211 ? 0.305 -16.004 19.750 1.00 98.62 211 ARG A CA 1
ATOM 1648 C C . ARG A 1 211 ? -0.053 -15.028 20.869 1.00 98.62 211 ARG A C 1
ATOM 1650 O O . ARG A 1 211 ? -1.112 -15.171 21.477 1.00 98.62 211 ARG A O 1
ATOM 1657 N N . ARG A 1 212 ? 0.814 -14.045 21.143 1.00 98.44 212 ARG A N 1
ATOM 1658 C CA . ARG A 1 212 ? 0.519 -12.966 22.099 1.00 98.44 212 ARG A CA 1
ATOM 1659 C C . ARG A 1 212 ? -0.669 -12.128 21.618 1.00 98.44 212 ARG A C 1
ATOM 1661 O O . ARG A 1 212 ? -1.596 -11.927 22.391 1.00 98.44 212 ARG A O 1
ATOM 1668 N N . ALA A 1 213 ? -0.691 -11.735 20.343 1.00 98.62 213 ALA A N 1
ATOM 1669 C CA . ALA A 1 213 ? -1.795 -10.989 19.741 1.00 98.62 213 ALA A CA 1
ATOM 1670 C C . ALA A 1 213 ? -3.135 -11.735 19.875 1.00 98.62 213 ALA A C 1
ATOM 1672 O O . ALA A 1 213 ? -4.100 -11.153 20.365 1.00 98.62 213 ALA A O 1
ATOM 1673 N N . ALA A 1 214 ? -3.166 -13.039 19.557 1.00 98.31 214 ALA A N 1
ATOM 1674 C CA . ALA A 1 214 ? -4.348 -13.889 19.739 1.00 98.31 214 ALA A CA 1
ATOM 1675 C C . ALA A 1 214 ? -4.842 -13.885 21.194 1.00 98.31 214 ALA A C 1
ATOM 1677 O O . ALA A 1 214 ? -6.025 -13.686 21.453 1.00 98.31 214 ALA A O 1
ATOM 1678 N N . LYS A 1 215 ? -3.929 -14.073 22.156 1.00 97.75 215 LYS A N 1
ATOM 1679 C CA . LYS A 1 215 ? -4.260 -14.091 23.589 1.00 97.75 215 LYS A CA 1
ATOM 1680 C C . LYS A 1 215 ? -4.813 -12.748 24.078 1.00 97.75 215 LYS A C 1
ATOM 1682 O O . LYS A 1 215 ? -5.670 -12.738 24.956 1.00 97.75 215 LYS A O 1
ATOM 1687 N N . LEU A 1 216 ? -4.301 -11.639 23.546 1.00 98.06 216 LEU A N 1
ATOM 1688 C CA . LEU A 1 216 ? -4.694 -10.290 23.954 1.00 98.06 216 LEU A CA 1
ATOM 1689 C C . LEU A 1 216 ? -5.995 -9.808 23.299 1.00 98.06 216 LEU A C 1
ATOM 1691 O O . LEU A 1 216 ? -6.560 -8.842 23.796 1.00 98.06 216 LEU A O 1
ATOM 1695 N N . GLY A 1 217 ? -6.471 -10.460 22.230 1.00 97.44 217 GLY A N 1
ATOM 1696 C CA . GLY A 1 217 ? -7.607 -9.979 21.429 1.00 97.44 217 GLY A CA 1
ATOM 1697 C C . GLY A 1 217 ? -7.222 -8.912 20.393 1.00 97.44 217 GLY A C 1
ATOM 1698 O O . GLY A 1 217 ? -8.077 -8.184 19.889 1.00 97.44 217 GLY A O 1
ATOM 1699 N N . VAL A 1 218 ? -5.930 -8.810 20.067 1.00 98.62 218 VAL A N 1
ATOM 1700 C CA . VAL A 1 218 ? -5.391 -7.862 19.083 1.00 98.62 218 VAL A CA 1
ATOM 1701 C C . VAL A 1 218 ? -5.637 -8.375 17.666 1.00 98.62 218 VAL A C 1
ATOM 1703 O O . VAL A 1 218 ? -5.410 -9.547 17.369 1.00 98.62 218 VAL A O 1
ATOM 1706 N N . CYS A 1 219 ? -6.056 -7.478 16.779 1.00 98.81 219 CYS A N 1
ATOM 1707 C CA . CYS A 1 219 ? -6.259 -7.758 15.360 1.00 98.81 219 CYS A CA 1
ATOM 1708 C C . CYS A 1 219 ? -5.006 -7.400 14.543 1.00 98.81 219 CYS A C 1
ATOM 1710 O O . CYS A 1 219 ? -4.236 -6.522 14.940 1.00 98.81 219 CYS A O 1
ATOM 1712 N N . LEU A 1 220 ? -4.822 -8.021 13.373 1.00 98.75 220 LEU A N 1
ATOM 1713 C CA . LEU A 1 220 ? -3.739 -7.679 12.436 1.00 98.75 220 LEU A CA 1
ATOM 1714 C C . LEU A 1 220 ? -4.316 -7.287 11.073 1.00 98.75 220 LEU A C 1
ATOM 1716 O O . LEU A 1 220 ? -4.966 -8.094 10.415 1.00 98.75 220 LEU A O 1
ATOM 1720 N N . ASN A 1 221 ? -4.040 -6.071 10.613 1.00 98.44 221 ASN A N 1
ATOM 1721 C CA . ASN A 1 221 ? -4.379 -5.633 9.262 1.00 98.44 221 ASN A CA 1
ATOM 1722 C C . ASN A 1 221 ? -3.106 -5.603 8.411 1.00 98.44 221 ASN A C 1
ATOM 1724 O O . ASN A 1 221 ? -2.244 -4.749 8.610 1.00 98.44 221 ASN A O 1
ATOM 1728 N N . MET A 1 222 ? -2.957 -6.571 7.508 1.00 98.00 222 MET A N 1
ATOM 1729 C CA . MET A 1 222 ? -1.696 -6.847 6.816 1.00 98.00 222 MET A CA 1
ATOM 1730 C C . MET A 1 222 ? -1.616 -6.186 5.436 1.00 98.00 222 MET A C 1
ATOM 1732 O O . MET A 1 222 ? -2.505 -6.333 4.592 1.00 98.00 222 MET A O 1
ATOM 1736 N N . PHE A 1 223 ? -0.494 -5.516 5.167 1.00 96.56 223 PHE A N 1
ATOM 1737 C CA . PHE A 1 223 ? -0.232 -4.882 3.875 1.00 96.56 223 PHE A CA 1
ATOM 1738 C C . PHE A 1 223 ? 0.406 -5.874 2.889 1.00 96.56 223 PHE A C 1
ATOM 1740 O O . PHE A 1 223 ? 1.621 -5.892 2.663 1.00 96.56 223 PHE A O 1
ATOM 1747 N N . VAL A 1 224 ? -0.422 -6.738 2.305 1.00 95.38 224 VAL A N 1
ATOM 1748 C CA . VAL A 1 224 ? 0.039 -7.892 1.516 1.00 95.38 224 VAL A CA 1
ATOM 1749 C C . VAL A 1 224 ? 0.715 -7.524 0.187 1.00 95.38 224 VAL A C 1
ATOM 1751 O O . VAL A 1 224 ? 1.590 -8.256 -0.281 1.00 95.38 224 VAL A O 1
ATOM 1754 N N . ASN A 1 225 ? 0.416 -6.349 -0.381 1.00 93.06 225 ASN A N 1
ATOM 1755 C CA . ASN A 1 225 ? 1.018 -5.895 -1.643 1.00 93.06 225 ASN A CA 1
ATOM 1756 C C . ASN A 1 225 ? 2.545 -5.716 -1.536 1.00 93.06 225 ASN A C 1
ATOM 1758 O O . ASN A 1 225 ? 3.232 -5.696 -2.561 1.00 93.06 225 ASN A O 1
ATOM 1762 N N . HIS A 1 226 ? 3.102 -5.660 -0.316 1.00 91.50 226 HIS A N 1
ATOM 1763 C CA . HIS A 1 226 ? 4.549 -5.668 -0.101 1.00 91.50 226 HIS A CA 1
ATOM 1764 C C . HIS A 1 226 ? 5.268 -6.826 -0.782 1.00 91.50 226 HIS A C 1
ATOM 1766 O O . HIS A 1 226 ? 6.404 -6.655 -1.227 1.00 91.50 226 HIS A O 1
ATOM 1772 N N . ILE A 1 227 ? 4.613 -7.985 -0.879 1.00 93.50 227 ILE A N 1
ATOM 1773 C CA . ILE A 1 227 ? 5.179 -9.167 -1.527 1.00 93.50 227 ILE A CA 1
ATOM 1774 C C . ILE A 1 227 ? 5.501 -8.864 -2.989 1.00 93.50 227 ILE A C 1
ATOM 1776 O O . ILE A 1 227 ? 6.591 -9.178 -3.455 1.00 93.50 227 ILE A O 1
ATOM 1780 N N . TYR A 1 228 ? 4.586 -8.205 -3.693 1.00 87.31 228 TYR A N 1
ATOM 1781 C CA . TYR A 1 228 ? 4.762 -7.896 -5.102 1.00 87.31 228 TYR A CA 1
ATOM 1782 C C . TYR A 1 228 ? 5.732 -6.734 -5.321 1.00 87.31 228 TYR A C 1
ATOM 1784 O O . TYR A 1 228 ? 6.742 -6.896 -6.005 1.00 87.31 228 TYR A O 1
ATOM 1792 N N . TYR A 1 229 ? 5.452 -5.575 -4.716 1.00 80.00 229 TYR A N 1
ATOM 1793 C CA . TYR A 1 229 ? 6.164 -4.330 -5.025 1.00 80.00 229 TYR A CA 1
ATOM 1794 C C . TYR A 1 229 ? 7.583 -4.274 -4.458 1.00 80.00 229 TYR A C 1
ATOM 1796 O O . TYR A 1 229 ? 8.480 -3.719 -5.093 1.00 80.00 229 TYR A O 1
ATOM 1804 N N . TRP A 1 230 ? 7.802 -4.846 -3.271 1.00 88.75 230 TRP A N 1
ATOM 1805 C CA . TRP A 1 230 ? 9.092 -4.774 -2.581 1.00 88.75 230 TRP A CA 1
ATOM 1806 C C . TRP A 1 230 ? 9.674 -6.144 -2.233 1.00 88.75 230 TRP A C 1
ATOM 1808 O O . TRP A 1 230 ? 10.782 -6.200 -1.704 1.00 88.75 230 TRP A O 1
ATOM 1818 N N . GLY A 1 231 ? 9.000 -7.255 -2.549 1.00 87.00 231 GLY A N 1
ATOM 1819 C CA . GLY A 1 231 ? 9.460 -8.596 -2.183 1.00 87.00 231 GLY A CA 1
ATOM 1820 C C . GLY A 1 231 ? 10.870 -8.915 -2.676 1.00 87.00 231 GLY A C 1
ATOM 1821 O O . GLY A 1 231 ? 11.669 -9.455 -1.912 1.00 87.00 231 GLY A O 1
ATOM 1822 N N . ASP A 1 232 ? 11.219 -8.500 -3.896 1.00 81.06 232 ASP A N 1
ATOM 1823 C CA . ASP A 1 232 ? 12.574 -8.662 -4.442 1.00 81.06 232 ASP A CA 1
ATOM 1824 C C . ASP A 1 232 ? 13.613 -7.868 -3.632 1.00 81.06 232 ASP A C 1
ATOM 1826 O O . ASP A 1 232 ? 14.646 -8.400 -3.223 1.00 81.06 232 ASP A O 1
ATOM 1830 N N . ILE A 1 233 ? 13.297 -6.614 -3.289 1.00 85.31 233 ILE A N 1
ATOM 1831 C CA . ILE A 1 233 ? 14.150 -5.756 -2.453 1.00 85.31 233 ILE A CA 1
ATOM 1832 C C . ILE A 1 233 ? 14.318 -6.361 -1.055 1.00 85.31 233 ILE A C 1
ATOM 1834 O O . ILE A 1 233 ? 15.423 -6.368 -0.507 1.00 85.31 233 ILE A O 1
ATOM 1838 N N . HIS A 1 234 ? 13.249 -6.902 -0.476 1.00 92.94 234 HIS A N 1
ATOM 1839 C CA . HIS A 1 234 ? 13.310 -7.529 0.836 1.00 92.94 234 HIS A CA 1
ATOM 1840 C C . HIS A 1 234 ? 14.135 -8.809 0.832 1.00 92.94 234 HIS A C 1
ATOM 1842 O O . HIS A 1 234 ? 14.934 -9.033 1.746 1.00 92.94 234 HIS A O 1
ATOM 1848 N N . ARG A 1 235 ? 13.977 -9.619 -0.214 1.00 92.06 235 ARG A N 1
ATOM 1849 C CA . ARG A 1 235 ? 14.722 -10.856 -0.431 1.00 92.06 235 ARG A CA 1
ATOM 1850 C C . ARG A 1 235 ? 16.218 -10.607 -0.598 1.00 92.06 235 ARG A C 1
ATOM 1852 O O . ARG A 1 235 ? 17.007 -11.378 -0.063 1.00 92.06 235 ARG A O 1
ATOM 1859 N N . GLU A 1 236 ? 16.607 -9.556 -1.311 1.00 87.38 236 GLU A N 1
ATOM 1860 C CA . GLU A 1 236 ? 18.008 -9.316 -1.680 1.00 87.38 236 GLU A CA 1
ATOM 1861 C C . GLU A 1 236 ? 18.751 -8.376 -0.730 1.00 87.38 236 GLU A C 1
ATOM 1863 O O . GLU A 1 236 ? 19.946 -8.551 -0.509 1.00 87.38 236 GLU A O 1
ATOM 1868 N N . LYS A 1 237 ? 18.072 -7.361 -0.182 1.00 86.38 237 LYS A N 1
ATOM 1869 C CA . LYS A 1 237 ? 18.739 -6.239 0.499 1.00 86.38 237 LYS A CA 1
ATOM 1870 C C . LYS A 1 237 ? 18.367 -6.105 1.965 1.00 86.38 237 LYS A C 1
ATOM 1872 O O . LYS A 1 237 ? 19.259 -5.964 2.795 1.00 86.38 237 LYS A O 1
ATOM 1877 N N . THR A 1 238 ? 17.075 -6.108 2.297 1.00 92.06 238 THR A N 1
ATOM 1878 C CA . THR A 1 238 ? 16.646 -5.665 3.638 1.00 92.06 238 THR A CA 1
ATOM 1879 C C . THR A 1 238 ? 16.516 -6.815 4.634 1.00 92.06 238 THR A C 1
ATOM 1881 O O . THR A 1 238 ? 17.018 -6.711 5.747 1.00 92.06 238 THR A O 1
ATOM 1884 N N . LEU A 1 239 ? 15.867 -7.920 4.260 1.00 95.38 239 LEU A N 1
ATOM 1885 C CA . LEU A 1 239 ? 15.596 -9.055 5.153 1.00 95.38 239 LEU A CA 1
ATOM 1886 C C . LEU A 1 239 ? 16.421 -10.291 4.790 1.00 95.38 239 LEU A C 1
ATOM 1888 O O . LEU A 1 239 ? 16.732 -11.100 5.665 1.00 95.38 239 LEU A O 1
ATOM 1892 N N . GLY A 1 240 ? 16.818 -10.420 3.526 1.00 94.88 240 GLY A N 1
ATOM 1893 C CA . GLY A 1 240 ? 17.518 -11.592 3.021 1.00 94.88 240 GLY A CA 1
ATOM 1894 C C . GLY A 1 240 ? 16.556 -12.727 2.662 1.00 94.88 240 GLY A C 1
ATOM 1895 O O . GLY A 1 240 ? 15.365 -12.720 3.003 1.00 94.88 240 GLY A O 1
ATOM 1896 N N . TYR A 1 241 ? 17.086 -13.740 1.976 1.00 92.75 241 TYR A N 1
ATOM 1897 C CA . TYR A 1 241 ? 16.288 -14.822 1.396 1.00 92.75 241 TYR A CA 1
ATOM 1898 C C . TYR A 1 241 ? 15.400 -15.545 2.420 1.00 92.75 241 TYR A C 1
ATOM 1900 O O . TYR A 1 241 ? 14.193 -15.659 2.229 1.00 92.75 241 TYR A O 1
ATOM 1908 N N . THR A 1 242 ? 15.965 -15.993 3.542 1.00 92.38 242 THR A N 1
ATOM 1909 C CA . THR A 1 242 ? 15.224 -16.799 4.525 1.00 92.38 242 THR A CA 1
ATOM 1910 C C . THR A 1 242 ? 14.140 -16.001 5.248 1.00 92.38 242 THR A C 1
ATOM 1912 O O . THR A 1 242 ? 13.036 -16.500 5.446 1.00 92.38 242 THR A O 1
ATOM 1915 N N . ARG A 1 243 ? 14.434 -14.757 5.648 1.00 95.00 243 ARG A N 1
ATOM 1916 C CA . ARG A 1 243 ? 13.492 -13.930 6.417 1.00 95.00 243 ARG A CA 1
ATOM 1917 C C . ARG A 1 243 ? 12.381 -13.372 5.535 1.00 95.00 243 ARG A C 1
ATOM 1919 O O . ARG A 1 243 ? 11.234 -13.421 5.953 1.00 95.00 243 ARG A O 1
ATOM 1926 N N . SER A 1 244 ? 12.674 -12.929 4.311 1.00 95.38 244 SER A N 1
ATOM 1927 C CA . SER A 1 244 ? 11.642 -12.404 3.393 1.00 95.38 244 SER A CA 1
ATOM 1928 C C . SER A 1 244 ? 10.481 -13.383 3.144 1.00 95.38 244 SER A C 1
ATOM 1930 O O . SER A 1 244 ? 9.340 -12.962 2.986 1.00 95.38 244 SER A O 1
ATOM 1932 N N . ARG A 1 245 ? 10.728 -14.698 3.218 1.00 94.81 245 ARG A N 1
ATOM 1933 C CA . ARG A 1 245 ? 9.692 -15.742 3.099 1.00 94.81 245 ARG A CA 1
ATOM 1934 C C . ARG A 1 245 ? 8.712 -15.819 4.279 1.00 94.81 245 ARG A C 1
ATOM 1936 O O . ARG A 1 245 ? 7.751 -16.566 4.181 1.00 94.81 245 ARG A O 1
ATOM 1943 N N . ARG A 1 246 ? 8.950 -15.096 5.378 1.00 94.12 246 ARG A N 1
ATOM 1944 C CA . ARG A 1 246 ? 8.054 -15.026 6.551 1.00 94.12 246 ARG A CA 1
ATOM 1945 C C . ARG A 1 246 ? 7.249 -13.729 6.628 1.00 94.12 246 ARG A C 1
ATOM 1947 O O . ARG A 1 246 ? 6.569 -13.500 7.622 1.00 94.12 246 ARG A O 1
ATOM 1954 N N . MET A 1 247 ? 7.401 -12.842 5.649 1.00 94.94 247 MET A N 1
ATOM 1955 C CA . MET A 1 247 ? 6.700 -11.563 5.658 1.00 94.94 247 MET A CA 1
ATOM 1956 C C . MET A 1 247 ? 5.194 -11.759 5.509 1.00 94.94 247 MET A C 1
ATOM 1958 O O . MET A 1 247 ? 4.775 -12.662 4.790 1.00 94.94 247 MET A O 1
ATOM 1962 N N . GLN A 1 248 ? 4.393 -10.872 6.098 1.00 96.44 248 GLN A N 1
ATOM 1963 C CA . GLN A 1 248 ? 2.927 -10.892 5.987 1.00 96.44 248 GLN A CA 1
ATOM 1964 C C . GLN A 1 248 ? 2.318 -12.300 6.207 1.00 96.44 248 GLN A C 1
ATOM 1966 O O . GLN A 1 248 ? 1.743 -12.864 5.267 1.00 96.44 248 GLN A O 1
ATOM 1971 N N . PRO A 1 249 ? 2.512 -12.922 7.389 1.00 97.25 249 PRO A N 1
ATOM 1972 C CA . PRO A 1 249 ? 2.209 -14.336 7.635 1.00 97.25 249 PRO A CA 1
ATOM 1973 C C . PRO A 1 249 ? 0.704 -14.605 7.866 1.00 97.25 249 PRO A C 1
ATOM 1975 O O . PRO A 1 249 ? 0.264 -14.934 8.971 1.00 97.25 249 PRO A O 1
ATOM 1978 N N . LEU A 1 250 ? -0.097 -14.439 6.808 1.00 97.69 250 LEU A N 1
ATOM 1979 C CA . LEU A 1 250 ? -1.563 -14.530 6.829 1.00 97.69 250 LEU A CA 1
ATOM 1980 C C . LEU A 1 250 ? -2.082 -15.909 7.265 1.00 97.69 250 LEU A C 1
ATOM 1982 O O . LEU A 1 250 ? -2.961 -15.992 8.127 1.00 97.69 250 LEU A O 1
ATOM 1986 N N . ARG A 1 251 ? -1.549 -17.001 6.693 1.00 98.06 251 ARG A N 1
ATOM 1987 C CA . ARG A 1 251 ? -1.981 -18.372 7.024 1.00 98.06 251 ARG A CA 1
ATOM 1988 C C . ARG A 1 251 ? -1.686 -18.689 8.482 1.00 98.06 251 ARG A C 1
ATOM 1990 O O . ARG A 1 251 ? -2.547 -19.233 9.173 1.00 98.06 251 ARG A O 1
ATOM 1997 N N . SER A 1 252 ? -0.489 -18.343 8.943 1.00 98.25 252 SER A N 1
ATOM 1998 C CA . SER A 1 252 ? -0.075 -18.555 10.326 1.00 98.25 252 SER A CA 1
ATOM 1999 C C . SER A 1 252 ? -0.952 -17.782 11.312 1.00 98.25 252 SER A C 1
ATOM 2001 O O . SER A 1 252 ? -1.405 -18.361 12.298 1.00 98.25 252 SER A O 1
ATOM 2003 N N . ALA A 1 253 ? -1.252 -16.509 11.035 1.00 98.25 253 ALA A N 1
ATOM 2004 C CA . ALA A 1 253 ? -2.150 -15.712 11.871 1.00 98.25 253 ALA A CA 1
ATOM 2005 C C . ALA A 1 253 ? -3.557 -16.334 11.952 1.00 98.25 253 ALA A C 1
ATOM 2007 O O . ALA A 1 253 ? -4.098 -16.496 13.047 1.00 98.25 253 ALA A O 1
ATOM 2008 N N . ARG A 1 254 ? -4.104 -16.777 10.809 1.00 97.56 254 ARG A N 1
ATOM 2009 C CA . ARG A 1 254 ? -5.408 -17.458 10.735 1.00 97.56 254 ARG A CA 1
ATOM 2010 C C . ARG A 1 254 ? -5.428 -18.762 11.536 1.00 97.56 254 ARG A C 1
ATOM 2012 O O . ARG A 1 254 ? -6.368 -19.001 12.285 1.00 97.56 254 ARG A O 1
ATOM 2019 N N . GLN A 1 255 ? -4.390 -19.594 11.426 1.00 98.12 255 GLN A N 1
ATOM 2020 C CA . GLN A 1 255 ? -4.282 -20.855 12.178 1.00 98.12 255 GLN A CA 1
ATOM 2021 C C . GLN A 1 255 ? -4.191 -20.646 13.694 1.00 98.12 255 GLN A C 1
ATOM 2023 O O . GLN A 1 255 ? -4.627 -21.502 14.461 1.00 98.12 255 GLN A O 1
ATOM 2028 N N . LEU A 1 256 ? -3.634 -19.515 14.126 1.00 98.38 256 LEU A N 1
ATOM 2029 C CA . LEU A 1 256 ? -3.573 -19.125 15.533 1.00 98.38 256 LEU A CA 1
ATOM 2030 C C . LEU A 1 256 ? -4.872 -18.481 16.043 1.00 98.38 256 LEU A C 1
ATOM 2032 O O . LEU A 1 256 ? -4.947 -18.156 17.226 1.00 98.38 256 LEU A O 1
ATOM 2036 N N . GLY A 1 257 ? -5.880 -18.302 15.182 1.00 97.62 257 GLY A N 1
ATOM 2037 C CA . GLY A 1 257 ? -7.152 -17.677 15.541 1.00 97.62 257 GLY A CA 1
ATOM 2038 C C . GLY A 1 257 ? -7.057 -16.166 15.761 1.00 97.62 257 GLY A C 1
ATOM 2039 O O . GLY A 1 257 ? -7.900 -15.603 16.452 1.00 97.62 257 GLY A O 1
ATOM 2040 N N . VAL A 1 258 ? -6.035 -15.505 15.207 1.00 98.44 258 VAL A N 1
ATOM 2041 C CA . VAL A 1 258 ? -5.925 -14.043 15.262 1.00 98.44 258 VAL A CA 1
ATOM 2042 C C . VAL A 1 258 ? -6.935 -13.436 14.279 1.00 98.44 258 VAL A C 1
ATOM 2044 O O . VAL A 1 258 ? -6.930 -13.838 13.112 1.00 98.44 258 VAL A O 1
ATOM 2047 N N . PRO A 1 259 ? -7.776 -12.465 14.684 1.00 98.25 259 PRO A N 1
ATOM 2048 C CA . PRO A 1 259 ? -8.599 -11.721 13.738 1.00 98.25 259 PRO A CA 1
ATOM 2049 C C . PRO A 1 259 ? -7.710 -10.923 12.782 1.00 98.25 259 PRO A C 1
ATOM 2051 O O . PRO A 1 259 ? -6.850 -10.151 13.217 1.00 98.25 259 PRO A O 1
ATOM 2054 N N . ILE A 1 260 ? -7.897 -11.118 11.478 1.00 98.50 260 ILE A N 1
ATOM 2055 C CA . ILE A 1 260 ? -7.038 -10.521 10.454 1.00 98.50 260 ILE A CA 1
ATOM 2056 C C . ILE A 1 260 ? -7.835 -9.846 9.338 1.00 98.50 260 ILE A C 1
ATOM 2058 O O . ILE A 1 260 ? -8.950 -10.247 9.016 1.00 98.50 260 ILE A O 1
ATOM 2062 N N . ALA A 1 261 ? -7.222 -8.834 8.735 1.00 98.38 261 ALA A N 1
ATOM 2063 C CA . ALA A 1 261 ? -7.694 -8.123 7.552 1.00 98.38 261 ALA A CA 1
ATOM 2064 C C . ALA A 1 261 ? -6.518 -7.846 6.601 1.00 98.38 261 ALA A C 1
ATOM 2066 O O . ALA A 1 261 ? -5.357 -8.117 6.931 1.00 98.38 261 ALA A O 1
ATOM 2067 N N . MET A 1 262 ? -6.809 -7.314 5.414 1.00 96.94 262 MET A N 1
ATOM 2068 C CA . MET A 1 262 ? -5.791 -6.896 4.448 1.00 96.94 262 MET A CA 1
ATOM 2069 C C . MET A 1 262 ? -6.099 -5.517 3.874 1.00 96.94 262 MET A C 1
ATOM 2071 O O . MET A 1 262 ? -7.258 -5.127 3.759 1.00 96.94 262 MET A O 1
ATOM 2075 N N . HIS A 1 263 ? -5.058 -4.801 3.447 1.00 96.31 263 HIS A N 1
ATOM 2076 C CA . HIS A 1 263 ? -5.200 -3.488 2.818 1.00 96.31 263 HIS A CA 1
ATOM 2077 C C . HIS A 1 263 ? -4.139 -3.237 1.735 1.00 96.31 263 HIS A C 1
ATOM 2079 O O . HIS A 1 263 ? -3.161 -3.977 1.618 1.00 96.31 263 HIS A O 1
ATOM 2085 N N . CYS A 1 264 ? -4.341 -2.175 0.944 1.00 89.94 264 CYS A N 1
ATOM 2086 C CA . CYS A 1 264 ? -3.420 -1.716 -0.108 1.00 89.94 264 CYS A CA 1
ATOM 2087 C C . CYS A 1 264 ? -2.654 -0.427 0.249 1.00 89.94 264 CYS A C 1
ATOM 2089 O O . CYS A 1 264 ? -1.787 0.001 -0.510 1.00 89.94 264 CYS A O 1
ATOM 2091 N N . ASP A 1 265 ? -2.970 0.193 1.390 1.00 91.88 265 ASP A N 1
ATOM 2092 C CA . ASP A 1 265 ? -2.283 1.398 1.885 1.00 91.88 265 ASP A CA 1
ATOM 2093 C C . ASP A 1 265 ? -2.233 2.541 0.853 1.00 91.88 265 ASP A C 1
ATOM 2095 O O . ASP A 1 265 ? -1.234 3.238 0.704 1.00 91.88 265 ASP A O 1
ATOM 2099 N N . ALA A 1 266 ? -3.289 2.693 0.052 1.00 84.50 266 ALA A N 1
ATOM 2100 C CA . ALA A 1 266 ? -3.316 3.700 -0.998 1.00 84.50 266 ALA A CA 1
ATOM 2101 C C . ALA A 1 266 ? -3.095 5.117 -0.420 1.00 84.50 266 ALA A C 1
ATOM 2103 O O . ALA A 1 266 ? -3.683 5.449 0.610 1.00 84.50 266 ALA A O 1
ATOM 2104 N N . PRO A 1 267 ? -2.267 5.961 -1.071 1.00 75.94 267 PRO A N 1
ATOM 2105 C CA . PRO A 1 267 ? -1.705 5.799 -2.416 1.00 75.94 267 PRO A CA 1
ATOM 2106 C C . PRO A 1 267 ? -0.335 5.093 -2.485 1.00 75.94 267 PRO A C 1
ATOM 2108 O O . PRO A 1 267 ? 0.274 5.098 -3.554 1.00 75.94 267 PRO A O 1
ATOM 2111 N N . VAL A 1 268 ? 0.168 4.487 -1.399 1.00 80.75 268 VAL A N 1
ATOM 2112 C CA . VAL A 1 268 ? 1.457 3.759 -1.403 1.00 80.75 268 VAL A CA 1
ATOM 2113 C C . VAL A 1 268 ? 1.453 2.654 -2.459 1.00 80.75 268 VAL A C 1
ATOM 2115 O O . VAL A 1 268 ? 2.425 2.502 -3.200 1.00 80.75 268 VAL A O 1
ATOM 2118 N N . THR A 1 269 ? 0.342 1.921 -2.576 1.00 80.62 269 THR A N 1
ATOM 2119 C CA . THR A 1 269 ? 0.036 1.136 -3.778 1.00 80.62 269 THR A CA 1
ATOM 2120 C C . THR A 1 269 ? -1.346 1.501 -4.325 1.00 80.62 269 THR A C 1
ATOM 2122 O O . THR A 1 269 ? -2.170 2.041 -3.583 1.00 80.62 269 THR A O 1
ATOM 2125 N N . PRO A 1 270 ? -1.622 1.269 -5.622 1.00 76.31 270 PRO A N 1
ATOM 2126 C CA . PRO A 1 270 ? -2.919 1.577 -6.213 1.00 76.31 270 PRO A CA 1
ATOM 2127 C C . PRO A 1 270 ? -4.074 0.860 -5.505 1.00 76.31 270 PRO A C 1
ATOM 2129 O O . PRO A 1 270 ? -3.918 -0.250 -4.992 1.00 76.31 270 PRO A O 1
ATOM 2132 N N . LEU A 1 271 ? -5.260 1.474 -5.542 1.00 81.81 271 LEU A N 1
ATOM 2133 C CA . LEU A 1 271 ? -6.499 0.807 -5.144 1.00 81.81 271 LEU A CA 1
ATOM 2134 C C . LEU A 1 271 ? -6.696 -0.446 -6.010 1.00 81.81 271 LEU A C 1
ATOM 2136 O O . LEU A 1 271 ? -6.528 -0.401 -7.226 1.00 81.81 271 LEU A O 1
ATOM 2140 N N . GLY A 1 272 ? -7.044 -1.569 -5.398 1.00 85.94 272 GLY A N 1
ATOM 2141 C CA . GLY A 1 272 ? -7.208 -2.819 -6.137 1.00 85.94 272 GLY A CA 1
ATOM 2142 C C . GLY A 1 272 ? -7.438 -4.000 -5.207 1.00 85.94 272 GLY A C 1
ATOM 2143 O O . GLY A 1 272 ? -6.499 -4.758 -4.970 1.00 85.94 272 GLY A O 1
ATOM 2144 N N . PRO A 1 273 ? -8.662 -4.182 -4.680 1.00 93.19 273 PRO A N 1
ATOM 2145 C CA . PRO A 1 273 ? -8.968 -5.274 -3.755 1.00 93.19 273 PRO A CA 1
ATOM 2146 C C . PRO A 1 273 ? -8.636 -6.651 -4.343 1.00 93.19 273 PRO A C 1
ATOM 2148 O O . PRO A 1 273 ? -7.995 -7.460 -3.679 1.00 93.19 273 PRO A O 1
ATOM 2151 N N . LEU A 1 274 ? -8.976 -6.876 -5.619 1.00 93.81 274 LEU A N 1
ATOM 2152 C CA . LEU A 1 274 ? -8.681 -8.118 -6.346 1.00 93.81 274 LEU A CA 1
ATOM 2153 C C . LEU A 1 274 ? -7.170 -8.353 -6.504 1.00 93.81 274 LEU A C 1
ATOM 2155 O O . LEU A 1 274 ? -6.695 -9.470 -6.315 1.00 93.81 274 LEU A O 1
ATOM 2159 N N . PHE A 1 275 ? -6.392 -7.295 -6.748 1.00 91.81 275 PHE A N 1
ATOM 2160 C CA . PHE A 1 275 ? -4.932 -7.381 -6.801 1.00 91.81 275 PHE A CA 1
ATOM 2161 C C . PHE A 1 275 ? -4.321 -7.698 -5.426 1.00 91.81 275 PHE A C 1
ATOM 2163 O O . PHE A 1 275 ? -3.398 -8.507 -5.321 1.00 91.81 275 PHE A O 1
ATOM 2170 N N . SER A 1 276 ? -4.851 -7.110 -4.350 1.00 95.88 276 SER A N 1
ATOM 2171 C CA . SER A 1 276 ? -4.437 -7.444 -2.984 1.00 95.88 276 SER A CA 1
ATOM 2172 C C . SER A 1 276 ? -4.790 -8.886 -2.614 1.00 95.88 276 SER A C 1
ATOM 2174 O O . SER A 1 276 ? -3.965 -9.583 -2.023 1.00 95.88 276 SER A O 1
ATOM 2176 N N . MET A 1 277 ? -5.965 -9.374 -3.022 1.00 97.88 277 MET A N 1
ATOM 2177 C CA . MET A 1 277 ? -6.331 -10.787 -2.893 1.00 97.88 277 MET A CA 1
ATOM 2178 C C . MET A 1 277 ? -5.363 -11.681 -3.677 1.00 97.88 277 MET A C 1
ATOM 2180 O O . MET A 1 277 ? -4.846 -12.648 -3.122 1.00 97.88 277 MET A O 1
ATOM 2184 N N . TRP A 1 278 ? -5.031 -11.324 -4.921 1.00 97.00 278 TRP A N 1
ATOM 2185 C CA . TRP A 1 278 ? -4.035 -12.047 -5.711 1.00 97.00 278 TRP A CA 1
ATOM 2186 C C . TRP A 1 278 ? -2.666 -12.076 -5.018 1.00 97.00 278 TRP A C 1
ATOM 2188 O O . TRP A 1 278 ? -2.056 -13.138 -4.928 1.00 97.00 278 TRP A O 1
ATOM 2198 N N . CYS A 1 279 ? -2.201 -10.965 -4.435 1.00 96.06 279 CYS A N 1
ATOM 2199 C CA . CYS A 1 279 ? -0.954 -10.942 -3.661 1.00 96.06 279 CYS A CA 1
ATOM 2200 C C . CYS A 1 279 ? -0.987 -11.922 -2.474 1.00 96.06 279 CYS A C 1
ATOM 2202 O O . CYS A 1 279 ? 0.022 -12.570 -2.190 1.00 96.06 279 CYS A O 1
ATOM 2204 N N . ALA A 1 280 ? -2.135 -12.057 -1.803 1.00 97.88 280 ALA A N 1
ATOM 2205 C CA . ALA A 1 280 ? -2.327 -12.966 -0.672 1.00 97.88 280 ALA A CA 1
ATOM 2206 C C . ALA A 1 280 ? -2.354 -14.448 -1.065 1.00 97.88 280 ALA A C 1
ATOM 2208 O O . ALA A 1 280 ? -1.886 -15.295 -0.298 1.00 97.88 280 ALA A O 1
ATOM 2209 N N . VAL A 1 281 ? -2.886 -14.755 -2.249 1.00 98.06 281 VAL A N 1
ATOM 2210 C CA . VAL A 1 281 ? -3.003 -16.123 -2.771 1.00 98.06 281 VAL A CA 1
ATOM 2211 C C . VAL A 1 281 ? -1.723 -16.540 -3.502 1.00 98.06 281 VAL A C 1
ATOM 2213 O O . VAL A 1 281 ? -1.121 -17.557 -3.175 1.00 98.06 281 VAL A O 1
ATOM 2216 N N . ALA A 1 282 ? -1.263 -15.744 -4.468 1.00 95.81 282 ALA A N 1
ATOM 2217 C CA . ALA A 1 282 ? -0.124 -16.077 -5.322 1.00 95.81 282 ALA A CA 1
ATOM 2218 C C . ALA A 1 282 ? 1.222 -15.922 -4.607 1.00 95.81 282 ALA A C 1
ATOM 2220 O O . ALA A 1 282 ? 2.166 -16.664 -4.883 1.00 95.81 282 ALA A O 1
ATOM 2221 N N . ARG A 1 283 ? 1.333 -14.918 -3.726 1.00 96.81 283 ARG A N 1
ATOM 2222 C CA . ARG A 1 283 ? 2.569 -14.547 -3.019 1.00 96.81 283 ARG A CA 1
ATOM 2223 C C . ARG A 1 283 ? 3.796 -14.378 -3.932 1.00 96.81 283 ARG A C 1
ATOM 2225 O O . ARG A 1 283 ? 4.927 -14.661 -3.526 1.00 96.81 283 ARG A O 1
ATOM 2232 N N . LYS A 1 284 ? 3.573 -13.908 -5.163 1.00 88.94 284 LYS A N 1
ATOM 2233 C CA . LYS A 1 284 ? 4.603 -13.685 -6.189 1.00 88.94 284 LYS A CA 1
ATOM 2234 C C . LYS A 1 284 ? 5.163 -12.258 -6.114 1.00 88.94 284 LYS A C 1
ATOM 2236 O O . LYS A 1 284 ? 4.404 -11.297 -5.989 1.00 88.94 284 LYS A O 1
ATOM 2241 N N . THR A 1 285 ? 6.482 -12.113 -6.233 1.00 83.56 285 THR A N 1
ATOM 2242 C CA . THR A 1 285 ? 7.153 -10.816 -6.415 1.00 83.56 285 THR A CA 1
ATOM 2243 C C . THR A 1 285 ? 6.983 -10.292 -7.842 1.00 83.56 285 THR A C 1
ATOM 2245 O O . THR A 1 285 ? 6.532 -11.018 -8.735 1.00 83.56 285 THR A O 1
ATOM 2248 N N . ALA A 1 286 ? 7.379 -9.040 -8.091 1.00 72.94 286 ALA A N 1
ATOM 2249 C CA . ALA A 1 286 ? 7.408 -8.478 -9.439 1.00 72.94 286 ALA A CA 1
ATOM 2250 C C . ALA A 1 286 ? 8.287 -9.295 -10.407 1.00 72.94 286 ALA A C 1
ATOM 2252 O O . ALA A 1 286 ? 7.901 -9.513 -11.553 1.00 72.94 286 ALA A O 1
ATOM 2253 N N . SER A 1 287 ? 9.422 -9.830 -9.944 1.00 70.12 287 SER A N 1
ATOM 2254 C CA . SER A 1 287 ? 10.275 -10.711 -10.759 1.00 70.12 287 SER A CA 1
ATOM 2255 C C . SER A 1 287 ? 9.799 -12.173 -10.850 1.00 70.12 287 SER A C 1
ATOM 2257 O O . SER A 1 287 ? 10.445 -12.989 -11.503 1.00 70.12 287 SER A O 1
ATOM 2259 N N . GLY A 1 288 ? 8.668 -12.519 -10.223 1.00 77.00 288 GLY A N 1
ATOM 2260 C CA . GLY A 1 288 ? 8.060 -13.851 -10.295 1.00 77.00 288 GLY A CA 1
ATOM 2261 C C . GLY A 1 288 ? 8.522 -14.843 -9.223 1.00 77.00 288 GLY A C 1
ATOM 2262 O O . GLY A 1 288 ? 8.098 -15.997 -9.247 1.00 77.00 288 GLY A O 1
ATOM 2263 N N . HIS A 1 289 ? 9.344 -14.427 -8.254 1.00 85.31 289 HIS A N 1
ATOM 2264 C CA . HIS A 1 289 ? 9.705 -15.289 -7.127 1.00 85.31 289 HIS A CA 1
ATOM 2265 C C . HIS A 1 289 ? 8.514 -15.488 -6.185 1.00 85.31 289 HIS A C 1
ATOM 2267 O O . HIS A 1 289 ? 7.791 -14.545 -5.887 1.00 85.31 289 HIS A O 1
ATOM 2273 N N . VAL A 1 290 ? 8.348 -16.690 -5.635 1.00 94.44 290 VAL A N 1
ATOM 2274 C CA . VAL A 1 290 ? 7.334 -16.952 -4.601 1.00 94.44 290 VAL A CA 1
ATOM 2275 C C . VAL A 1 290 ? 7.932 -16.719 -3.212 1.00 94.44 290 VAL A C 1
ATOM 2277 O O . VAL A 1 290 ? 8.926 -17.351 -2.837 1.00 94.44 290 VAL A O 1
ATOM 2280 N N . LEU A 1 291 ? 7.323 -15.832 -2.419 1.00 93.69 291 LEU A N 1
ATOM 2281 C CA . LEU A 1 291 ? 7.734 -15.547 -1.041 1.00 93.69 291 LEU A CA 1
ATOM 2282 C C . LEU A 1 291 ? 6.754 -16.142 -0.033 1.00 93.69 291 LEU A C 1
ATOM 2284 O O . LEU A 1 291 ? 5.679 -15.597 0.212 1.00 93.69 291 LEU A O 1
ATOM 2288 N N . GLY A 1 292 ? 7.178 -17.228 0.615 1.00 94.94 292 GLY A N 1
ATOM 2289 C CA . GLY A 1 292 ? 6.417 -17.835 1.706 1.00 94.94 292 GLY A CA 1
ATOM 2290 C C . GLY A 1 292 ? 5.159 -18.550 1.229 1.00 94.94 292 GLY A C 1
ATOM 2291 O O . GLY A 1 292 ? 4.076 -18.230 1.687 1.00 94.94 292 GLY A O 1
ATOM 2292 N N . GLU A 1 293 ? 5.290 -19.525 0.327 1.00 95.75 293 GLU A N 1
ATOM 2293 C CA . GLU A 1 293 ? 4.161 -20.312 -0.214 1.00 95.75 293 GLU A CA 1
ATOM 2294 C C . GLU A 1 293 ? 3.229 -20.907 0.863 1.00 95.75 293 GLU A C 1
ATOM 2296 O O . GLU A 1 293 ? 2.024 -20.988 0.672 1.00 95.75 293 GLU A O 1
ATOM 2301 N N . HIS A 1 294 ? 3.770 -21.260 2.031 1.00 95.81 294 HIS A N 1
ATOM 2302 C CA . HIS A 1 294 ? 3.014 -21.782 3.173 1.00 95.81 294 HIS A CA 1
ATOM 2303 C C . HIS A 1 294 ? 2.145 -20.720 3.863 1.00 95.81 294 HIS A C 1
ATOM 2305 O O . HIS A 1 294 ? 1.245 -21.073 4.617 1.00 95.81 294 HIS A O 1
ATOM 2311 N N . GLU A 1 295 ? 2.399 -19.436 3.605 1.00 97.62 295 GLU A N 1
ATOM 2312 C CA . GLU A 1 295 ? 1.594 -18.308 4.078 1.00 97.62 295 GLU A CA 1
ATOM 2313 C C . GLU A 1 295 ? 0.478 -17.917 3.098 1.00 97.62 295 GLU A C 1
ATOM 2315 O O . GLU A 1 295 ? -0.241 -16.949 3.350 1.00 97.62 295 GLU A O 1
ATOM 2320 N N . ALA A 1 296 ? 0.336 -18.632 1.975 1.00 97.69 296 ALA A N 1
ATOM 2321 C CA . ALA A 1 296 ? -0.698 -18.367 0.982 1.00 97.69 296 ALA A CA 1
ATOM 2322 C C . ALA A 1 296 ? -2.102 -18.670 1.522 1.00 97.69 296 ALA A C 1
ATOM 2324 O O . ALA A 1 296 ? -2.342 -19.682 2.199 1.00 97.69 296 ALA A O 1
ATOM 2325 N N . LEU A 1 297 ? -3.046 -17.796 1.185 1.00 98.06 297 LEU A N 1
ATOM 2326 C CA . LEU A 1 297 ? -4.475 -18.010 1.398 1.00 98.06 297 LEU A CA 1
ATOM 2327 C C . LEU A 1 297 ? -5.120 -18.658 0.170 1.00 98.06 297 LEU A C 1
ATOM 2329 O O . LEU A 1 297 ? -4.546 -18.676 -0.913 1.00 98.06 297 LEU A O 1
ATOM 2333 N N . THR A 1 298 ? -6.324 -19.191 0.341 1.00 98.06 298 THR A N 1
ATOM 2334 C CA . THR A 1 298 ? -7.226 -19.497 -0.778 1.00 98.06 298 THR A CA 1
ATOM 2335 C C . THR A 1 298 ? -7.994 -18.237 -1.199 1.00 98.06 298 THR A C 1
ATOM 2337 O O . THR A 1 298 ? -8.078 -17.278 -0.430 1.00 98.06 298 THR A O 1
ATOM 2340 N N . ILE A 1 299 ? -8.584 -18.227 -2.400 1.00 98.25 299 ILE A N 1
ATOM 2341 C CA . ILE A 1 299 ? -9.399 -17.095 -2.880 1.00 98.25 299 ILE A CA 1
ATOM 2342 C C . ILE A 1 299 ? -10.570 -16.778 -1.924 1.00 98.25 299 ILE A C 1
ATOM 2344 O O . ILE A 1 299 ? -10.719 -15.606 -1.572 1.00 98.25 299 ILE A O 1
ATOM 2348 N N . PRO A 1 300 ? -11.349 -17.762 -1.419 1.00 98.12 300 PRO A N 1
ATOM 2349 C CA . PRO A 1 300 ? -12.414 -17.491 -0.450 1.00 98.12 300 PRO A CA 1
ATOM 2350 C C . PRO A 1 300 ? -11.910 -16.869 0.854 1.00 98.12 300 PRO A C 1
ATOM 2352 O O . PRO A 1 300 ? -12.523 -15.941 1.372 1.00 98.12 300 PRO A O 1
ATOM 2355 N N . GLU A 1 301 ? -10.769 -17.340 1.367 1.00 98.25 301 GLU A N 1
ATOM 2356 C CA . GLU A 1 301 ? -10.151 -16.760 2.563 1.00 98.25 301 GLU A CA 1
ATOM 2357 C C . GLU A 1 301 ? -9.696 -15.320 2.300 1.00 98.25 301 GLU A C 1
ATOM 2359 O O . GLU A 1 301 ? -9.921 -14.445 3.129 1.00 98.25 301 GLU A O 1
ATOM 2364 N N . ALA A 1 302 ? -9.092 -15.044 1.140 1.00 98.25 302 ALA A N 1
ATOM 2365 C CA . ALA A 1 302 ? -8.679 -13.693 0.773 1.00 98.25 302 ALA A CA 1
ATOM 2366 C C . ALA A 1 302 ? -9.877 -12.737 0.623 1.00 98.25 302 ALA A C 1
ATOM 2368 O O . ALA A 1 302 ? -9.790 -11.586 1.056 1.00 98.25 302 ALA A O 1
ATOM 2369 N N . LEU A 1 303 ? -10.993 -13.218 0.060 1.00 97.94 303 LEU A N 1
ATOM 2370 C CA . LEU A 1 303 ? -12.250 -12.474 -0.035 1.00 97.94 303 LEU A CA 1
ATOM 2371 C C . LEU A 1 303 ? -12.801 -12.146 1.359 1.00 97.94 303 LEU A C 1
ATOM 2373 O O . LEU A 1 303 ? -13.113 -10.989 1.621 1.00 97.94 303 LEU A O 1
ATOM 2377 N N . GLU A 1 304 ? -12.852 -13.134 2.260 1.00 98.19 304 GLU A N 1
ATOM 2378 C CA . GLU A 1 304 ? -13.287 -12.961 3.654 1.00 98.19 304 GLU A CA 1
ATOM 2379 C C . GLU A 1 304 ? -12.489 -11.856 4.360 1.00 98.19 304 GLU A C 1
ATOM 2381 O O . GLU A 1 304 ? -13.081 -10.994 5.007 1.00 98.19 304 GLU A O 1
ATOM 2386 N N . LEU A 1 305 ? -11.157 -11.826 4.210 1.00 98.31 305 LEU A N 1
ATOM 2387 C CA . LEU A 1 305 ? -10.330 -10.806 4.868 1.00 98.31 305 LEU A CA 1
ATOM 2388 C C . LEU A 1 305 ? -10.523 -9.405 4.277 1.00 98.31 305 LEU A C 1
ATOM 2390 O O . LEU A 1 305 ? -10.436 -8.419 5.010 1.00 98.31 305 LEU A O 1
ATOM 2394 N N . MET A 1 306 ? -10.760 -9.316 2.965 1.00 97.44 306 MET A N 1
ATOM 2395 C CA . MET A 1 306 ? -10.984 -8.050 2.261 1.00 97.44 306 MET A CA 1
ATOM 2396 C C . MET A 1 306 ? -12.376 -7.459 2.546 1.00 97.44 306 MET A C 1
ATOM 2398 O O . MET A 1 306 ? -12.585 -6.265 2.344 1.00 97.44 306 MET A O 1
ATOM 2402 N N . THR A 1 307 ? -13.324 -8.270 3.034 1.00 98.19 307 THR A N 1
ATOM 2403 C CA . THR A 1 307 ? -14.688 -7.837 3.368 1.00 98.19 307 THR A CA 1
ATOM 2404 C C . THR A 1 307 ? -14.974 -7.913 4.871 1.00 98.19 307 THR A C 1
ATOM 2406 O O . THR A 1 307 ? -14.908 -6.896 5.561 1.00 98.19 307 THR A O 1
ATOM 2409 N N . LEU A 1 308 ? -15.284 -9.098 5.399 1.00 98.00 308 LEU A N 1
ATOM 2410 C CA . LEU A 1 308 ? -15.649 -9.329 6.799 1.00 98.00 308 LEU A CA 1
ATOM 2411 C C . LEU A 1 308 ? -14.492 -9.040 7.754 1.00 98.00 308 LEU A C 1
ATOM 2413 O O . LEU A 1 308 ? -14.708 -8.408 8.784 1.00 98.00 308 LEU A O 1
ATOM 2417 N N . GLY A 1 309 ? -13.271 -9.456 7.406 1.00 98.25 309 GLY A N 1
ATOM 2418 C CA . GLY A 1 309 ? -12.077 -9.174 8.204 1.00 98.25 309 GLY A CA 1
ATOM 2419 C C . GLY A 1 309 ? -11.867 -7.671 8.369 1.00 98.25 309 GLY A C 1
ATOM 2420 O O . GLY A 1 309 ? -11.759 -7.177 9.491 1.00 98.25 309 GLY A O 1
ATOM 2421 N N . ALA A 1 310 ? -11.907 -6.925 7.262 1.00 97.81 310 ALA A N 1
ATOM 2422 C CA . ALA A 1 310 ? -11.832 -5.468 7.283 1.00 97.81 310 ALA A CA 1
ATOM 2423 C C . ALA A 1 310 ? -12.958 -4.849 8.131 1.00 97.81 310 ALA A C 1
ATOM 2425 O O . ALA A 1 310 ? -12.672 -4.055 9.026 1.00 97.81 310 ALA A O 1
ATOM 2426 N N . ALA A 1 311 ? -14.214 -5.262 7.931 1.00 98.25 311 ALA A N 1
ATOM 2427 C CA . ALA A 1 311 ? -15.354 -4.773 8.710 1.00 98.25 311 ALA A CA 1
ATOM 2428 C C . ALA A 1 311 ? -15.193 -5.028 10.222 1.00 98.25 311 ALA A C 1
ATOM 2430 O O . ALA A 1 311 ? -15.452 -4.133 11.027 1.00 98.25 311 ALA A O 1
ATOM 2431 N N . TYR A 1 312 ? -14.688 -6.206 10.604 1.00 98.50 312 TYR A N 1
ATOM 2432 C CA . TYR A 1 312 ? -14.435 -6.573 11.998 1.00 98.50 312 TYR A CA 1
ATOM 2433 C C . TYR A 1 312 ? -13.401 -5.657 12.655 1.00 98.50 312 TYR A C 1
ATOM 2435 O O . TYR A 1 312 ?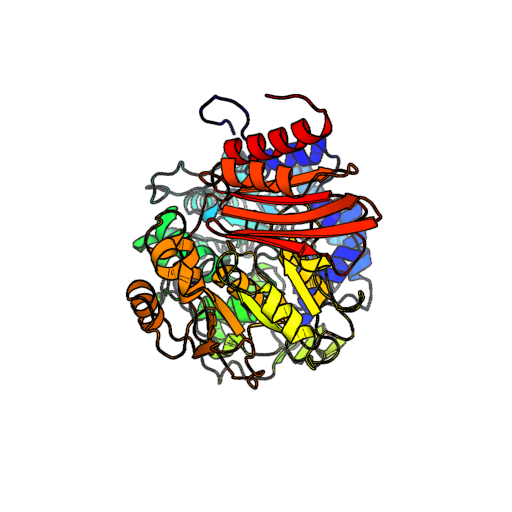 -13.615 -5.198 13.781 1.00 98.50 312 TYR A O 1
ATOM 2443 N N . THR A 1 313 ? -12.310 -5.341 11.944 1.00 97.94 313 THR A N 1
ATOM 2444 C CA . THR A 1 313 ? -11.277 -4.418 12.449 1.00 97.94 313 THR A CA 1
ATOM 2445 C C . THR A 1 313 ? -11.762 -2.979 12.597 1.00 97.94 313 THR A C 1
ATOM 2447 O O . THR A 1 313 ? -11.093 -2.202 13.262 1.00 97.94 313 THR A O 1
ATOM 2450 N N . LEU A 1 314 ? -12.908 -2.618 12.017 1.00 97.62 314 LEU A N 1
ATOM 2451 C CA . LEU A 1 314 ? -13.481 -1.271 12.082 1.00 97.62 314 LEU A CA 1
ATOM 2452 C C . LEU A 1 314 ? -14.679 -1.172 13.043 1.00 97.62 314 LEU A C 1
ATOM 2454 O O . LEU A 1 314 ? -15.301 -0.116 13.102 1.00 97.62 314 LEU A O 1
ATOM 2458 N N . HIS A 1 315 ? -15.037 -2.254 13.753 1.00 96.81 315 HIS A N 1
ATOM 2459 C CA . HIS A 1 315 ? -16.316 -2.377 14.479 1.00 96.81 315 HIS A CA 1
ATOM 2460 C C . HIS A 1 315 ? -17.541 -2.082 13.590 1.00 96.81 315 HIS A C 1
ATOM 2462 O O . HIS A 1 315 ? -18.499 -1.438 14.011 1.00 96.81 315 HIS A O 1
ATOM 2468 N N . MET A 1 316 ? -17.501 -2.542 12.338 1.00 97.31 316 MET A N 1
ATOM 2469 C CA . MET A 1 316 ? -18.596 -2.393 11.374 1.00 97.31 316 MET A CA 1
ATOM 2470 C C . MET A 1 316 ? -19.093 -3.740 10.830 1.00 97.31 316 MET A C 1
ATOM 2472 O O . MET A 1 316 ? -19.832 -3.774 9.849 1.00 97.31 316 MET A O 1
ATOM 2476 N N . ASP A 1 317 ? -18.681 -4.867 11.409 1.00 97.44 317 ASP A N 1
ATOM 2477 C CA . ASP A 1 317 ? -19.076 -6.223 10.999 1.00 97.44 317 ASP A CA 1
ATOM 2478 C C . ASP A 1 317 ? -20.570 -6.527 11.206 1.00 97.44 317 ASP A C 1
ATOM 2480 O O . ASP A 1 317 ? -21.101 -7.455 10.591 1.00 97.44 317 ASP A O 1
ATOM 2484 N N . ASP A 1 318 ? -21.266 -5.714 12.000 1.00 96.75 318 ASP A N 1
ATOM 2485 C CA . ASP A 1 318 ? -22.723 -5.691 12.146 1.00 96.75 318 ASP A CA 1
ATOM 2486 C C . ASP A 1 318 ? -23.433 -4.873 11.049 1.00 96.75 318 ASP A C 1
ATOM 2488 O O . ASP A 1 318 ? -24.649 -4.966 10.900 1.00 96.75 318 ASP A O 1
ATOM 2492 N N . GLN A 1 319 ? -22.683 -4.096 10.262 1.00 96.38 319 GLN A N 1
ATOM 2493 C CA . GLN A 1 319 ? -23.203 -3.149 9.275 1.00 96.38 319 GLN A CA 1
ATOM 2494 C C . GLN A 1 319 ? -22.767 -3.456 7.839 1.00 96.38 319 GLN A C 1
ATOM 2496 O O . GLN A 1 319 ? -23.539 -3.216 6.915 1.00 96.38 319 GLN A O 1
ATOM 2501 N N . VAL A 1 320 ? -21.546 -3.949 7.618 1.00 96.94 320 VAL A N 1
ATOM 2502 C CA . VAL A 1 320 ? -20.959 -4.190 6.286 1.00 96.94 320 VAL A CA 1
ATOM 2503 C C . VAL A 1 320 ? -20.137 -5.488 6.255 1.00 96.94 320 VAL A C 1
ATOM 2505 O O . VAL A 1 320 ? -20.051 -6.227 7.233 1.00 96.94 320 VAL A O 1
ATOM 2508 N N . GLY A 1 321 ? -19.551 -5.803 5.096 1.00 95.94 321 GLY A N 1
ATOM 2509 C CA . GLY A 1 321 ? -18.653 -6.950 4.897 1.00 95.94 321 GLY A CA 1
ATOM 2510 C C . GLY A 1 321 ? -19.351 -8.240 4.451 1.00 95.94 321 GLY A C 1
ATOM 2511 O O . GLY A 1 321 ? -18.708 -9.120 3.889 1.00 95.94 321 GLY A O 1
ATOM 2512 N N . SER A 1 322 ? -20.669 -8.345 4.626 1.00 96.94 322 SER A N 1
ATOM 2513 C CA . SER A 1 322 ? -21.490 -9.471 4.150 1.00 96.94 322 SER A CA 1
ATOM 2514 C C . SER A 1 322 ? -22.899 -9.004 3.783 1.00 96.94 322 SER A C 1
ATOM 2516 O O . SER A 1 322 ? -23.306 -7.906 4.152 1.00 96.94 322 SER A O 1
ATOM 2518 N N . LEU A 1 323 ? -23.645 -9.857 3.075 1.00 95.56 323 LEU A N 1
ATOM 2519 C CA . LEU A 1 323 ? -25.010 -9.582 2.605 1.00 95.56 323 LEU A CA 1
ATOM 2520 C C . LEU A 1 323 ? -26.090 -10.229 3.489 1.00 95.56 323 LEU A C 1
ATOM 2522 O O . LEU A 1 323 ? -27.141 -10.649 3.007 1.00 95.56 323 LEU A O 1
ATOM 2526 N N . GLU A 1 324 ? -25.815 -10.349 4.786 1.00 96.88 324 GLU A N 1
ATOM 2527 C CA . GLU A 1 324 ? -26.770 -10.863 5.768 1.00 96.88 324 GLU A CA 1
ATOM 2528 C C . GLU A 1 324 ? -27.896 -9.852 6.035 1.00 96.88 324 GLU A C 1
ATOM 2530 O O . GLU A 1 324 ? -27.703 -8.635 5.973 1.00 96.88 324 GLU A O 1
ATOM 2535 N N . VAL A 1 325 ? -29.089 -10.355 6.365 1.00 96.50 325 VAL A N 1
ATOM 2536 C CA . VAL A 1 325 ? -30.237 -9.505 6.709 1.00 96.50 325 VAL A CA 1
ATOM 2537 C C . VAL A 1 325 ? -29.888 -8.617 7.907 1.00 96.50 325 VAL A C 1
ATOM 2539 O O . VAL A 1 325 ? -29.472 -9.114 8.948 1.00 96.50 325 VAL A O 1
ATOM 2542 N N . GLY A 1 326 ? -30.102 -7.308 7.758 1.00 94.25 326 GLY A N 1
ATOM 2543 C CA . GLY A 1 326 ? -29.793 -6.294 8.774 1.00 94.25 326 GLY A CA 1
ATOM 2544 C C . GLY A 1 326 ? -28.573 -5.434 8.438 1.00 94.25 326 GLY A C 1
ATOM 2545 O O . GLY A 1 326 ? -28.485 -4.313 8.932 1.00 94.25 326 GLY A O 1
ATOM 2546 N N . LYS A 1 327 ? -27.692 -5.903 7.545 1.00 96.06 327 LYS A N 1
ATOM 2547 C CA . LYS A 1 327 ? -26.522 -5.151 7.071 1.00 96.06 327 LYS A CA 1
ATOM 2548 C C . LYS A 1 327 ? -26.864 -4.268 5.873 1.00 96.06 327 LYS A C 1
ATOM 2550 O O . LYS A 1 327 ? -27.887 -4.445 5.204 1.00 96.06 327 LYS A O 1
ATOM 2555 N N . PHE A 1 328 ? -26.000 -3.301 5.581 1.00 95.19 328 PHE A N 1
ATOM 2556 C CA . PHE A 1 328 ? -26.091 -2.522 4.357 1.00 95.19 328 PHE A CA 1
ATOM 2557 C C . PHE A 1 328 ? -25.858 -3.410 3.131 1.00 95.19 328 PHE A C 1
ATOM 2559 O O . PHE A 1 328 ? -24.960 -4.247 3.110 1.00 95.19 328 PHE A O 1
ATOM 2566 N N . ALA A 1 329 ? -26.636 -3.169 2.075 1.00 94.12 329 ALA A N 1
ATOM 2567 C CA . ALA A 1 329 ? -26.505 -3.836 0.780 1.00 94.12 329 ALA A CA 1
ATOM 2568 C C . ALA A 1 329 ? -25.311 -3.290 -0.032 1.00 94.12 329 ALA A C 1
ATOM 2570 O O . ALA A 1 329 ? -25.457 -2.849 -1.170 1.00 94.12 329 ALA A O 1
ATOM 2571 N N . ASP A 1 330 ? -24.134 -3.276 0.585 1.00 95.69 330 ASP A N 1
ATOM 2572 C CA . ASP A 1 330 ? -22.889 -2.852 -0.036 1.00 95.69 330 ASP A CA 1
ATOM 2573 C C . ASP A 1 330 ? -22.257 -4.053 -0.740 1.00 95.69 330 ASP A C 1
ATOM 2575 O O . ASP A 1 330 ? -21.825 -5.007 -0.093 1.00 95.69 330 ASP A O 1
ATOM 2579 N N . MET A 1 331 ? -22.243 -4.034 -2.070 1.00 94.56 331 MET A N 1
ATOM 2580 C CA . MET A 1 331 ? -21.826 -5.184 -2.871 1.00 94.56 331 MET A CA 1
ATOM 2581 C C . MET A 1 331 ? -21.187 -4.777 -4.190 1.00 94.56 331 MET A C 1
ATOM 2583 O O . MET A 1 331 ? -21.338 -3.654 -4.672 1.00 94.56 331 MET A O 1
ATOM 2587 N N . VAL A 1 332 ? -20.499 -5.735 -4.793 1.00 95.19 332 VAL A N 1
ATOM 2588 C CA . VAL A 1 332 ? -19.868 -5.607 -6.099 1.00 95.19 332 VAL A CA 1
ATOM 2589 C C . VAL A 1 332 ? -20.394 -6.714 -7.009 1.00 95.19 332 VAL A C 1
ATOM 2591 O O . VAL A 1 332 ? -20.590 -7.843 -6.563 1.00 95.19 332 VAL A O 1
ATOM 2594 N N . ALA A 1 333 ? -20.648 -6.388 -8.273 1.00 94.81 333 ALA A N 1
ATOM 2595 C CA . ALA A 1 333 ? -20.890 -7.379 -9.315 1.00 94.81 333 ALA A CA 1
ATOM 2596 C C . ALA A 1 333 ? -19.592 -7.580 -10.097 1.00 94.81 333 ALA A C 1
ATOM 2598 O O . ALA A 1 333 ? -18.990 -6.599 -10.536 1.00 94.81 333 ALA A O 1
ATOM 2599 N N . LEU A 1 334 ? -19.179 -8.832 -10.265 1.00 94.62 334 LEU A N 1
ATOM 2600 C CA . LEU A 1 334 ? -17.972 -9.223 -10.992 1.00 94.62 334 LEU A CA 1
ATOM 2601 C C . LEU A 1 334 ? -18.361 -9.973 -12.270 1.00 94.62 334 LEU A C 1
ATOM 2603 O O . LEU A 1 334 ? -19.441 -10.563 -12.333 1.00 94.62 334 LEU A O 1
ATOM 2607 N N . ASP A 1 335 ? -17.499 -9.944 -13.283 1.00 93.31 335 ASP A N 1
ATOM 2608 C CA . ASP A 1 335 ? -17.703 -10.662 -14.550 1.00 93.31 335 ASP A CA 1
ATOM 2609 C C . ASP A 1 335 ? -17.501 -12.181 -14.431 1.00 93.31 335 ASP A C 1
ATOM 2611 O O . ASP A 1 335 ? -17.957 -12.938 -15.291 1.00 93.31 335 ASP A O 1
ATOM 2615 N N . ARG A 1 336 ? -16.852 -12.631 -13.351 1.00 92.62 336 ARG A N 1
ATOM 2616 C CA . ARG A 1 336 ? -16.519 -14.033 -13.077 1.00 92.62 336 ARG A CA 1
ATOM 2617 C C . ARG A 1 336 ? -16.893 -14.441 -11.659 1.00 92.62 336 ARG A C 1
ATOM 2619 O O . ARG A 1 336 ? -16.948 -13.624 -10.739 1.00 92.62 336 ARG A O 1
ATOM 2626 N N . ASP A 1 337 ? -17.104 -15.741 -11.485 1.00 96.44 337 ASP A N 1
ATOM 2627 C CA . ASP A 1 337 ? -17.275 -16.362 -10.176 1.00 96.44 337 ASP A CA 1
ATOM 2628 C C . ASP A 1 337 ? -15.907 -16.643 -9.536 1.00 96.44 337 ASP A C 1
ATOM 2630 O O . ASP A 1 337 ? -15.155 -17.500 -9.998 1.00 96.44 337 ASP A O 1
ATOM 2634 N N . LEU A 1 338 ? -15.598 -15.947 -8.438 1.00 95.81 338 LEU A N 1
ATOM 2635 C CA . LEU A 1 338 ? -14.329 -16.091 -7.717 1.00 95.81 338 LEU A CA 1
ATOM 2636 C C . LEU A 1 338 ? -14.106 -17.491 -7.120 1.00 95.81 338 LEU A C 1
ATOM 2638 O O . LEU A 1 338 ? -12.974 -17.828 -6.782 1.00 95.81 338 LEU A O 1
ATOM 2642 N N . TYR A 1 339 ? -15.152 -18.308 -6.974 1.00 94.44 339 TYR A N 1
ATOM 2643 C CA . TYR A 1 339 ? -15.038 -19.680 -6.468 1.00 94.44 339 TYR A CA 1
ATOM 2644 C C . TYR A 1 339 ? -14.685 -20.701 -7.559 1.00 94.44 339 TYR A C 1
ATOM 2646 O O . TYR A 1 339 ? -14.418 -21.860 -7.236 1.00 94.44 339 TYR A O 1
ATOM 2654 N N . ALA A 1 340 ? -14.692 -20.288 -8.829 1.00 94.62 340 ALA A N 1
ATOM 2655 C CA . ALA A 1 340 ? -14.539 -21.166 -9.987 1.00 94.62 340 ALA A CA 1
ATOM 2656 C C . ALA A 1 340 ? -13.321 -20.834 -10.868 1.00 94.62 340 ALA A C 1
ATOM 2658 O O . ALA A 1 340 ? -13.187 -21.422 -11.939 1.00 94.62 340 ALA A O 1
ATOM 2659 N N . ILE A 1 341 ? -12.461 -19.909 -10.436 1.00 94.38 341 ILE A N 1
ATOM 2660 C CA . ILE A 1 341 ? -11.278 -19.460 -11.181 1.00 94.38 341 ILE A CA 1
ATOM 2661 C C . ILE A 1 341 ? -9.977 -19.882 -10.500 1.00 94.38 341 ILE A C 1
ATOM 2663 O O . ILE A 1 341 ? -9.921 -20.059 -9.278 1.00 94.38 341 ILE A O 1
ATOM 2667 N N . ASP A 1 342 ? -8.916 -19.981 -11.292 1.00 93.81 342 ASP A N 1
ATOM 2668 C CA . ASP A 1 342 ? -7.561 -20.169 -10.792 1.00 93.81 342 ASP A CA 1
ATOM 2669 C C . ASP A 1 342 ? -6.953 -18.852 -10.278 1.00 93.81 342 ASP A C 1
ATOM 2671 O O . ASP A 1 342 ? -7.397 -17.744 -10.582 1.00 93.81 342 ASP A O 1
ATOM 2675 N N . THR A 1 343 ? -5.873 -18.964 -9.498 1.00 90.12 343 THR A N 1
ATOM 2676 C CA . THR A 1 343 ? -5.210 -17.818 -8.858 1.00 90.12 343 THR A CA 1
ATOM 2677 C C . THR A 1 343 ? -4.836 -16.710 -9.836 1.00 90.12 343 THR A C 1
ATOM 2679 O O . THR A 1 343 ? -5.082 -15.549 -9.538 1.00 90.12 343 THR A O 1
ATOM 2682 N N . ASP A 1 344 ? -4.206 -17.031 -10.969 1.00 82.19 344 ASP A N 1
ATOM 2683 C CA . ASP A 1 344 ? -3.702 -15.997 -11.881 1.00 82.19 344 ASP A CA 1
ATOM 2684 C C . ASP A 1 344 ? -4.842 -15.281 -12.633 1.00 82.19 344 ASP A C 1
ATOM 2686 O O . ASP A 1 344 ? -4.676 -14.121 -13.002 1.00 82.19 344 ASP A O 1
ATOM 2690 N N . GLU A 1 345 ? -6.026 -15.898 -12.744 1.00 83.88 345 GLU A N 1
ATOM 2691 C CA . GLU A 1 345 ? -7.213 -15.273 -13.339 1.00 83.88 345 GLU A CA 1
ATOM 2692 C C . GLU A 1 345 ? -7.790 -14.138 -12.478 1.00 83.88 345 GLU A C 1
ATOM 2694 O O . GLU A 1 345 ? -8.517 -13.302 -13.009 1.00 83.88 345 GLU A O 1
ATOM 2699 N N . LEU A 1 346 ? -7.454 -14.048 -11.176 1.00 85.62 346 LEU A N 1
ATOM 2700 C CA . LEU A 1 346 ? -7.890 -12.931 -10.313 1.00 85.62 346 LEU A CA 1
ATOM 2701 C C . LEU A 1 346 ? -7.482 -11.561 -10.863 1.00 85.62 346 LEU A C 1
ATOM 2703 O O . LEU A 1 346 ? -8.153 -10.571 -10.578 1.00 85.62 346 LEU A O 1
ATOM 2707 N N . LEU A 1 347 ? -6.365 -11.496 -11.593 1.00 79.00 347 LEU A N 1
ATOM 2708 C CA . LEU A 1 347 ? -5.859 -10.254 -12.178 1.00 79.00 347 LEU A CA 1
ATOM 2709 C C . LEU A 1 347 ? -6.740 -9.742 -13.322 1.00 79.00 347 LEU A C 1
ATOM 2711 O O . LEU A 1 347 ? -6.730 -8.543 -13.591 1.00 79.00 347 LEU A O 1
ATOM 2715 N N . ASP A 1 348 ? -7.505 -10.636 -13.946 1.00 78.69 348 ASP A N 1
ATOM 2716 C CA . ASP A 1 348 ? -8.331 -10.346 -15.116 1.00 78.69 348 ASP A CA 1
ATOM 2717 C C . ASP A 1 348 ? -9.821 -10.203 -14.765 1.00 78.69 348 ASP A C 1
ATOM 2719 O O . ASP A 1 348 ? -10.644 -10.010 -15.658 1.00 78.69 348 ASP A O 1
ATOM 2723 N N . VAL A 1 349 ? -10.188 -10.343 -13.486 1.00 83.69 349 VAL A N 1
ATOM 2724 C CA . VAL A 1 349 ? -11.570 -10.163 -13.026 1.00 83.69 349 VAL A CA 1
ATOM 2725 C C . VAL A 1 349 ? -11.945 -8.685 -13.106 1.00 83.69 349 VAL A C 1
ATOM 2727 O O . VAL A 1 349 ? -11.286 -7.818 -12.524 1.00 83.69 349 VAL A O 1
ATOM 2730 N N . GLU A 1 350 ? -13.055 -8.401 -13.774 1.00 84.00 350 GLU A N 1
ATOM 2731 C CA . GLU A 1 350 ? -13.582 -7.056 -13.951 1.00 84.00 350 GLU A CA 1
ATOM 2732 C C . GLU A 1 350 ? -14.713 -6.762 -12.963 1.00 84.00 350 GLU A C 1
ATOM 2734 O O . GLU A 1 350 ? -15.622 -7.563 -12.728 1.00 84.00 350 GLU A O 1
ATOM 2739 N N . VAL A 1 351 ? -14.699 -5.548 -12.409 1.00 89.00 351 VAL A N 1
ATOM 2740 C CA . VAL A 1 351 ? -15.829 -5.017 -11.645 1.00 89.00 351 VAL A CA 1
ATOM 2741 C C . VAL A 1 351 ? -16.870 -4.486 -12.626 1.00 89.00 351 VAL A C 1
ATOM 2743 O O . VAL A 1 351 ? -16.639 -3.487 -13.298 1.00 89.00 351 VAL A O 1
ATOM 2746 N N . LEU A 1 352 ? -18.036 -5.126 -12.683 1.00 90.81 352 LEU A N 1
ATOM 2747 C CA . LEU A 1 352 ? -19.159 -4.724 -13.534 1.00 90.81 352 LEU A CA 1
ATOM 2748 C C . LEU A 1 352 ? -20.022 -3.641 -12.888 1.00 90.81 352 LEU A C 1
ATOM 2750 O O . LEU A 1 352 ? -20.584 -2.788 -13.577 1.00 90.81 352 LEU A O 1
ATOM 2754 N N . ALA A 1 353 ? -20.162 -3.672 -11.564 1.00 92.25 353 ALA A N 1
ATOM 2755 C CA . ALA A 1 353 ? -20.939 -2.686 -10.829 1.00 92.25 353 ALA A CA 1
ATOM 2756 C C . ALA A 1 353 ? -20.503 -2.589 -9.370 1.00 92.25 353 ALA A C 1
ATOM 2758 O O . ALA A 1 353 ? -20.119 -3.587 -8.765 1.00 92.25 353 ALA A O 1
ATOM 2759 N N . THR A 1 354 ? -20.674 -1.403 -8.794 1.00 94.06 354 THR A N 1
ATOM 2760 C CA . THR A 1 354 ? -20.482 -1.147 -7.363 1.00 94.06 354 THR A CA 1
ATOM 2761 C C . THR A 1 354 ? -21.777 -0.600 -6.789 1.00 94.06 354 THR A C 1
ATOM 2763 O O . THR A 1 354 ? -22.307 0.410 -7.267 1.00 94.06 354 THR A O 1
ATOM 2766 N N . VAL A 1 355 ? -22.289 -1.267 -5.761 1.00 94.38 355 VAL A N 1
ATOM 2767 C CA . VAL A 1 355 ? -23.544 -0.940 -5.092 1.00 94.38 355 VAL A CA 1
ATOM 2768 C C . VAL A 1 355 ? -23.241 -0.469 -3.676 1.00 94.38 355 VAL A C 1
ATOM 2770 O O . VAL A 1 355 ? -22.628 -1.192 -2.899 1.00 94.38 355 VAL A O 1
ATOM 2773 N N . LEU A 1 356 ? -23.678 0.745 -3.344 1.00 94.31 356 LEU A N 1
ATOM 2774 C CA . LEU A 1 356 ? -23.630 1.304 -1.994 1.00 94.31 356 LEU A CA 1
ATOM 2775 C C . LEU A 1 356 ? -25.065 1.460 -1.484 1.00 94.31 356 LEU A C 1
ATOM 2777 O O . LEU A 1 356 ? -25.783 2.379 -1.901 1.00 94.31 356 LEU A O 1
ATOM 2781 N N . GLY A 1 357 ? -25.497 0.566 -0.597 1.00 87.62 357 GLY A N 1
ATOM 2782 C CA . GLY A 1 357 ? -26.883 0.473 -0.146 1.00 87.62 357 GLY A CA 1
ATOM 2783 C C . GLY A 1 357 ? -27.867 0.357 -1.316 1.00 87.62 357 GLY A C 1
ATOM 2784 O O . GLY A 1 357 ? -27.943 -0.663 -1.987 1.00 87.62 357 GLY A O 1
ATOM 2785 N N . VAL A 1 358 ? -28.642 1.413 -1.571 1.00 84.00 358 VAL A N 1
ATOM 2786 C CA . VAL A 1 358 ? -29.651 1.442 -2.652 1.00 84.00 358 VAL A CA 1
ATOM 2787 C C . VAL A 1 358 ? -29.116 1.971 -3.984 1.00 84.00 358 VAL A C 1
ATOM 2789 O O . VAL A 1 358 ? -29.843 2.010 -4.976 1.00 84.00 358 VAL A O 1
ATOM 2792 N N . ARG A 1 359 ? -27.863 2.435 -4.024 1.00 86.81 359 ARG A N 1
ATOM 2793 C CA . ARG A 1 359 ? -27.292 3.073 -5.207 1.00 86.81 359 ARG A CA 1
ATOM 2794 C C . ARG A 1 359 ? -26.380 2.110 -5.942 1.00 86.81 359 ARG A C 1
ATOM 2796 O O . ARG A 1 359 ? -25.305 1.795 -5.452 1.00 86.81 359 ARG A O 1
ATOM 2803 N N . CYS A 1 360 ? -26.771 1.743 -7.153 1.00 89.44 360 CYS A N 1
ATOM 2804 C CA . CYS A 1 360 ? -25.942 0.980 -8.075 1.00 89.44 360 CYS A CA 1
ATOM 2805 C C . CYS A 1 360 ? -25.275 1.917 -9.086 1.00 89.44 360 CYS A C 1
ATOM 2807 O O . CYS A 1 360 ? -25.944 2.756 -9.696 1.00 89.44 360 CYS A O 1
ATOM 2809 N N . ILE A 1 361 ? -23.965 1.772 -9.269 1.00 85.81 361 ILE A N 1
ATOM 2810 C CA . ILE A 1 361 ? -23.252 2.340 -10.411 1.00 85.81 361 ILE A CA 1
ATOM 2811 C C . ILE A 1 361 ? -22.701 1.190 -11.233 1.00 85.81 361 ILE A C 1
ATOM 2813 O O . ILE A 1 361 ? -21.908 0.394 -10.738 1.00 85.81 361 ILE A O 1
ATOM 2817 N N . LEU A 1 362 ? -23.110 1.142 -12.497 1.00 84.44 362 LEU A N 1
ATOM 2818 C CA . LEU A 1 362 ? -22.505 0.272 -13.491 1.00 84.44 362 LEU A CA 1
ATOM 2819 C C . LEU A 1 362 ? -21.140 0.837 -13.858 1.00 84.44 362 LEU A C 1
ATOM 2821 O O . LEU A 1 362 ? -21.013 2.032 -14.148 1.00 84.44 362 LEU A O 1
ATOM 2825 N N . MET A 1 363 ? -20.125 -0.017 -13.845 1.00 80.44 363 MET A N 1
ATOM 2826 C CA . MET A 1 363 ? -18.847 0.356 -14.414 1.00 80.44 363 MET A CA 1
ATOM 2827 C C . MET A 1 363 ? -19.051 0.468 -15.920 1.00 80.44 363 MET A C 1
ATOM 2829 O O . MET A 1 363 ? -19.606 -0.448 -16.535 1.00 80.44 363 MET A O 1
ATOM 2833 N N . PRO A 1 364 ? -18.695 1.608 -16.535 1.00 61.81 364 PRO A N 1
ATOM 2834 C CA . PRO A 1 364 ? -18.775 1.698 -17.976 1.00 61.81 364 PRO A CA 1
ATOM 2835 C C . PRO A 1 364 ? -17.868 0.598 -18.530 1.00 61.81 364 PRO A C 1
ATOM 2837 O O . PRO A 1 364 ? -16.719 0.491 -18.101 1.00 61.81 364 PRO A O 1
ATOM 2840 N N . ASN A 1 365 ? -18.402 -0.226 -19.436 1.00 53.84 365 ASN A N 1
ATOM 2841 C CA . ASN A 1 365 ? -17.653 -1.261 -20.143 1.00 53.84 365 ASN A CA 1
ATOM 2842 C C . ASN A 1 365 ? -16.624 -0.563 -21.043 1.00 53.84 365 ASN A C 1
ATOM 2844 O O . ASN A 1 365 ? -16.855 -0.298 -22.223 1.00 53.84 365 ASN A O 1
ATOM 2848 N N . THR A 1 366 ? -15.539 -0.107 -20.430 1.00 57.56 366 THR A N 1
ATOM 2849 C CA . THR A 1 366 ? -14.447 0.560 -21.110 1.00 57.56 366 THR A CA 1
ATOM 2850 C C . THR A 1 366 ? -13.351 -0.453 -21.217 1.00 57.56 366 THR A C 1
ATOM 2852 O O . THR A 1 366 ? -12.672 -0.715 -20.224 1.00 57.56 366 THR A O 1
ATOM 2855 N N . LYS A 1 367 ? -13.201 -0.988 -22.431 1.00 62.28 367 LYS A N 1
ATOM 2856 C CA . LYS A 1 367 ? -12.011 -1.734 -22.820 1.00 62.28 367 LYS A CA 1
ATOM 2857 C C . LYS A 1 367 ? -10.781 -1.026 -22.243 1.00 62.28 367 LYS A C 1
ATOM 2859 O O . LYS A 1 367 ? -10.701 0.203 -22.391 1.00 62.28 367 LYS A O 1
ATOM 2864 N N . PRO A 1 368 ? -9.874 -1.757 -21.580 1.00 72.56 368 PRO A N 1
ATOM 2865 C CA . PRO A 1 368 ? -8.605 -1.199 -21.158 1.00 72.56 368 PRO A CA 1
ATOM 2866 C C . PRO A 1 368 ? -7.939 -0.440 -22.308 1.00 72.56 368 PRO A C 1
ATOM 2868 O O . PRO A 1 368 ? -8.019 -0.829 -23.474 1.00 72.56 368 PRO A O 1
ATOM 2871 N N . ILE A 1 369 ? -7.304 0.677 -21.978 1.00 80.81 369 ILE A N 1
ATOM 2872 C CA . ILE A 1 369 ? -6.550 1.485 -22.923 1.00 80.81 369 ILE A CA 1
ATOM 2873 C C . ILE A 1 369 ? -5.310 0.672 -23.292 1.00 80.81 369 ILE A C 1
ATOM 2875 O O . ILE A 1 369 ? -4.374 0.538 -22.493 1.00 80.81 369 ILE A O 1
ATOM 2879 N N . ALA A 1 370 ? -5.320 0.115 -24.501 1.00 82.06 370 ALA A N 1
ATOM 2880 C CA . ALA A 1 370 ? -4.218 -0.680 -25.016 1.00 82.06 370 ALA A CA 1
ATOM 2881 C C . ALA A 1 370 ? -2.949 0.177 -25.069 1.00 82.06 370 ALA A C 1
ATOM 2883 O O . ALA A 1 370 ? -2.882 1.177 -25.784 1.00 82.06 370 ALA A O 1
ATOM 2884 N N . THR A 1 371 ? -1.948 -0.204 -24.284 1.00 86.62 371 THR A N 1
ATOM 2885 C CA . THR A 1 371 ? -0.734 0.578 -24.066 1.00 86.62 371 THR A CA 1
ATOM 2886 C C . THR A 1 371 ? 0.465 -0.092 -24.713 1.00 86.62 371 THR A C 1
ATOM 2888 O O . THR A 1 371 ? 0.788 -1.242 -24.415 1.00 86.62 371 THR A O 1
ATOM 2891 N N . THR A 1 372 ? 1.151 0.647 -25.578 1.00 88.25 372 THR A N 1
ATOM 2892 C CA . THR A 1 372 ? 2.369 0.206 -26.261 1.00 88.25 372 THR A CA 1
ATOM 2893 C C . THR A 1 372 ? 3.552 1.024 -25.766 1.00 88.25 372 THR A C 1
ATOM 2895 O O . THR A 1 372 ? 3.572 2.246 -25.914 1.00 88.25 372 THR A O 1
ATOM 2898 N N . LEU A 1 373 ? 4.556 0.357 -25.199 1.00 89.75 373 LEU A N 1
ATOM 2899 C CA . LEU A 1 373 ? 5.805 0.982 -24.771 1.00 89.75 373 LEU A CA 1
ATOM 2900 C C . LEU A 1 373 ? 6.859 0.849 -25.872 1.00 89.75 373 LEU A C 1
ATOM 2902 O O . LEU A 1 373 ? 7.231 -0.260 -26.249 1.00 89.75 373 LEU A O 1
ATOM 2906 N N . LEU A 1 374 ? 7.392 1.973 -26.345 1.00 90.12 374 LEU A N 1
ATOM 2907 C CA . LEU A 1 374 ? 8.518 2.024 -27.275 1.00 90.12 374 LEU A CA 1
ATOM 2908 C C . LEU A 1 374 ? 9.807 2.251 -26.473 1.00 90.12 374 LEU A C 1
ATOM 2910 O O . LEU A 1 374 ? 9.997 3.301 -25.858 1.00 90.12 374 LEU A O 1
ATOM 2914 N N . THR A 1 375 ? 10.703 1.265 -26.467 1.00 90.06 375 THR A N 1
ATOM 2915 C CA . THR A 1 375 ? 11.970 1.283 -25.721 1.00 90.06 375 THR A CA 1
ATOM 2916 C C . THR A 1 375 ? 13.175 0.935 -26.602 1.00 90.06 375 THR A C 1
ATOM 2918 O O . THR A 1 375 ? 13.055 0.741 -27.809 1.00 90.06 375 THR A O 1
ATOM 2921 N N . GLY A 1 376 ? 14.372 0.943 -26.024 1.00 87.62 376 GLY A N 1
ATOM 2922 C CA . GLY A 1 376 ? 15.639 0.696 -26.704 1.00 87.62 376 GLY A CA 1
ATOM 2923 C C . GLY A 1 376 ? 16.630 1.831 -26.499 1.00 87.62 376 GLY A C 1
ATOM 2924 O O . GLY A 1 376 ? 16.246 2.963 -26.189 1.00 87.62 376 GLY A O 1
ATOM 2925 N N . PHE A 1 377 ? 17.911 1.538 -26.689 1.00 86.56 377 PHE A N 1
ATOM 2926 C CA . PHE A 1 377 ? 18.973 2.459 -26.302 1.00 86.56 377 PHE A CA 1
ATOM 2927 C C . PHE A 1 377 ? 19.006 3.733 -27.167 1.00 86.56 377 PHE A C 1
ATOM 2929 O O . PHE A 1 377 ? 18.311 3.868 -28.180 1.00 86.56 377 PHE A O 1
ATOM 2936 N N . LEU A 1 378 ? 19.753 4.741 -26.724 1.00 79.56 378 LEU A N 1
ATOM 2937 C CA . LEU A 1 378 ? 19.831 6.052 -27.369 1.00 79.56 378 LEU A CA 1
ATOM 2938 C C . LEU A 1 378 ? 20.186 5.920 -28.864 1.00 79.56 378 LEU A C 1
ATOM 2940 O O . LEU A 1 378 ? 21.181 5.304 -29.219 1.00 79.56 378 LEU A O 1
ATOM 2944 N N . GLY A 1 379 ? 19.363 6.506 -29.743 1.00 73.44 379 GLY A N 1
ATOM 2945 C CA . GLY A 1 379 ? 19.593 6.476 -31.198 1.00 73.44 379 GLY A CA 1
ATOM 2946 C C . GLY A 1 379 ? 19.058 5.251 -31.951 1.00 73.44 379 GLY A C 1
ATOM 2947 O O . GLY A 1 379 ? 19.174 5.221 -33.169 1.00 73.44 379 GLY A O 1
ATOM 2948 N N . SER A 1 380 ? 18.407 4.293 -31.283 1.00 83.50 380 SER A N 1
ATOM 2949 C CA . SER A 1 380 ? 17.953 3.045 -31.924 1.00 83.50 380 SER A CA 1
ATOM 2950 C C . SER A 1 380 ? 16.812 3.163 -32.950 1.00 83.50 380 SER A C 1
ATOM 2952 O O . SER A 1 380 ? 16.505 2.192 -33.639 1.00 83.50 380 SER A O 1
ATOM 2954 N N . GLY A 1 381 ? 16.185 4.337 -33.080 1.00 78.12 381 GLY A N 1
ATOM 2955 C CA . GLY A 1 381 ? 15.119 4.594 -34.061 1.00 78.12 381 GLY A CA 1
ATOM 2956 C C . GLY A 1 381 ? 13.696 4.724 -33.503 1.00 78.12 381 GLY A C 1
ATOM 2957 O O . GLY A 1 381 ? 12.778 4.905 -34.293 1.00 78.12 381 GLY A O 1
ATOM 2958 N N . LYS A 1 382 ? 13.504 4.706 -32.173 1.00 85.00 382 LYS A N 1
ATOM 2959 C CA . LYS A 1 382 ? 12.186 4.874 -31.509 1.00 85.00 382 LYS A CA 1
ATOM 2960 C C . LYS A 1 382 ? 11.358 6.048 -32.057 1.00 85.00 382 LYS A C 1
ATOM 2962 O O . LYS A 1 382 ? 10.264 5.836 -32.563 1.00 85.00 382 LYS A O 1
ATOM 2967 N N . THR A 1 383 ? 11.904 7.265 -31.999 1.00 73.50 383 THR A N 1
ATOM 2968 C CA . THR A 1 383 ? 11.224 8.501 -32.427 1.00 73.50 383 THR A CA 1
ATOM 2969 C C . THR A 1 383 ? 10.893 8.482 -33.923 1.00 73.50 383 THR A C 1
ATOM 2971 O O . THR A 1 383 ? 9.840 8.949 -34.346 1.00 73.50 383 THR A O 1
ATOM 2974 N N . THR A 1 384 ? 11.781 7.908 -34.745 1.00 73.62 384 THR A N 1
ATOM 2975 C CA . THR A 1 384 ? 11.549 7.744 -36.188 1.00 73.62 384 THR A CA 1
ATOM 2976 C C . THR A 1 384 ? 10.368 6.817 -36.444 1.00 73.62 384 THR A C 1
ATOM 2978 O O . THR A 1 384 ? 9.486 7.166 -37.223 1.00 73.62 384 THR A O 1
ATOM 2981 N N . TYR A 1 385 ? 10.314 5.680 -35.748 1.00 78.56 385 TYR A N 1
ATOM 2982 C CA . TYR A 1 385 ? 9.192 4.751 -35.833 1.00 78.56 385 TYR A CA 1
ATOM 2983 C C . TYR A 1 385 ? 7.889 5.384 -35.348 1.00 78.56 385 TYR A C 1
ATOM 2985 O O . TYR A 1 385 ? 6.868 5.249 -36.010 1.00 78.56 385 TYR A O 1
ATOM 2993 N N . LEU A 1 386 ? 7.913 6.116 -34.230 1.00 78.19 386 LEU A N 1
ATOM 2994 C CA . LEU A 1 386 ? 6.731 6.813 -33.726 1.00 78.19 386 LEU A CA 1
ATOM 2995 C C . LEU A 1 386 ? 6.187 7.809 -34.762 1.00 78.19 386 LEU A C 1
ATOM 2997 O O . LEU A 1 386 ? 4.988 7.840 -35.012 1.00 78.19 386 LEU A O 1
ATOM 3001 N N . ASN A 1 387 ? 7.066 8.571 -35.415 1.00 69.75 387 ASN A N 1
ATOM 3002 C CA . ASN A 1 387 ? 6.677 9.492 -36.482 1.00 69.75 387 ASN A CA 1
ATOM 3003 C C . ASN A 1 387 ? 6.083 8.787 -37.702 1.00 69.75 387 ASN A C 1
ATOM 3005 O O . ASN A 1 387 ? 5.113 9.280 -38.269 1.0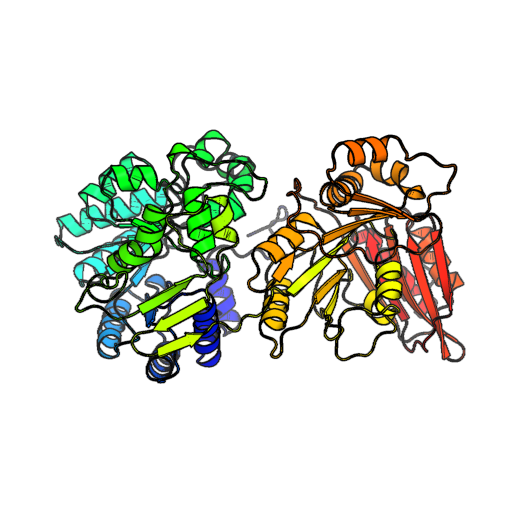0 69.75 387 ASN A O 1
ATOM 3009 N N . GLN A 1 388 ? 6.641 7.645 -38.103 1.00 72.06 388 GLN A N 1
ATOM 3010 C CA . GLN A 1 388 ? 6.070 6.830 -39.176 1.00 72.06 388 GLN A CA 1
ATOM 3011 C C . GLN A 1 388 ? 4.705 6.269 -38.776 1.00 72.06 388 GLN A C 1
ATOM 3013 O O . GLN A 1 388 ? 3.761 6.353 -39.553 1.00 72.06 388 GLN A O 1
ATOM 3018 N N . LEU A 1 389 ? 4.577 5.762 -37.549 1.00 73.44 389 LEU A N 1
ATOM 3019 C CA . LEU A 1 389 ? 3.327 5.242 -37.007 1.00 73.44 389 LEU A CA 1
ATOM 3020 C C . LEU A 1 389 ? 2.241 6.328 -36.999 1.00 73.44 389 LEU A C 1
ATOM 3022 O O . LEU A 1 389 ? 1.125 6.076 -37.433 1.00 73.44 389 LEU A O 1
ATOM 3026 N N . LEU A 1 390 ? 2.578 7.556 -36.606 1.00 65.88 390 LEU A N 1
ATOM 3027 C CA . LEU A 1 390 ? 1.660 8.701 -36.635 1.00 65.88 390 LEU A CA 1
ATOM 3028 C C . LEU A 1 390 ? 1.276 9.158 -38.051 1.00 65.88 390 LEU A C 1
ATOM 3030 O O . LEU A 1 390 ? 0.283 9.860 -38.213 1.00 65.88 390 LEU A O 1
ATOM 3034 N N . GLN A 1 391 ? 2.061 8.789 -39.067 1.00 64.44 391 GLN A N 1
ATOM 3035 C CA . GLN A 1 391 ? 1.737 9.006 -40.482 1.00 64.44 391 GLN A CA 1
ATOM 3036 C C . GLN A 1 391 ? 0.896 7.865 -41.079 1.00 64.44 391 GLN A C 1
ATOM 3038 O O . GLN A 1 391 ? 0.398 7.998 -42.197 1.00 64.44 391 GLN A O 1
ATOM 3043 N N . THR A 1 392 ? 0.734 6.756 -40.354 1.00 62.75 392 THR A N 1
ATOM 3044 C CA . THR A 1 392 ? -0.202 5.671 -40.683 1.00 62.75 392 THR A CA 1
ATOM 3045 C C . THR A 1 392 ? -1.530 5.846 -39.935 1.00 62.75 392 THR A C 1
ATOM 3047 O O . THR A 1 392 ? -1.610 6.630 -38.992 1.00 62.75 392 THR A O 1
ATOM 3050 N N . ASP A 1 393 ? -2.580 5.116 -40.333 1.00 57.78 393 ASP A N 1
ATOM 3051 C CA . ASP A 1 393 ? -3.862 5.086 -39.608 1.00 57.78 393 ASP A CA 1
ATOM 3052 C C . ASP A 1 393 ? -3.693 4.402 -38.234 1.00 57.78 393 ASP A C 1
ATOM 3054 O O . ASP A 1 393 ? -3.877 3.191 -38.087 1.00 57.78 393 ASP A O 1
ATOM 3058 N N . ILE A 1 394 ? -3.333 5.175 -37.206 1.00 71.06 394 ILE A N 1
ATOM 3059 C CA . ILE A 1 394 ? -3.495 4.762 -35.805 1.00 71.06 394 ILE A CA 1
ATOM 3060 C C . ILE A 1 394 ? -4.975 4.822 -35.399 1.00 71.06 394 ILE A C 1
ATOM 3062 O O . ILE A 1 394 ? -5.744 5.599 -35.972 1.00 71.06 394 ILE A O 1
ATOM 3066 N N . PRO A 1 395 ? -5.410 4.040 -34.391 1.00 68.31 395 PRO A N 1
ATOM 3067 C CA . PRO A 1 395 ? -6.781 4.115 -33.899 1.00 68.31 395 PRO A CA 1
ATOM 3068 C C . PRO A 1 395 ? -7.162 5.550 -33.512 1.00 68.31 395 PRO A C 1
ATOM 3070 O O . PRO A 1 395 ? -6.416 6.229 -32.805 1.00 68.31 395 PRO A O 1
ATOM 3073 N N . ALA A 1 396 ? -8.339 6.010 -33.937 1.00 65.81 396 ALA A N 1
ATOM 3074 C CA . ALA A 1 396 ? -8.837 7.333 -33.563 1.00 65.81 396 ALA A CA 1
ATOM 3075 C C . ALA A 1 396 ? -8.898 7.486 -32.030 1.00 65.81 396 ALA A C 1
ATOM 3077 O O . ALA A 1 396 ? -9.308 6.553 -31.333 1.00 65.81 396 ALA A O 1
ATOM 3078 N N . ARG A 1 397 ? -8.538 8.668 -31.509 1.00 72.75 397 ARG A N 1
ATOM 3079 C CA . ARG A 1 397 ? -8.376 8.960 -30.066 1.00 72.75 397 ARG A CA 1
ATOM 3080 C C . ARG A 1 397 ? -7.263 8.160 -29.372 1.00 72.75 397 ARG A C 1
ATOM 3082 O O . ARG A 1 397 ? -7.389 7.821 -28.191 1.00 72.75 397 ARG A O 1
ATOM 3089 N N . SER A 1 398 ? -6.215 7.796 -30.103 1.00 77.94 398 SER A N 1
ATOM 3090 C CA . SER A 1 398 ? -4.978 7.322 -29.481 1.00 77.94 398 SER A CA 1
ATOM 3091 C C . SER A 1 398 ? -4.252 8.498 -28.840 1.00 77.94 398 SER A C 1
ATOM 3093 O O . SER A 1 398 ? -4.161 9.558 -29.446 1.00 77.94 398 SER A O 1
ATOM 3095 N N . ILE A 1 399 ? -3.695 8.298 -27.650 1.00 81.81 399 ILE A N 1
ATOM 3096 C CA . ILE A 1 399 ? -2.825 9.280 -27.002 1.00 81.81 399 ILE A CA 1
ATOM 3097 C C . ILE A 1 399 ? -1.376 8.878 -27.216 1.00 81.81 399 ILE A C 1
ATOM 3099 O O . ILE A 1 399 ? -1.014 7.710 -27.059 1.00 81.81 399 ILE A O 1
ATOM 3103 N N . VAL A 1 400 ? -0.534 9.860 -27.520 1.00 79.50 400 VAL A N 1
ATOM 3104 C CA . VAL A 1 400 ? 0.916 9.670 -27.578 1.00 79.50 400 VAL A CA 1
ATOM 3105 C C . VAL A 1 400 ? 1.575 10.422 -26.433 1.00 79.50 400 VAL A C 1
ATOM 3107 O O . VAL A 1 400 ? 1.413 11.634 -26.296 1.00 79.50 400 VAL A O 1
ATOM 3110 N N . LEU A 1 401 ? 2.340 9.695 -25.624 1.00 78.25 401 LEU A N 1
ATOM 3111 C CA . LEU A 1 401 ? 3.148 10.225 -24.539 1.00 78.25 401 LEU A CA 1
ATOM 3112 C C . LEU A 1 401 ? 4.626 10.060 -24.890 1.00 78.25 401 LEU A C 1
ATOM 3114 O O . LEU A 1 401 ? 5.148 8.950 -24.985 1.00 78.25 401 LEU A O 1
ATOM 3118 N N . VAL A 1 402 ? 5.310 11.182 -25.082 1.00 70.69 402 VAL A N 1
ATOM 3119 C CA . VAL A 1 402 ? 6.727 11.208 -25.457 1.00 70.69 402 VAL A CA 1
ATOM 3120 C C . VAL A 1 402 ? 7.520 11.671 -24.259 1.00 70.69 402 VAL A C 1
ATOM 3122 O O . VAL A 1 402 ? 7.361 12.806 -23.810 1.00 70.69 402 VAL A O 1
ATOM 3125 N N . ASN A 1 403 ? 8.367 10.796 -23.726 1.00 66.12 403 ASN A N 1
ATOM 3126 C CA . ASN A 1 403 ? 9.250 11.164 -22.638 1.00 66.12 403 ASN A CA 1
ATOM 3127 C C . ASN A 1 403 ? 10.685 11.362 -23.144 1.00 66.12 403 ASN A C 1
ATOM 3129 O O . ASN A 1 403 ? 11.432 10.391 -23.307 1.00 66.12 403 ASN A O 1
ATOM 3133 N N . ASP A 1 404 ? 11.080 12.623 -23.312 1.00 55.06 404 ASP A N 1
ATOM 3134 C CA . ASP A 1 404 ? 12.467 13.011 -23.578 1.00 55.06 404 ASP A CA 1
ATOM 3135 C C . ASP A 1 404 ? 13.267 13.161 -22.266 1.00 55.06 404 ASP A C 1
ATOM 3137 O O . ASP A 1 404 ? 12.740 13.062 -21.155 1.00 55.06 404 ASP A O 1
ATOM 3141 N N . PHE A 1 405 ? 14.578 13.329 -22.382 1.00 42.62 405 PHE A N 1
ATOM 3142 C CA . PHE A 1 405 ? 15.520 13.388 -21.272 1.00 42.62 405 PHE A CA 1
ATOM 3143 C C . PHE A 1 405 ? 16.099 14.805 -21.162 1.00 42.62 405 PHE A C 1
ATOM 3145 O O . PHE A 1 405 ? 17.108 15.099 -21.782 1.00 42.62 405 PHE A O 1
ATOM 3152 N N . GLY A 1 406 ? 15.470 15.698 -20.396 1.00 37.47 406 GLY A N 1
ATOM 3153 C CA . GLY A 1 406 ? 15.916 17.088 -20.215 1.00 37.47 406 GLY A CA 1
ATOM 3154 C C . GLY A 1 406 ? 14.764 18.019 -19.826 1.00 37.47 406 GLY A C 1
ATOM 3155 O O . GLY A 1 406 ? 13.612 17.598 -19.798 1.00 37.47 406 GLY A O 1
ATOM 3156 N N . ARG A 1 407 ? 15.050 19.296 -19.524 1.00 33.03 407 ARG A N 1
ATOM 3157 C CA . ARG A 1 407 ? 14.005 20.319 -19.265 1.00 33.03 407 ARG A CA 1
ATOM 3158 C C . ARG A 1 407 ? 13.236 20.728 -20.531 1.00 33.03 407 ARG A C 1
ATOM 3160 O O . ARG A 1 407 ? 12.225 21.415 -20.434 1.00 33.03 407 ARG A O 1
ATOM 3167 N N . ILE A 1 408 ? 13.720 20.301 -21.697 1.00 40.56 408 ILE A N 1
ATOM 3168 C CA . ILE A 1 408 ? 13.232 20.691 -23.017 1.00 40.56 408 ILE A CA 1
ATOM 3169 C C . ILE A 1 408 ? 12.789 19.432 -23.766 1.00 40.56 408 ILE A C 1
ATOM 3171 O O . ILE A 1 408 ? 13.578 18.509 -23.954 1.00 40.56 408 ILE A O 1
ATOM 3175 N N . ASN A 1 409 ? 11.531 19.408 -24.207 1.00 48.09 409 ASN A N 1
ATOM 3176 C CA . ASN A 1 409 ? 10.907 18.274 -24.894 1.00 48.09 409 ASN A CA 1
ATOM 3177 C C . ASN A 1 409 ? 11.149 18.335 -26.413 1.00 48.09 409 ASN A C 1
ATOM 3179 O O . ASN A 1 409 ? 10.255 18.690 -27.182 1.00 48.09 409 ASN A O 1
ATOM 3183 N N . ILE A 1 410 ? 12.370 18.012 -26.841 1.00 48.38 410 ILE A N 1
ATOM 3184 C CA . ILE A 1 410 ? 12.830 18.150 -28.233 1.00 48.38 410 ILE A CA 1
ATOM 3185 C C . ILE A 1 410 ? 12.224 17.060 -29.124 1.00 48.38 410 ILE A C 1
ATOM 3187 O O . ILE A 1 410 ? 11.812 17.335 -30.248 1.00 48.38 410 ILE A O 1
ATOM 3191 N N . ASP A 1 411 ? 12.105 15.831 -28.623 1.00 52.22 411 ASP A N 1
ATOM 3192 C CA . ASP A 1 411 ? 11.540 14.727 -29.407 1.00 52.22 411 ASP A CA 1
ATOM 3193 C C . ASP A 1 411 ? 10.041 14.929 -29.726 1.00 52.22 411 ASP A C 1
ATOM 3195 O O . ASP A 1 411 ? 9.582 14.512 -30.787 1.00 52.22 411 ASP A O 1
ATOM 3199 N N . ALA A 1 412 ? 9.299 15.679 -28.899 1.00 49.41 412 ALA A N 1
ATOM 3200 C CA . ALA A 1 412 ? 7.907 16.047 -29.176 1.00 49.41 412 ALA A CA 1
ATOM 3201 C C . ALA A 1 412 ? 7.761 17.137 -30.260 1.00 49.41 412 ALA A C 1
ATOM 3203 O O . ALA A 1 412 ? 6.780 17.133 -31.001 1.00 49.41 412 ALA A O 1
ATOM 3204 N N . SER A 1 413 ? 8.722 18.063 -30.395 1.00 50.59 413 SER A N 1
ATOM 3205 C CA . SER A 1 413 ? 8.662 19.131 -31.412 1.00 50.59 413 SER A CA 1
ATOM 3206 C C . SER A 1 413 ? 8.964 18.631 -32.831 1.00 50.59 413 SER A C 1
ATOM 3208 O O . SER A 1 413 ? 8.602 19.286 -33.812 1.00 50.59 413 SER A O 1
ATOM 3210 N N . LEU A 1 414 ? 9.579 17.448 -32.937 1.00 48.00 414 LEU A N 1
ATOM 3211 C CA . LEU A 1 414 ? 9.841 16.724 -34.182 1.00 48.00 414 LEU A CA 1
ATOM 3212 C C . LEU A 1 414 ? 8.631 15.912 -34.681 1.00 48.00 414 LEU A C 1
ATOM 3214 O O . LEU A 1 414 ? 8.699 15.357 -35.779 1.00 48.00 414 LEU A O 1
ATOM 3218 N N . ILE A 1 415 ? 7.541 15.835 -33.908 1.00 50.09 415 ILE A N 1
ATOM 3219 C CA . ILE A 1 415 ? 6.338 15.080 -34.270 1.00 50.09 415 ILE A CA 1
ATOM 3220 C C . ILE A 1 415 ? 5.401 15.933 -35.129 1.00 50.09 415 ILE A C 1
ATOM 3222 O O . ILE A 1 415 ? 5.029 17.051 -34.777 1.00 50.09 415 ILE A O 1
ATOM 3226 N N . ALA A 1 416 ? 5.008 15.398 -36.286 1.00 48.25 416 ALA A N 1
ATOM 3227 C CA . ALA A 1 416 ? 4.194 16.100 -37.282 1.00 48.25 416 ALA A CA 1
ATOM 3228 C C . ALA A 1 416 ? 2.669 16.078 -37.003 1.00 48.25 416 ALA A C 1
ATOM 3230 O O . ALA A 1 416 ? 1.898 16.489 -37.867 1.00 48.25 416 ALA A O 1
ATOM 3231 N N . TYR A 1 417 ? 2.235 15.600 -35.832 1.00 44.12 417 TYR A N 1
ATOM 3232 C CA . TYR A 1 417 ? 0.831 15.329 -35.487 1.00 44.12 417 TYR A CA 1
ATOM 3233 C C . TYR A 1 417 ? 0.142 16.527 -34.792 1.00 44.12 417 TYR A C 1
ATOM 3235 O O . TYR A 1 417 ? 0.815 17.351 -34.174 1.00 44.12 417 TYR A O 1
ATOM 3243 N N . GLN A 1 418 ? -1.185 16.656 -34.938 1.00 45.97 418 GLN A N 1
ATOM 3244 C CA . GLN A 1 418 ? -1.990 17.775 -34.413 1.00 45.97 418 GLN A CA 1
ATOM 3245 C C . GLN A 1 418 ? -2.056 17.791 -32.873 1.00 45.97 418 GLN A C 1
ATOM 3247 O O . GLN A 1 418 ? -2.043 16.748 -32.225 1.00 45.97 418 GLN A O 1
ATOM 3252 N N . ASP A 1 419 ? -2.127 18.997 -32.303 1.00 45.84 419 ASP A N 1
ATOM 3253 C CA . ASP A 1 419 ? -1.798 19.303 -30.900 1.00 45.84 419 ASP A CA 1
ATOM 3254 C C . ASP A 1 419 ? -2.797 18.815 -29.825 1.00 45.84 419 ASP A C 1
ATOM 3256 O O . ASP A 1 419 ? -2.492 18.942 -28.641 1.00 45.84 419 ASP A O 1
ATOM 3260 N N . ASP A 1 420 ? -3.937 18.214 -30.189 1.00 49.47 420 ASP A N 1
ATOM 3261 C CA . ASP A 1 420 ? -4.976 17.819 -29.215 1.00 49.47 420 ASP A CA 1
ATOM 3262 C C . ASP A 1 420 ? -4.803 16.394 -28.629 1.00 49.47 420 ASP A C 1
ATOM 3264 O O . ASP A 1 420 ? -5.287 16.131 -27.529 1.00 49.47 420 ASP A O 1
ATOM 3268 N N . ASP A 1 421 ? -4.065 15.489 -29.294 1.00 52.03 421 ASP A N 1
ATOM 3269 C CA . ASP A 1 421 ? -3.918 14.070 -28.882 1.00 52.03 421 ASP A CA 1
ATOM 3270 C C . ASP A 1 421 ? -2.500 13.697 -28.372 1.00 52.03 421 ASP A C 1
ATOM 3272 O O . ASP A 1 421 ? -2.235 12.557 -27.968 1.00 52.03 421 ASP A O 1
ATOM 3276 N N . VAL A 1 422 ? -1.553 14.644 -28.384 1.00 53.41 422 VAL A N 1
ATOM 3277 C CA . VAL A 1 422 ? -0.169 14.430 -27.919 1.00 53.41 422 VAL A CA 1
ATOM 3278 C C . VAL A 1 422 ? 0.010 15.053 -26.536 1.00 53.41 422 VAL A C 1
ATOM 3280 O O . VAL A 1 422 ? 0.162 16.268 -26.394 1.00 53.41 422 VAL A O 1
ATOM 3283 N N . ILE A 1 423 ? 0.031 14.220 -25.493 1.00 54.53 423 ILE A N 1
ATOM 3284 C CA . ILE A 1 423 ? 0.171 14.688 -24.109 1.00 54.53 423 ILE A CA 1
ATOM 3285 C C . ILE A 1 423 ? 1.650 14.788 -23.745 1.00 54.53 423 ILE A C 1
ATOM 3287 O O . ILE A 1 423 ? 2.399 13.810 -23.758 1.00 54.53 423 ILE A O 1
ATOM 3291 N N . ARG A 1 424 ? 2.058 16.005 -23.380 1.00 54.09 424 ARG A N 1
ATOM 3292 C CA . ARG A 1 424 ? 3.443 16.367 -23.067 1.00 54.09 424 ARG A CA 1
ATOM 3293 C C . ARG A 1 424 ? 3.700 16.278 -21.560 1.00 54.09 424 ARG A C 1
ATOM 3295 O O . ARG A 1 424 ? 2.884 16.730 -20.755 1.00 54.09 424 ARG A O 1
ATOM 3302 N N . LEU A 1 425 ? 4.853 15.736 -21.168 1.00 48.50 425 LEU A N 1
ATOM 3303 C CA . LEU A 1 425 ? 5.319 15.758 -19.778 1.00 48.50 425 LEU A CA 1
ATOM 3304 C C . LEU A 1 425 ? 6.190 16.999 -19.553 1.00 48.50 425 LEU A C 1
ATOM 3306 O O . LEU A 1 425 ? 7.278 17.101 -20.105 1.00 48.50 425 LEU A O 1
ATOM 3310 N N . ASN A 1 426 ? 5.713 17.959 -18.757 1.00 39.00 426 ASN A N 1
ATOM 3311 C CA . ASN A 1 426 ? 6.381 19.259 -18.610 1.00 39.00 426 ASN A CA 1
ATOM 3312 C C . ASN A 1 426 ? 7.433 19.327 -17.490 1.00 39.00 426 ASN A C 1
ATOM 3314 O O . ASN A 1 426 ? 8.088 20.353 -17.381 1.00 39.00 426 ASN A O 1
ATOM 3318 N N . ASN A 1 427 ? 7.636 18.279 -16.679 1.00 33.94 427 ASN A N 1
ATOM 3319 C CA . ASN A 1 427 ? 8.559 18.331 -15.538 1.00 33.94 427 ASN A CA 1
ATOM 3320 C C . ASN A 1 427 ? 9.240 16.978 -15.252 1.00 33.94 427 ASN A C 1
ATOM 3322 O O . ASN A 1 427 ? 8.639 16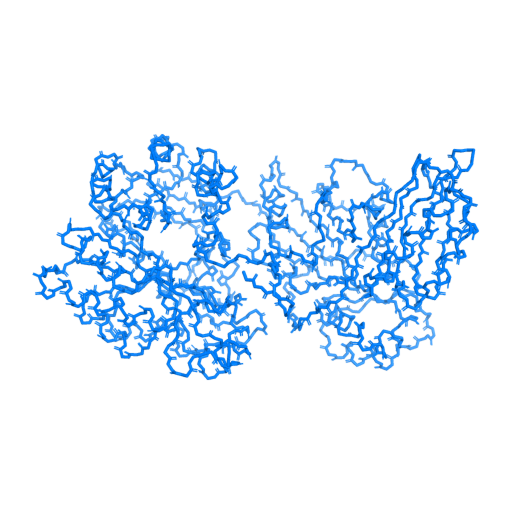.104 -14.630 1.00 33.94 427 ASN A O 1
ATOM 3326 N N . GLY A 1 428 ? 10.523 16.859 -15.612 1.00 39.12 428 GLY A N 1
ATOM 3327 C CA . GLY A 1 428 ? 11.452 15.869 -15.049 1.00 39.12 428 GLY A CA 1
ATOM 3328 C C . GLY A 1 428 ? 11.375 14.451 -15.632 1.00 39.12 428 GLY A C 1
ATOM 3329 O O . GLY A 1 428 ? 10.311 13.917 -15.922 1.00 39.12 428 GLY A O 1
ATOM 3330 N N . CYS A 1 429 ? 12.547 13.831 -15.789 1.00 39.75 429 CYS A N 1
ATOM 3331 C CA . CYS A 1 429 ? 12.734 12.513 -16.387 1.00 39.75 429 CYS A CA 1
ATOM 3332 C C . CYS A 1 429 ? 11.868 11.415 -15.738 1.00 39.75 429 CYS A C 1
ATOM 3334 O O . CYS A 1 429 ? 12.069 11.081 -14.568 1.00 39.75 429 CYS A O 1
ATOM 3336 N N . VAL A 1 430 ? 11.059 10.717 -16.549 1.00 39.97 430 VAL A N 1
ATOM 3337 C CA . VAL A 1 430 ? 10.389 9.439 -16.202 1.00 39.97 430 VAL A CA 1
ATOM 3338 C C . VAL A 1 430 ? 11.361 8.361 -15.722 1.00 39.97 430 VAL A C 1
ATOM 3340 O O . VAL A 1 430 ? 10.926 7.364 -15.174 1.00 39.97 430 VAL A O 1
ATOM 3343 N N . CYS A 1 431 ? 12.674 8.512 -15.902 1.00 34.69 431 CYS A N 1
ATOM 3344 C CA . CYS A 1 431 ? 13.668 7.516 -15.502 1.00 34.69 431 CYS A CA 1
ATOM 3345 C C . CYS A 1 431 ? 14.473 7.857 -14.233 1.00 34.69 431 CYS A C 1
ATOM 3347 O O . CYS A 1 431 ? 15.111 6.949 -13.702 1.00 34.69 431 CYS A O 1
ATOM 3349 N N . CYS A 1 432 ? 14.446 9.099 -13.724 1.00 37.44 432 CYS A N 1
ATOM 3350 C CA . CYS A 1 432 ? 15.327 9.519 -12.614 1.00 37.44 432 CYS A CA 1
ATOM 3351 C C . CYS A 1 432 ? 14.591 9.761 -11.281 1.00 37.44 432 CYS A C 1
ATOM 3353 O O . CYS A 1 432 ? 15.189 9.591 -10.222 1.00 37.44 432 CYS A O 1
ATOM 3355 N N . THR A 1 433 ? 13.286 10.041 -11.317 1.00 38.22 433 THR A N 1
ATOM 3356 C CA . THR A 1 433 ? 12.392 10.137 -10.146 1.00 38.22 433 THR A CA 1
ATOM 3357 C C . THR A 1 433 ? 11.060 9.456 -10.481 1.00 38.22 433 THR A C 1
ATOM 3359 O O . THR A 1 433 ? 10.031 10.084 -10.707 1.00 38.22 433 THR A O 1
ATOM 3362 N N . LEU A 1 434 ? 11.100 8.126 -10.588 1.00 40.75 434 LEU A N 1
ATOM 3363 C CA . LEU A 1 434 ? 9.933 7.286 -10.878 1.00 40.75 434 LEU A CA 1
ATOM 3364 C C . LEU A 1 434 ? 8.969 7.267 -9.689 1.00 40.75 434 LEU A C 1
ATOM 3366 O O . LEU A 1 434 ? 9.280 6.678 -8.657 1.00 40.75 434 LEU A O 1
ATOM 3370 N N . GLY A 1 435 ? 7.792 7.866 -9.856 1.00 45.34 435 GLY A N 1
ATOM 3371 C CA . GLY A 1 435 ? 6.686 7.703 -8.915 1.00 45.34 435 GLY A CA 1
ATOM 3372 C C . GLY A 1 435 ? 5.496 8.596 -9.240 1.00 45.34 435 GLY A C 1
ATOM 3373 O O . GLY A 1 435 ? 4.530 8.136 -9.839 1.00 45.34 435 GLY A O 1
ATOM 3374 N N . ALA A 1 436 ? 5.579 9.874 -8.870 1.00 44.72 436 ALA A N 1
ATOM 3375 C CA . ALA A 1 436 ? 4.417 10.764 -8.848 1.00 44.72 436 ALA A CA 1
ATOM 3376 C C . ALA A 1 436 ? 3.948 11.216 -10.247 1.00 44.72 436 ALA A C 1
ATOM 3378 O O . ALA A 1 436 ? 2.796 10.986 -10.604 1.00 44.72 436 ALA A O 1
ATOM 3379 N N . SER A 1 437 ? 4.836 11.760 -11.089 1.00 54.31 437 SER A N 1
ATOM 3380 C CA . SER A 1 437 ? 4.430 12.419 -12.348 1.00 54.31 437 SER A CA 1
ATOM 3381 C C . SER A 1 437 ? 3.830 11.475 -13.402 1.00 54.31 437 SER A C 1
ATOM 3383 O O . SER A 1 437 ? 2.892 11.843 -14.109 1.00 54.31 437 SER A O 1
ATOM 3385 N N . MET A 1 438 ? 4.333 10.239 -13.506 1.00 64.56 438 MET A N 1
ATOM 3386 C CA . MET A 1 438 ? 3.790 9.228 -14.425 1.00 64.56 438 MET A CA 1
ATOM 3387 C C . MET A 1 438 ? 2.446 8.684 -13.936 1.00 64.56 438 MET A C 1
ATOM 3389 O O . MET A 1 438 ? 1.502 8.584 -14.715 1.00 64.56 438 MET A O 1
ATOM 3393 N N . ALA A 1 439 ? 2.348 8.342 -12.648 1.00 61.72 439 ALA A N 1
ATOM 3394 C CA . ALA A 1 439 ? 1.105 7.844 -12.069 1.00 61.72 439 ALA A CA 1
ATOM 3395 C C . ALA A 1 439 ? -0.012 8.894 -12.170 1.00 61.72 439 ALA A C 1
ATOM 3397 O O . ALA A 1 439 ? -1.143 8.554 -12.511 1.00 61.72 439 ALA A O 1
ATOM 3398 N N . GLU A 1 440 ? 0.315 10.173 -11.960 1.00 61.38 440 GLU A N 1
ATOM 3399 C CA . GLU A 1 440 ? -0.597 11.298 -12.175 1.00 61.38 440 GLU A CA 1
ATOM 3400 C C . GLU A 1 440 ? -1.102 11.366 -13.618 1.00 61.38 440 GLU A C 1
ATOM 3402 O O . GLU A 1 440 ? -2.314 11.443 -13.825 1.00 61.38 440 GLU A O 1
ATOM 3407 N N . LYS A 1 441 ? -0.214 11.278 -14.620 1.00 67.88 441 LYS A N 1
ATOM 3408 C CA . LYS A 1 441 ? -0.635 11.320 -16.028 1.00 67.88 441 LYS A CA 1
ATOM 3409 C C . LYS A 1 441 ? -1.413 10.097 -16.475 1.00 67.88 441 LYS A C 1
ATOM 3411 O O . LYS A 1 441 ? -2.407 10.258 -17.174 1.00 67.88 441 LYS A O 1
ATOM 3416 N N . LEU A 1 442 ? -1.036 8.898 -16.042 1.00 75.62 442 LEU A N 1
ATOM 3417 C CA . LEU A 1 442 ? -1.848 7.706 -16.287 1.00 75.62 442 LEU A CA 1
ATOM 3418 C C . LEU A 1 442 ? -3.228 7.851 -15.639 1.00 75.62 442 LEU A C 1
ATOM 3420 O O . LEU A 1 442 ? -4.237 7.551 -16.268 1.00 75.62 442 LEU A O 1
ATOM 3424 N N . ALA A 1 443 ? -3.307 8.388 -14.420 1.00 67.12 443 ALA A N 1
ATOM 3425 C CA . ALA A 1 443 ? -4.586 8.640 -13.770 1.00 67.12 443 ALA A CA 1
ATOM 3426 C C . ALA A 1 443 ? -5.411 9.726 -14.485 1.00 67.12 443 ALA A C 1
ATOM 3428 O O . ALA A 1 443 ? -6.631 9.606 -14.556 1.00 67.12 443 ALA A O 1
ATOM 3429 N N . GLU A 1 444 ? -4.785 10.775 -15.022 1.00 68.81 444 GLU A N 1
ATOM 3430 C CA . GLU A 1 444 ? -5.438 11.804 -15.845 1.00 68.81 444 GLU A CA 1
ATOM 3431 C C . GLU A 1 444 ? -6.004 11.205 -17.135 1.00 68.81 444 GLU A C 1
ATOM 3433 O O . GLU A 1 444 ? -7.201 11.328 -17.391 1.00 68.81 444 GLU A O 1
ATOM 3438 N N . ILE A 1 445 ? -5.177 10.469 -17.882 1.00 75.94 445 ILE A N 1
ATOM 3439 C CA . ILE A 1 445 ? -5.559 9.771 -19.113 1.00 75.94 445 ILE A CA 1
ATOM 3440 C C . ILE A 1 445 ? -6.688 8.767 -18.839 1.00 75.94 445 ILE A C 1
ATOM 3442 O O . ILE A 1 445 ? -7.710 8.759 -19.522 1.00 75.94 445 ILE A O 1
ATOM 3446 N N . GLY A 1 446 ? -6.559 7.965 -17.782 1.00 71.62 446 GLY A N 1
ATOM 3447 C CA . GLY A 1 446 ? -7.569 6.989 -17.379 1.00 71.62 446 GLY A CA 1
ATOM 3448 C C . GLY A 1 446 ? -8.881 7.627 -16.907 1.00 71.62 446 GLY A C 1
ATOM 3449 O O . GLY A 1 446 ? -9.916 6.958 -16.875 1.00 71.62 446 GLY A O 1
ATOM 3450 N N . ARG A 1 447 ? -8.887 8.915 -16.544 1.00 68.75 447 ARG A N 1
ATOM 3451 C CA . ARG A 1 447 ? -10.095 9.661 -16.154 1.00 68.75 447 ARG A CA 1
ATOM 3452 C C . ARG A 1 447 ? -10.783 10.370 -17.319 1.00 68.75 447 ARG A C 1
ATOM 3454 O O . ARG A 1 447 ? -11.887 10.860 -17.093 1.00 68.75 447 ARG A O 1
ATOM 3461 N N . MET A 1 448 ? -10.184 10.406 -18.510 1.00 70.00 448 MET A N 1
ATOM 3462 C CA . MET A 1 448 ? -10.779 11.053 -19.680 1.00 70.00 448 MET A CA 1
ATOM 3463 C C . MET A 1 448 ? -12.134 10.433 -20.044 1.00 70.00 448 MET A C 1
ATOM 3465 O O . MET A 1 448 ? -12.334 9.217 -19.932 1.00 70.00 448 MET A O 1
ATOM 3469 N N . ASP A 1 449 ? -13.061 11.293 -20.463 1.00 61.75 449 ASP A N 1
ATOM 3470 C CA . ASP A 1 449 ? -14.398 10.926 -20.919 1.00 61.75 449 ASP A CA 1
ATOM 3471 C C . ASP A 1 449 ? -14.723 11.690 -22.219 1.00 61.75 449 ASP A C 1
ATOM 3473 O O . ASP A 1 449 ? -14.821 12.919 -22.185 1.00 61.75 449 ASP A O 1
ATOM 3477 N N . PRO A 1 450 ? -14.845 11.001 -23.370 1.00 60.72 450 PRO A N 1
ATOM 3478 C CA . PRO A 1 450 ? -14.692 9.554 -23.540 1.00 60.72 450 PRO A CA 1
ATOM 3479 C C . PRO A 1 450 ? -13.223 9.089 -23.384 1.00 60.72 450 PRO A C 1
ATOM 3481 O O . PRO A 1 450 ? -12.308 9.858 -23.672 1.00 60.72 450 PRO A O 1
ATOM 3484 N N . PRO A 1 451 ? -12.965 7.833 -22.962 1.00 69.88 451 PRO A N 1
ATOM 3485 C CA . PRO A 1 451 ? -11.600 7.333 -22.752 1.00 69.88 451 PRO A CA 1
ATOM 3486 C C . PRO A 1 451 ? -10.826 7.205 -24.075 1.00 69.88 451 PRO A C 1
ATOM 3488 O O . PRO A 1 451 ? -11.441 6.921 -25.104 1.00 69.88 451 PRO A O 1
ATOM 3491 N N . PRO A 1 452 ? -9.491 7.343 -24.100 1.00 78.00 452 PRO A N 1
ATOM 3492 C CA . PRO A 1 452 ? -8.709 7.063 -25.306 1.00 78.00 452 PRO A CA 1
ATOM 3493 C C . PRO A 1 452 ? -8.820 5.588 -25.715 1.00 78.00 452 PRO A C 1
ATOM 3495 O O . PRO A 1 452 ? -9.168 4.724 -24.911 1.00 78.00 452 PRO A O 1
ATOM 3498 N N . THR A 1 453 ? -8.551 5.296 -26.985 1.00 76.19 453 THR A N 1
ATOM 3499 C CA . THR A 1 453 ? -8.613 3.922 -27.520 1.00 76.19 453 THR A CA 1
ATOM 3500 C C . THR A 1 453 ? -7.286 3.180 -27.381 1.00 76.19 453 THR A C 1
ATOM 3502 O O . THR A 1 453 ? -7.283 1.962 -27.220 1.00 76.19 453 THR A O 1
ATOM 3505 N N . ALA A 1 454 ? -6.171 3.910 -27.407 1.00 83.38 454 ALA A N 1
ATOM 3506 C CA . ALA A 1 454 ? -4.829 3.383 -27.207 1.00 83.38 454 ALA A CA 1
ATOM 3507 C C . ALA A 1 454 ? -3.910 4.448 -26.594 1.00 83.38 454 ALA A C 1
ATOM 3509 O O . ALA A 1 454 ? -4.176 5.649 -26.681 1.00 83.38 454 ALA A O 1
ATOM 3510 N N . LEU A 1 455 ? -2.817 3.997 -25.987 1.00 86.62 455 LEU A N 1
ATOM 3511 C CA . LEU A 1 455 ? -1.744 4.831 -25.461 1.00 86.62 455 LEU A CA 1
ATOM 3512 C C . LEU A 1 455 ? -0.407 4.348 -26.033 1.00 86.62 455 LEU A C 1
ATOM 3514 O O . LEU A 1 455 ? -0.010 3.204 -25.833 1.00 86.62 455 LEU A O 1
ATOM 3518 N N . PHE A 1 456 ? 0.324 5.226 -26.710 1.00 85.62 456 PHE A N 1
ATOM 3519 C CA . PHE A 1 456 ? 1.686 4.962 -27.169 1.00 85.62 456 PHE A CA 1
ATOM 3520 C C . PHE A 1 456 ? 2.661 5.753 -26.311 1.00 85.62 456 PHE A C 1
ATOM 3522 O O . PHE A 1 456 ? 2.543 6.971 -26.212 1.00 85.62 456 PHE A O 1
ATOM 3529 N N . MET A 1 457 ? 3.623 5.077 -25.689 1.00 85.88 457 MET A N 1
ATOM 3530 C CA . MET A 1 457 ? 4.597 5.717 -24.808 1.00 85.88 457 MET A CA 1
ATOM 3531 C C . MET A 1 457 ? 6.009 5.532 -25.348 1.00 85.88 457 MET A C 1
ATOM 3533 O O . MET A 1 457 ? 6.550 4.427 -25.308 1.00 85.88 457 MET A O 1
ATOM 3537 N N . GLU A 1 458 ? 6.638 6.610 -25.806 1.00 86.62 458 GLU A N 1
ATOM 3538 C CA . GLU A 1 458 ? 8.074 6.602 -26.081 1.00 86.62 458 GLU A CA 1
ATOM 3539 C C . GLU A 1 458 ? 8.851 6.793 -24.778 1.00 86.62 458 GLU A C 1
ATOM 3541 O O . GLU A 1 458 ? 8.751 7.827 -24.115 1.00 86.62 458 GLU A O 1
ATOM 3546 N N . LEU A 1 459 ? 9.643 5.783 -24.416 1.00 82.50 459 LEU A N 1
ATOM 3547 C CA . LEU A 1 459 ? 10.517 5.830 -23.254 1.00 82.50 459 LEU A CA 1
ATOM 3548 C C . LEU A 1 459 ? 11.887 6.409 -23.625 1.00 82.50 459 LEU A C 1
ATOM 3550 O O . LEU A 1 459 ? 12.423 6.159 -24.710 1.00 82.50 459 LEU A O 1
ATOM 3554 N N . SER A 1 460 ? 12.507 7.112 -22.672 1.00 73.19 460 SER A N 1
ATOM 3555 C CA . SER A 1 460 ? 13.893 7.574 -22.811 1.00 73.19 460 SER A CA 1
ATOM 3556 C C . SER A 1 460 ? 14.830 6.394 -23.098 1.00 73.19 460 SER A C 1
ATOM 3558 O O . SER A 1 460 ? 14.632 5.284 -22.602 1.00 73.19 460 SER A O 1
ATOM 3560 N N . GLY A 1 461 ? 15.898 6.627 -23.868 1.00 74.06 461 GLY A N 1
ATOM 3561 C CA . GLY A 1 461 ? 16.838 5.562 -24.234 1.00 74.06 461 GLY A CA 1
ATOM 3562 C C . GLY A 1 461 ? 17.651 4.988 -23.071 1.00 74.06 461 GLY A C 1
ATOM 3563 O O . GLY A 1 461 ? 18.346 3.997 -23.263 1.00 74.06 461 GLY A O 1
ATOM 3564 N N . VAL A 1 462 ? 17.537 5.555 -21.870 1.00 72.88 462 VAL A N 1
ATOM 3565 C CA . VAL A 1 462 ? 18.112 5.008 -20.627 1.00 72.88 462 VAL A CA 1
ATOM 3566 C C . VAL A 1 462 ? 17.043 4.548 -19.628 1.00 72.88 462 VAL A C 1
ATOM 3568 O O . VAL A 1 462 ? 17.354 4.213 -18.488 1.00 72.88 462 VAL A O 1
ATOM 3571 N N . ALA A 1 463 ? 15.768 4.539 -20.031 1.00 70.50 463 ALA A N 1
ATOM 3572 C CA . ALA A 1 463 ? 14.667 4.129 -19.171 1.00 70.50 463 ALA A CA 1
ATOM 3573 C C . ALA A 1 463 ? 14.655 2.613 -18.933 1.00 70.50 463 ALA A C 1
ATOM 3575 O O . ALA A 1 463 ? 14.982 1.812 -19.814 1.00 70.50 463 ALA A O 1
ATOM 3576 N N . ASN A 1 464 ? 14.195 2.232 -17.740 1.00 71.12 464 ASN A N 1
ATOM 3577 C CA . ASN A 1 464 ? 13.936 0.849 -17.361 1.00 71.12 464 ASN A CA 1
ATOM 3578 C C . ASN A 1 464 ? 12.522 0.453 -17.823 1.00 71.12 464 ASN A C 1
ATOM 3580 O O . ASN A 1 464 ? 11.540 0.710 -17.126 1.00 71.12 464 ASN A O 1
ATOM 3584 N N . ALA A 1 465 ? 12.428 -0.144 -19.014 1.00 76.69 465 ALA A N 1
ATOM 3585 C CA . ALA A 1 465 ? 11.150 -0.480 -19.644 1.00 76.69 465 ALA A CA 1
ATOM 3586 C C . ALA A 1 465 ? 10.302 -1.450 -18.815 1.00 76.69 465 ALA A C 1
ATOM 3588 O O . ALA A 1 465 ? 9.097 -1.255 -18.708 1.00 76.69 465 ALA A O 1
ATOM 3589 N N . ALA A 1 466 ? 10.927 -2.439 -18.171 1.00 66.69 466 ALA A N 1
ATOM 3590 C CA . ALA A 1 466 ? 10.236 -3.397 -17.310 1.00 66.69 466 ALA A CA 1
ATOM 3591 C C . ALA A 1 466 ? 9.527 -2.722 -16.123 1.00 66.69 466 ALA A C 1
ATOM 3593 O O . ALA A 1 466 ? 8.385 -3.050 -15.823 1.00 66.69 466 ALA A O 1
ATOM 3594 N N . ARG A 1 467 ? 10.155 -1.720 -15.493 1.00 65.88 467 ARG A N 1
ATOM 3595 C CA . ARG A 1 467 ? 9.504 -0.959 -14.414 1.00 65.88 467 ARG A CA 1
ATOM 3596 C C . ARG A 1 467 ? 8.310 -0.150 -14.905 1.00 65.88 467 ARG A C 1
ATOM 3598 O O . ARG A 1 467 ? 7.293 -0.109 -14.225 1.00 65.88 467 ARG A O 1
ATOM 3605 N N . VAL A 1 468 ? 8.422 0.487 -16.071 1.00 73.75 468 VAL A N 1
ATOM 3606 C CA . VAL A 1 468 ? 7.291 1.227 -16.655 1.00 73.75 468 VAL A CA 1
ATOM 3607 C C . VAL A 1 468 ? 6.171 0.261 -17.047 1.00 73.75 468 VAL A C 1
ATOM 3609 O O . VAL A 1 468 ? 5.009 0.531 -16.768 1.00 73.75 468 VAL A O 1
ATOM 3612 N N . ALA A 1 469 ? 6.514 -0.900 -17.605 1.00 72.56 469 ALA A N 1
ATOM 3613 C CA . ALA A 1 469 ? 5.574 -1.978 -17.891 1.00 72.56 469 ALA A CA 1
ATOM 3614 C C . ALA A 1 469 ? 4.821 -2.440 -16.634 1.00 72.56 469 ALA A C 1
ATOM 3616 O O . ALA A 1 469 ? 3.600 -2.564 -16.680 1.00 72.56 469 ALA A O 1
ATOM 3617 N N . ASP A 1 470 ? 5.510 -2.639 -15.506 1.00 64.38 470 ASP A N 1
ATOM 3618 C CA . ASP A 1 470 ? 4.859 -2.976 -14.235 1.00 64.38 470 ASP A CA 1
ATOM 3619 C C . ASP A 1 470 ? 3.901 -1.869 -13.771 1.00 64.38 470 ASP A C 1
ATOM 3621 O O . ASP A 1 470 ? 2.808 -2.185 -13.308 1.00 64.38 470 ASP A O 1
ATOM 3625 N N . MET A 1 471 ? 4.257 -0.586 -13.938 1.00 68.00 471 MET A N 1
ATOM 3626 C CA . MET A 1 471 ? 3.362 0.538 -13.612 1.00 68.00 471 MET A CA 1
ATOM 3627 C C . MET A 1 471 ? 2.087 0.526 -14.460 1.00 68.00 471 MET A C 1
ATOM 3629 O O . MET A 1 471 ? 1.012 0.766 -13.924 1.00 68.00 471 MET A O 1
ATOM 3633 N N . ILE A 1 472 ? 2.188 0.216 -15.756 1.00 77.38 472 ILE A N 1
ATOM 3634 C CA . ILE A 1 472 ? 1.019 0.079 -16.636 1.00 77.38 472 ILE A CA 1
ATOM 3635 C C . ILE A 1 472 ? 0.160 -1.117 -16.229 1.00 77.38 472 ILE A C 1
ATOM 3637 O O . ILE A 1 472 ? -1.053 -0.980 -16.139 1.00 77.38 472 ILE A O 1
ATOM 3641 N N . ARG A 1 473 ? 0.772 -2.267 -15.918 1.00 68.81 473 ARG A N 1
ATOM 3642 C CA . ARG A 1 473 ? 0.047 -3.484 -15.504 1.00 68.81 473 ARG A CA 1
ATOM 3643 C C . ARG A 1 473 ? -0.773 -3.292 -14.229 1.00 68.81 473 ARG A C 1
ATOM 3645 O O . ARG A 1 473 ? -1.783 -3.958 -14.060 1.00 68.81 473 ARG A O 1
ATOM 3652 N N . VAL A 1 474 ? -0.331 -2.413 -13.331 1.00 60.41 474 VAL A N 1
ATOM 3653 C CA . VAL A 1 474 ? -1.054 -2.101 -12.086 1.00 60.41 474 VAL A CA 1
ATOM 3654 C C . VAL A 1 474 ? -1.931 -0.849 -12.201 1.00 60.41 474 VAL A C 1
ATOM 3656 O O . VAL A 1 474 ? -2.677 -0.539 -11.272 1.00 60.41 474 VAL A O 1
ATOM 3659 N N . ALA A 1 475 ? -1.842 -0.103 -13.307 1.00 66.00 475 ALA A N 1
ATOM 3660 C CA . ALA A 1 475 ? -2.662 1.074 -13.540 1.00 66.00 475 ALA A CA 1
ATOM 3661 C C . ALA A 1 475 ? -4.060 0.654 -14.007 1.00 66.00 475 ALA A C 1
ATOM 3663 O O . ALA A 1 475 ? -4.241 0.036 -15.053 1.00 66.00 475 ALA A O 1
ATOM 3664 N N . GLN A 1 476 ? -5.077 1.045 -13.242 1.00 61.47 476 GLN A N 1
ATOM 3665 C CA . GLN A 1 476 ? -6.467 0.777 -13.601 1.00 61.47 476 GLN A CA 1
ATOM 3666 C C . GLN A 1 476 ? -6.826 1.430 -14.942 1.00 61.47 476 GLN A C 1
ATOM 3668 O O . GLN A 1 476 ? -6.503 2.596 -15.170 1.00 61.47 476 GLN A O 1
ATOM 3673 N N . ARG A 1 477 ? -7.575 0.699 -15.778 1.00 72.69 477 ARG A N 1
ATOM 3674 C CA . ARG A 1 477 ? -7.969 1.055 -17.157 1.00 72.69 477 ARG A CA 1
ATOM 3675 C C . ARG A 1 477 ? -6.863 1.000 -18.209 1.00 72.69 477 ARG A C 1
ATOM 3677 O O . ARG A 1 477 ? -7.128 1.429 -19.326 1.00 72.69 477 ARG A O 1
ATOM 3684 N N . PHE A 1 478 ? -5.678 0.482 -17.912 1.00 78.56 478 PHE A N 1
ATOM 3685 C CA . PHE A 1 478 ? -4.647 0.266 -18.925 1.00 78.56 478 PHE A CA 1
ATOM 3686 C C . PHE A 1 478 ? -4.356 -1.219 -19.069 1.00 78.56 478 PHE A C 1
ATOM 3688 O O . PHE A 1 478 ? -4.385 -1.970 -18.101 1.00 78.56 478 PHE A O 1
ATOM 3695 N N . GLU A 1 479 ? -4.051 -1.629 -20.290 1.00 79.12 479 GLU A N 1
ATOM 3696 C CA . GLU A 1 479 ? -3.550 -2.964 -20.584 1.00 79.12 479 GLU A CA 1
ATOM 3697 C C . GLU A 1 479 ? -2.224 -2.803 -21.307 1.00 79.12 479 GLU A C 1
ATOM 3699 O O . GLU A 1 479 ? -2.135 -2.089 -22.307 1.00 79.12 479 GLU A O 1
ATOM 3704 N N . LEU A 1 480 ? -1.171 -3.440 -20.801 1.00 79.75 480 LEU A N 1
ATOM 3705 C CA . LEU A 1 480 ? 0.105 -3.450 -21.499 1.00 79.75 480 LEU A CA 1
ATOM 3706 C C . LEU A 1 480 ? 0.021 -4.426 -22.678 1.00 79.75 480 LEU A C 1
ATOM 3708 O O . LEU A 1 480 ? 0.189 -5.630 -22.498 1.00 79.75 480 LEU A O 1
ATOM 3712 N N . ASN A 1 481 ? -0.196 -3.882 -23.872 1.00 80.31 481 ASN A N 1
ATOM 3713 C CA . ASN A 1 481 ? -0.288 -4.644 -25.113 1.00 80.31 481 ASN A CA 1
ATOM 3714 C C . ASN A 1 481 ? 1.095 -5.073 -25.613 1.00 80.31 481 ASN A C 1
ATOM 3716 O O . ASN A 1 481 ? 1.282 -6.197 -26.057 1.00 80.31 481 ASN A O 1
ATOM 3720 N N . GLU A 1 482 ? 2.082 -4.178 -25.548 1.00 81.50 482 GLU A N 1
ATOM 3721 C CA . GLU A 1 482 ? 3.404 -4.453 -26.102 1.00 81.50 482 GLU A CA 1
ATOM 3722 C C . GLU A 1 482 ? 4.508 -3.641 -25.407 1.00 81.50 482 GLU A C 1
ATOM 3724 O O . GLU A 1 482 ? 4.351 -2.459 -25.103 1.00 81.50 482 GLU A O 1
ATOM 3729 N N . VAL A 1 483 ? 5.672 -4.274 -25.240 1.00 85.81 483 VAL A N 1
ATOM 3730 C CA . VAL A 1 483 ? 6.970 -3.602 -25.077 1.00 85.81 483 VAL A CA 1
ATOM 3731 C C . VAL A 1 483 ? 7.804 -3.845 -26.337 1.00 85.81 483 VAL A C 1
ATOM 3733 O O . VAL A 1 483 ? 8.295 -4.960 -26.545 1.00 85.81 483 VAL A O 1
ATOM 3736 N N . ARG A 1 484 ? 7.959 -2.813 -27.171 1.00 90.69 484 ARG A N 1
ATOM 3737 C CA . ARG A 1 484 ? 8.724 -2.841 -28.425 1.00 90.69 484 ARG A CA 1
ATOM 3738 C C . ARG A 1 484 ? 10.107 -2.256 -28.195 1.00 90.69 484 ARG A C 1
ATOM 3740 O O . ARG A 1 484 ? 10.232 -1.051 -27.977 1.00 90.69 484 ARG A O 1
ATOM 3747 N N . CYS A 1 485 ? 11.154 -3.073 -28.242 1.00 92.38 485 CYS A N 1
ATOM 3748 C CA . CYS A 1 485 ? 12.526 -2.593 -28.097 1.00 92.38 485 CYS A CA 1
ATOM 3749 C C . CYS A 1 485 ? 13.217 -2.480 -29.455 1.00 92.38 485 CYS A C 1
ATOM 3751 O O . CYS A 1 485 ? 13.416 -3.468 -30.159 1.00 92.38 485 CYS A O 1
ATOM 3753 N N . PHE A 1 486 ? 13.637 -1.264 -29.790 1.00 91.56 486 PHE A N 1
ATOM 3754 C CA . PHE A 1 486 ? 14.426 -0.970 -30.980 1.00 91.56 486 PHE A CA 1
ATOM 3755 C C . PHE A 1 486 ? 15.909 -1.174 -30.684 1.00 91.56 486 PHE A C 1
ATOM 3757 O O . PHE A 1 486 ? 16.452 -0.578 -29.746 1.00 91.56 486 PHE A O 1
ATOM 3764 N N . VAL A 1 487 ? 16.570 -1.980 -31.508 1.00 90.81 487 VAL A N 1
ATOM 3765 C CA . VAL A 1 487 ? 17.982 -2.337 -31.384 1.00 90.81 487 VAL A CA 1
ATOM 3766 C C . VAL A 1 487 ? 18.722 -1.884 -32.636 1.00 90.81 487 VAL A C 1
ATOM 3768 O O . VAL A 1 487 ? 18.459 -2.372 -33.730 1.00 90.81 487 VAL A O 1
ATOM 3771 N N . ASP A 1 488 ? 19.671 -0.965 -32.470 1.00 88.50 488 ASP A N 1
ATOM 3772 C CA . ASP A 1 488 ? 20.630 -0.634 -33.523 1.00 88.50 488 ASP A CA 1
ATOM 3773 C C . ASP A 1 488 ? 21.707 -1.722 -33.578 1.00 88.50 488 ASP A C 1
ATOM 3775 O O . ASP A 1 488 ? 22.548 -1.822 -32.677 1.00 88.50 488 ASP A O 1
ATOM 3779 N N . VAL A 1 489 ? 21.672 -2.550 -34.624 1.00 87.69 489 VAL A N 1
ATOM 3780 C CA . VAL A 1 489 ? 22.601 -3.678 -34.745 1.00 87.69 489 VAL A CA 1
ATOM 3781 C C . VAL A 1 489 ? 24.037 -3.204 -34.968 1.00 87.69 489 VAL A C 1
ATOM 3783 O O . VAL A 1 489 ? 24.970 -3.833 -34.465 1.00 87.69 489 VAL A O 1
ATOM 3786 N N . SER A 1 490 ? 24.232 -2.060 -35.632 1.00 82.25 490 SER A N 1
ATOM 3787 C CA . SER A 1 490 ? 25.565 -1.505 -35.904 1.00 82.25 490 SER A CA 1
ATOM 3788 C C . SER A 1 490 ? 26.324 -1.109 -34.630 1.00 82.25 490 SER A C 1
ATOM 3790 O O . SER A 1 490 ? 27.554 -1.097 -34.618 1.00 82.25 490 SER A O 1
ATOM 3792 N N . LEU A 1 491 ? 25.600 -0.855 -33.534 1.00 84.56 491 LEU A N 1
ATOM 3793 C CA . LEU A 1 491 ? 26.158 -0.463 -32.237 1.00 84.56 491 LEU A CA 1
ATOM 3794 C C . LEU A 1 491 ? 26.157 -1.593 -31.192 1.00 84.56 491 LEU A C 1
ATOM 3796 O O . LEU A 1 491 ? 26.665 -1.402 -30.087 1.00 84.56 491 LEU A O 1
ATOM 3800 N N . ALA A 1 492 ? 25.624 -2.777 -31.508 1.00 86.38 492 ALA A N 1
ATOM 3801 C CA . ALA A 1 492 ? 25.425 -3.852 -30.531 1.00 86.38 492 ALA A CA 1
ATOM 3802 C C . ALA A 1 492 ? 26.733 -4.340 -29.877 1.00 86.38 492 ALA A C 1
ATOM 3804 O O . ALA A 1 492 ? 26.788 -4.521 -28.660 1.00 86.38 492 ALA A O 1
ATOM 3805 N N . ALA A 1 493 ? 27.809 -4.501 -30.654 1.00 84.38 493 ALA A N 1
ATOM 3806 C CA . ALA A 1 493 ? 29.115 -4.896 -30.116 1.00 84.38 493 ALA A CA 1
ATOM 3807 C C . ALA A 1 493 ? 29.691 -3.831 -29.165 1.00 84.38 493 ALA A C 1
ATOM 3809 O O . ALA A 1 493 ? 30.245 -4.165 -28.118 1.00 84.38 493 ALA A O 1
ATOM 3810 N N . LEU A 1 494 ? 29.504 -2.550 -29.500 1.00 80.88 494 LEU A N 1
ATOM 3811 C CA . LEU A 1 494 ? 29.949 -1.422 -28.684 1.00 80.88 494 LEU A CA 1
ATOM 3812 C C . LEU A 1 494 ? 29.175 -1.355 -27.360 1.00 80.88 494 LEU A C 1
ATOM 3814 O O . LEU A 1 494 ? 29.781 -1.202 -26.303 1.00 80.88 494 LEU A O 1
ATOM 3818 N N . HIS A 1 495 ? 27.847 -1.491 -27.408 1.00 85.88 495 HIS A N 1
ATOM 3819 C CA . HIS A 1 495 ? 27.008 -1.476 -26.208 1.00 85.88 495 HIS A CA 1
ATOM 3820 C C . HIS A 1 495 ? 27.285 -2.670 -25.292 1.00 85.88 495 HIS A C 1
ATOM 3822 O O . HIS A 1 495 ? 27.325 -2.496 -24.077 1.00 85.88 495 HIS A O 1
ATOM 3828 N N . ALA A 1 496 ? 27.520 -3.858 -25.856 1.00 83.56 496 ALA A N 1
ATOM 3829 C CA . ALA A 1 496 ? 27.867 -5.049 -25.084 1.00 83.56 496 ALA A CA 1
ATOM 3830 C C . ALA A 1 496 ? 29.235 -4.926 -24.391 1.00 83.56 496 ALA A C 1
ATOM 3832 O O . ALA A 1 496 ? 29.405 -5.402 -23.269 1.00 83.56 496 ALA A O 1
ATOM 3833 N N . ALA A 1 497 ? 30.210 -4.287 -25.042 1.00 76.12 497 ALA A N 1
ATOM 3834 C CA . ALA A 1 497 ? 31.553 -4.124 -24.494 1.00 76.12 497 ALA A CA 1
ATOM 3835 C C . ALA A 1 497 ? 31.660 -3.004 -23.445 1.00 76.12 497 ALA A C 1
ATOM 3837 O O . ALA A 1 497 ? 32.552 -3.065 -22.603 1.00 76.12 497 ALA A O 1
ATOM 3838 N N . ASP A 1 498 ? 30.787 -1.988 -23.478 1.00 75.62 498 ASP A N 1
ATOM 3839 C CA . ASP A 1 498 ? 30.828 -0.862 -22.536 1.00 75.62 498 ASP A CA 1
ATOM 3840 C C . ASP A 1 498 ? 30.138 -1.240 -21.206 1.00 75.62 498 ASP A C 1
ATOM 3842 O O . ASP A 1 498 ? 28.905 -1.332 -21.164 1.00 75.62 498 ASP A O 1
ATOM 3846 N N . PRO A 1 499 ? 30.880 -1.417 -20.089 1.00 63.06 499 PRO A N 1
ATOM 3847 C CA . PRO A 1 499 ? 30.318 -1.874 -18.810 1.00 63.06 499 PRO A CA 1
ATOM 3848 C C . PRO A 1 499 ? 29.271 -0.925 -18.226 1.00 63.06 499 PRO A C 1
ATOM 3850 O O . PRO A 1 499 ? 28.505 -1.301 -17.341 1.00 63.06 499 PRO A O 1
ATOM 3853 N N . ARG A 1 500 ? 29.246 0.321 -18.705 1.00 61.44 500 ARG A N 1
ATOM 3854 C CA . ARG A 1 500 ? 28.340 1.355 -18.222 1.00 61.44 500 ARG A CA 1
ATOM 3855 C C . ARG A 1 500 ? 27.009 1.357 -18.985 1.00 61.44 500 ARG A C 1
ATOM 3857 O O . ARG A 1 500 ? 25.996 1.814 -18.461 1.00 61.44 500 ARG A O 1
ATOM 3864 N N . VAL A 1 501 ? 27.003 0.833 -20.213 1.00 75.19 501 VAL A N 1
ATOM 3865 C CA . VAL A 1 501 ? 25.828 0.772 -21.101 1.00 75.19 501 VAL A CA 1
ATOM 3866 C C . VAL A 1 501 ? 25.202 -0.614 -21.111 1.00 75.19 501 VAL A C 1
ATOM 3868 O O . VAL A 1 501 ? 23.974 -0.711 -21.108 1.00 75.19 501 VAL A O 1
ATOM 3871 N N . ASN A 1 502 ? 26.032 -1.664 -21.105 1.00 75.88 502 ASN A N 1
ATOM 3872 C CA . ASN A 1 502 ? 25.618 -3.052 -21.302 1.00 75.88 502 ASN A CA 1
ATOM 3873 C C . ASN A 1 502 ? 24.403 -3.403 -20.439 1.00 75.88 502 ASN A C 1
ATOM 3875 O O . ASN A 1 502 ? 23.392 -3.840 -20.975 1.00 75.88 502 ASN A O 1
ATOM 3879 N N . THR A 1 503 ? 24.443 -3.099 -19.140 1.00 72.50 503 THR A N 1
ATOM 3880 C CA . THR A 1 503 ? 23.343 -3.408 -18.219 1.00 72.50 503 THR A CA 1
ATOM 3881 C C . THR A 1 503 ? 22.006 -2.822 -18.678 1.00 72.50 503 THR A C 1
ATOM 3883 O O . THR A 1 503 ? 21.015 -3.541 -18.733 1.00 72.50 503 THR A O 1
ATOM 3886 N N . VAL A 1 504 ? 21.965 -1.535 -19.048 1.00 75.25 504 VAL A N 1
ATOM 3887 C CA . VAL A 1 504 ? 20.732 -0.867 -19.511 1.00 75.25 504 VAL A CA 1
ATOM 3888 C C . VAL A 1 504 ? 20.286 -1.439 -20.856 1.00 75.25 504 VAL A C 1
ATOM 3890 O O . VAL A 1 504 ? 19.111 -1.749 -21.044 1.00 75.25 504 VAL A O 1
ATOM 3893 N N . TRP A 1 505 ? 21.227 -1.591 -21.788 1.00 86.88 505 TRP A N 1
ATOM 3894 C CA . TRP A 1 505 ? 20.961 -2.061 -23.145 1.00 86.88 505 TRP A CA 1
ATOM 3895 C C . TRP A 1 505 ? 20.439 -3.505 -23.163 1.00 86.88 505 TRP A C 1
ATOM 3897 O O . TRP A 1 505 ? 19.396 -3.778 -23.756 1.00 86.88 505 TRP A O 1
ATOM 3907 N N . ALA A 1 506 ? 21.107 -4.412 -22.449 1.00 80.81 506 ALA A N 1
ATOM 3908 C CA . ALA A 1 506 ? 20.688 -5.799 -22.296 1.00 80.81 506 ALA A CA 1
ATOM 3909 C C . ALA A 1 506 ? 19.323 -5.893 -21.609 1.00 80.81 506 ALA A C 1
ATOM 3911 O O . ALA A 1 506 ? 18.458 -6.641 -22.057 1.00 80.81 506 ALA A O 1
ATOM 3912 N N . GLN A 1 507 ? 19.086 -5.089 -20.569 1.00 77.56 507 GLN A N 1
ATOM 3913 C CA . GLN A 1 507 ? 17.806 -5.090 -19.871 1.00 77.56 507 GLN A CA 1
ATOM 3914 C C . GLN A 1 507 ? 16.650 -4.629 -20.773 1.00 77.56 507 GLN A C 1
ATOM 3916 O O . GLN A 1 507 ? 15.569 -5.212 -20.728 1.00 77.56 507 GLN A O 1
ATOM 3921 N N . GLN A 1 508 ? 16.848 -3.608 -21.611 1.00 85.00 508 GLN A N 1
ATOM 3922 C CA . GLN A 1 508 ? 15.828 -3.162 -22.569 1.00 85.00 508 GLN A CA 1
ATOM 3923 C C . GLN A 1 508 ? 15.473 -4.265 -23.578 1.00 85.00 508 GLN A C 1
ATOM 3925 O O . GLN A 1 508 ? 14.299 -4.450 -23.883 1.00 85.00 508 GLN A O 1
ATOM 3930 N N . ILE A 1 509 ? 16.464 -5.044 -24.025 1.00 86.81 509 ILE A N 1
ATOM 3931 C CA . ILE A 1 509 ? 16.265 -6.184 -24.934 1.00 86.81 509 ILE A CA 1
ATOM 3932 C C . ILE A 1 509 ? 15.527 -7.330 -24.234 1.00 86.81 509 ILE A C 1
ATOM 3934 O O . ILE A 1 509 ? 14.532 -7.836 -24.748 1.00 86.81 509 ILE A O 1
ATOM 3938 N N . LEU A 1 510 ? 15.984 -7.722 -23.043 1.00 77.75 510 LEU A N 1
ATOM 3939 C CA . LEU A 1 510 ? 15.387 -8.815 -22.268 1.00 77.75 510 LEU A CA 1
ATOM 3940 C C . LEU A 1 510 ? 13.987 -8.471 -21.746 1.00 77.75 510 LEU A C 1
ATOM 3942 O O . LEU A 1 510 ? 13.221 -9.374 -21.423 1.00 77.75 510 LEU A O 1
ATOM 3946 N N . SER A 1 511 ? 13.653 -7.178 -21.665 1.00 74.88 511 SER A N 1
ATOM 3947 C CA . SER A 1 511 ? 12.320 -6.704 -21.284 1.00 74.88 511 SER A CA 1
ATOM 3948 C C . SER A 1 511 ? 11.340 -6.480 -22.416 1.00 74.88 511 SER A C 1
ATOM 3950 O O . SER A 1 511 ? 10.170 -6.183 -22.170 1.00 74.88 511 SER A O 1
ATOM 3952 N N . ALA A 1 512 ? 11.798 -6.676 -23.644 1.00 81.50 512 ALA A N 1
ATOM 3953 C CA . ALA A 1 512 ? 10.971 -6.546 -24.815 1.00 81.50 512 ALA A CA 1
ATOM 3954 C C . ALA A 1 512 ? 10.075 -7.769 -25.003 1.00 81.50 512 ALA A C 1
ATOM 3956 O O . ALA A 1 512 ? 10.469 -8.911 -24.786 1.00 81.50 512 ALA A O 1
ATOM 3957 N N . THR A 1 513 ? 8.879 -7.506 -25.501 1.00 74.25 513 THR A N 1
ATOM 3958 C CA . THR A 1 513 ? 7.993 -8.521 -26.081 1.00 74.25 513 THR A CA 1
ATOM 3959 C C . THR A 1 513 ? 8.180 -8.631 -27.591 1.00 74.25 513 THR A C 1
ATOM 3961 O O . THR A 1 513 ? 7.918 -9.678 -28.172 1.00 74.25 513 THR A O 1
ATOM 3964 N N . HIS A 1 514 ? 8.681 -7.561 -28.213 1.00 86.19 514 HIS A N 1
ATOM 3965 C CA . HIS A 1 514 ? 9.033 -7.513 -29.623 1.00 86.19 514 HIS A CA 1
ATOM 3966 C C . HIS A 1 514 ? 10.373 -6.789 -29.770 1.00 86.19 514 HIS A C 1
ATOM 3968 O O . HIS A 1 514 ? 10.570 -5.698 -29.224 1.00 86.19 514 HIS A O 1
ATOM 3974 N N . LEU A 1 515 ? 11.299 -7.392 -30.509 1.00 89.00 515 LEU A N 1
ATOM 3975 C CA . LEU A 1 515 ? 12.596 -6.816 -30.841 1.00 89.00 515 LEU A CA 1
ATOM 3976 C C . LEU A 1 515 ? 12.581 -6.346 -32.287 1.00 89.00 515 LEU A C 1
ATOM 3978 O O . LEU A 1 515 ? 12.304 -7.129 -33.189 1.00 89.00 515 LEU A O 1
ATOM 3982 N N . VAL A 1 516 ? 12.896 -5.071 -32.504 1.00 89.94 516 VAL A N 1
ATOM 3983 C CA . VAL A 1 516 ? 13.027 -4.487 -33.841 1.00 89.94 516 VAL A CA 1
ATOM 3984 C C . VAL A 1 516 ? 14.500 -4.222 -34.112 1.00 89.94 516 VAL A C 1
ATOM 3986 O O . VAL A 1 516 ? 15.095 -3.325 -33.510 1.00 89.94 516 VAL A O 1
ATOM 3989 N N . PHE A 1 517 ? 15.091 -5.006 -35.011 1.00 89.25 517 PHE A N 1
ATOM 3990 C CA . PHE A 1 517 ? 16.473 -4.838 -35.446 1.00 89.25 517 PHE A CA 1
ATOM 3991 C C . PHE A 1 517 ? 16.539 -3.809 -36.566 1.00 89.25 517 PHE A C 1
ATOM 3993 O O . PHE A 1 517 ? 16.016 -4.033 -37.655 1.00 89.25 517 PHE A O 1
ATOM 4000 N N . ASN A 1 518 ? 17.194 -2.690 -36.279 1.00 83.88 518 ASN A N 1
ATOM 4001 C CA . ASN A 1 518 ? 17.411 -1.595 -37.209 1.00 83.88 518 ASN A CA 1
ATOM 4002 C C . ASN A 1 518 ? 18.876 -1.570 -37.668 1.00 83.88 518 ASN A C 1
ATOM 4004 O O . ASN A 1 518 ? 19.773 -2.014 -36.942 1.00 83.88 518 ASN A O 1
ATOM 4008 N N . ARG A 1 519 ? 19.117 -0.996 -38.853 1.00 81.31 519 ARG A N 1
ATOM 4009 C CA . ARG A 1 519 ? 20.447 -0.864 -39.476 1.00 81.31 519 ARG A CA 1
ATOM 4010 C C . ARG A 1 519 ? 21.144 -2.215 -39.678 1.00 81.31 519 ARG A C 1
ATOM 4012 O O . ARG A 1 519 ? 22.355 -2.327 -39.499 1.00 81.31 519 ARG A O 1
ATOM 4019 N N . LEU A 1 520 ? 20.359 -3.227 -40.047 1.00 78.50 520 LEU A N 1
ATOM 4020 C CA . LEU A 1 520 ? 20.817 -4.560 -40.424 1.00 78.50 520 LEU A CA 1
ATOM 4021 C C . LEU A 1 520 ? 20.670 -4.729 -41.941 1.00 78.50 520 LEU A C 1
ATOM 4023 O O . LEU A 1 520 ? 19.587 -4.502 -42.477 1.00 78.50 520 LEU A O 1
ATOM 4027 N N . THR A 1 521 ? 21.733 -5.133 -42.638 1.00 75.12 521 THR A N 1
ATOM 4028 C CA . THR A 1 521 ? 21.622 -5.479 -44.065 1.00 75.12 521 THR A CA 1
ATOM 4029 C C . THR A 1 521 ? 21.138 -6.925 -44.240 1.00 75.12 521 THR A C 1
ATOM 4031 O O . THR A 1 521 ? 21.375 -7.752 -43.357 1.00 75.12 521 THR A O 1
ATOM 4034 N N . PRO A 1 522 ? 20.469 -7.272 -45.359 1.00 71.00 522 PRO A N 1
ATOM 4035 C CA . PRO A 1 522 ? 19.960 -8.628 -45.602 1.00 71.00 522 PRO A CA 1
ATOM 4036 C C . PRO A 1 522 ? 21.011 -9.739 -45.476 1.00 71.00 522 PRO A C 1
ATOM 4038 O O . PRO A 1 522 ? 20.680 -10.851 -45.075 1.00 71.00 522 PRO A O 1
ATOM 4041 N N . GLU A 1 523 ? 22.276 -9.448 -45.793 1.00 71.94 523 GLU A N 1
ATOM 4042 C CA . GLU A 1 523 ? 23.378 -10.414 -45.724 1.00 71.94 523 GLU A CA 1
ATOM 4043 C C . GLU A 1 523 ? 24.086 -10.470 -44.356 1.00 71.94 523 GLU A C 1
ATOM 4045 O O . GLU A 1 523 ? 24.980 -11.297 -44.163 1.00 71.94 523 GLU A O 1
ATOM 4050 N N . GLN A 1 524 ? 23.736 -9.595 -43.408 1.00 75.56 524 GLN A N 1
ATOM 4051 C CA . GLN A 1 524 ? 24.425 -9.474 -42.124 1.00 75.56 524 GLN A CA 1
ATOM 4052 C C . GLN A 1 524 ? 23.778 -10.367 -41.053 1.00 75.56 524 GLN A C 1
ATOM 4054 O O . GLN A 1 524 ? 22.579 -10.287 -40.794 1.00 75.56 524 GLN A O 1
ATOM 4059 N N . SER A 1 525 ? 24.583 -11.199 -40.384 1.00 80.81 525 SER A N 1
ATOM 4060 C CA . SER A 1 525 ? 24.153 -11.942 -39.193 1.00 80.81 525 SER A CA 1
ATOM 4061 C C . SER A 1 525 ? 24.155 -11.049 -37.950 1.00 80.81 525 SER A C 1
ATOM 4063 O O . SER A 1 525 ? 24.894 -10.062 -37.871 1.00 80.81 525 SER A O 1
ATOM 4065 N N . LEU A 1 526 ? 23.357 -11.408 -36.941 1.00 85.81 526 LEU A N 1
ATOM 4066 C CA . LEU A 1 526 ? 23.391 -10.702 -35.664 1.00 85.81 526 LEU A CA 1
ATOM 4067 C C . LEU A 1 526 ? 24.762 -10.909 -34.985 1.00 85.81 526 LEU A C 1
ATOM 4069 O O . LEU A 1 526 ? 25.326 -12.002 -35.037 1.00 85.81 526 LEU A O 1
ATOM 4073 N N . PRO A 1 527 ? 25.333 -9.882 -34.332 1.00 86.69 527 PRO A N 1
ATOM 4074 C CA . PRO A 1 527 ? 26.532 -10.053 -33.520 1.00 86.69 527 PRO A CA 1
ATOM 4075 C C . PRO A 1 527 ? 26.292 -11.047 -32.378 1.00 86.69 527 PRO A C 1
ATOM 4077 O O . PRO A 1 527 ? 25.230 -11.027 -31.757 1.00 86.69 527 PRO A O 1
ATOM 4080 N N . THR A 1 528 ? 27.299 -11.851 -32.026 1.00 84.88 528 THR A N 1
ATOM 4081 C CA . THR A 1 528 ? 27.178 -12.920 -31.013 1.00 84.88 528 THR A CA 1
ATOM 4082 C C . THR A 1 528 ? 26.639 -12.428 -29.666 1.00 84.88 528 THR A C 1
ATOM 4084 O O . THR A 1 528 ? 25.863 -13.122 -29.017 1.00 84.88 528 THR A O 1
ATOM 4087 N N . CYS A 1 529 ? 27.008 -11.214 -29.242 1.00 83.56 529 CYS A N 1
ATOM 4088 C CA . CYS A 1 529 ? 26.493 -10.616 -28.007 1.00 83.56 529 CYS A CA 1
ATOM 4089 C C . CYS A 1 529 ? 24.974 -10.385 -28.045 1.00 83.56 529 CYS A C 1
ATOM 4091 O O . CYS A 1 529 ? 24.293 -10.562 -27.039 1.00 83.56 529 CYS A O 1
ATOM 4093 N N . LEU A 1 530 ? 24.440 -10.009 -29.207 1.00 87.31 530 LEU A N 1
ATOM 4094 C CA . LEU A 1 530 ? 23.018 -9.787 -29.411 1.00 87.31 530 LEU A CA 1
ATOM 4095 C C . LEU A 1 530 ? 22.280 -11.118 -29.585 1.00 87.31 530 LEU A C 1
ATOM 4097 O O . LEU A 1 530 ? 21.227 -11.289 -28.986 1.00 87.31 530 LEU A O 1
ATOM 4101 N N . GLU A 1 531 ? 22.857 -12.085 -30.306 1.00 84.94 531 GLU A N 1
ATOM 4102 C CA . GLU A 1 531 ? 22.306 -13.447 -30.403 1.00 84.94 531 GLU A CA 1
ATOM 4103 C C . GLU A 1 531 ? 22.132 -14.098 -29.026 1.00 84.94 531 GLU A C 1
ATOM 4105 O O . GLU A 1 531 ? 21.098 -14.700 -28.753 1.00 84.94 531 GLU A O 1
ATOM 4110 N N . GLN A 1 532 ? 23.104 -13.935 -28.123 1.00 79.38 532 GLN A N 1
ATOM 4111 C CA . GLN A 1 532 ? 23.006 -14.449 -26.755 1.00 79.38 532 GLN A CA 1
ATOM 4112 C C . GLN A 1 532 ? 21.821 -13.858 -25.984 1.00 79.38 532 GLN A C 1
ATOM 4114 O O . GLN A 1 532 ? 21.141 -14.596 -25.275 1.00 79.38 532 GLN A O 1
ATOM 4119 N N . LEU A 1 533 ? 21.566 -12.554 -26.125 1.00 80.94 533 LEU A N 1
ATOM 4120 C CA . LEU A 1 533 ? 20.432 -11.888 -25.480 1.00 80.94 533 LEU A CA 1
ATOM 4121 C C . LEU A 1 533 ? 19.100 -12.279 -26.123 1.00 80.94 533 LEU A C 1
ATOM 4123 O O . LEU A 1 533 ? 18.121 -12.501 -25.417 1.00 80.94 533 LEU A O 1
ATOM 4127 N N . VAL A 1 534 ? 19.067 -12.403 -27.450 1.00 81.75 534 VAL A N 1
ATOM 4128 C CA . VAL A 1 534 ? 17.887 -12.858 -28.196 1.00 81.75 534 VAL A CA 1
ATOM 4129 C C . VAL A 1 534 ? 17.506 -14.278 -27.788 1.00 81.75 534 VAL A C 1
ATOM 4131 O O . VAL A 1 534 ? 16.343 -14.525 -27.504 1.00 81.75 534 VAL A O 1
ATOM 4134 N N . ASN A 1 535 ? 18.479 -15.182 -27.650 1.00 72.69 535 ASN A N 1
ATOM 4135 C CA . ASN A 1 535 ? 18.247 -16.559 -27.200 1.00 72.69 535 ASN A CA 1
ATOM 4136 C C . ASN A 1 535 ? 17.749 -16.656 -25.748 1.00 72.69 535 ASN A C 1
ATOM 4138 O O . ASN A 1 535 ? 17.204 -17.683 -25.351 1.00 72.69 535 ASN A O 1
ATOM 4142 N N . GLN A 1 536 ? 17.958 -15.611 -24.947 1.00 69.88 536 GLN A N 1
ATOM 4143 C CA . GLN A 1 536 ? 17.431 -15.494 -23.584 1.00 69.88 536 GLN A CA 1
ATOM 4144 C C . GLN A 1 536 ? 16.073 -14.780 -23.538 1.00 69.88 536 GLN A C 1
ATOM 4146 O O . GLN A 1 536 ? 15.439 -14.740 -22.484 1.00 69.88 536 GLN A O 1
ATOM 4151 N N . SER A 1 537 ? 15.629 -14.204 -24.657 1.00 70.75 537 SER A N 1
ATOM 4152 C CA . SER A 1 537 ? 14.377 -13.469 -24.772 1.00 70.75 537 SER A CA 1
ATOM 4153 C C . SER A 1 537 ? 13.287 -14.341 -25.392 1.00 70.75 537 SER A C 1
ATOM 4155 O O . SER A 1 537 ? 13.533 -15.138 -26.291 1.00 70.75 537 SER A O 1
ATOM 4157 N N . ALA A 1 538 ? 12.051 -14.156 -24.930 1.00 67.31 538 ALA A N 1
ATOM 4158 C CA . ALA A 1 538 ? 10.860 -14.740 -25.550 1.00 67.31 538 ALA A CA 1
ATOM 4159 C C . ALA A 1 538 ? 10.226 -13.799 -26.596 1.00 67.31 538 ALA A C 1
ATOM 4161 O O . ALA A 1 538 ? 9.090 -14.017 -27.015 1.00 67.31 538 ALA A O 1
ATOM 4162 N N . ALA A 1 539 ? 10.921 -12.719 -26.967 1.00 73.75 539 ALA A N 1
ATOM 4163 C CA . ALA A 1 539 ? 10.382 -11.684 -27.834 1.00 73.75 539 ALA A CA 1
ATOM 4164 C C . ALA A 1 539 ? 10.185 -12.157 -29.279 1.00 73.75 539 ALA A C 1
ATOM 4166 O O . ALA A 1 539 ? 11.007 -12.887 -29.836 1.00 73.75 539 ALA A O 1
ATOM 4167 N N . GLN A 1 540 ? 9.138 -11.646 -29.926 1.00 75.56 540 GLN A N 1
ATOM 4168 C CA . GLN A 1 540 ? 8.996 -11.760 -31.373 1.00 75.56 540 GLN A CA 1
ATOM 4169 C C . GLN A 1 540 ? 10.050 -10.898 -32.075 1.00 75.56 540 GLN A C 1
ATOM 4171 O O . GLN A 1 540 ? 10.318 -9.765 -31.672 1.00 75.56 540 GLN A O 1
ATOM 4176 N N . LEU A 1 541 ? 10.661 -11.437 -33.127 1.00 85.56 541 LEU A N 1
ATOM 4177 C CA . LEU A 1 541 ? 11.774 -10.797 -33.823 1.00 85.56 541 LEU A CA 1
ATOM 4178 C C . LEU A 1 541 ? 11.289 -10.135 -35.113 1.00 85.56 541 LEU A C 1
ATOM 4180 O O . LEU A 1 541 ? 10.705 -10.790 -35.974 1.00 85.56 541 LEU A O 1
ATOM 4184 N N . HIS A 1 542 ? 11.576 -8.845 -35.262 1.00 83.88 542 HIS A N 1
ATOM 4185 C CA . HIS A 1 542 ? 11.304 -8.066 -36.463 1.00 83.88 542 HIS A CA 1
ATOM 4186 C C . HIS A 1 542 ? 12.616 -7.567 -37.050 1.00 83.88 542 HIS A C 1
ATOM 4188 O O . HIS A 1 542 ? 13.388 -6.873 -36.386 1.00 83.88 542 HIS A O 1
ATOM 4194 N N . TYR A 1 543 ? 12.846 -7.900 -38.313 1.00 80.38 543 TYR A N 1
ATOM 4195 C CA . TYR A 1 543 ? 14.025 -7.480 -39.052 1.00 80.38 543 TYR A CA 1
ATOM 4196 C C . TYR A 1 543 ? 13.621 -6.371 -40.012 1.00 80.38 543 TYR A C 1
ATOM 4198 O O . TYR A 1 543 ? 12.918 -6.620 -40.992 1.00 80.38 543 TYR A O 1
ATOM 4206 N N . ASP A 1 544 ? 14.028 -5.143 -39.705 1.00 69.06 544 ASP A N 1
ATOM 4207 C CA . ASP A 1 544 ? 13.748 -4.003 -40.563 1.00 69.06 544 ASP A CA 1
ATOM 4208 C C . ASP A 1 544 ? 14.906 -3.803 -41.548 1.00 69.06 544 ASP A C 1
ATOM 4210 O O . ASP A 1 544 ? 15.879 -3.098 -41.276 1.00 69.06 544 ASP A O 1
ATOM 4214 N N . TYR A 1 545 ? 14.811 -4.482 -42.694 1.00 55.34 545 TYR A N 1
ATOM 4215 C CA . TYR A 1 545 ? 15.774 -4.359 -43.794 1.00 55.34 545 TYR A CA 1
ATOM 4216 C C . TYR A 1 545 ? 15.529 -3.104 -44.656 1.00 55.34 545 TYR A C 1
ATOM 4218 O O . TYR A 1 545 ? 16.391 -2.730 -45.451 1.00 55.34 545 TYR A O 1
ATOM 4226 N N . ALA A 1 546 ? 14.360 -2.461 -44.521 1.00 48.75 546 ALA A N 1
ATOM 4227 C CA . ALA A 1 546 ? 13.937 -1.308 -45.315 1.00 48.75 546 ALA A CA 1
ATOM 4228 C C . ALA A 1 546 ? 12.828 -0.499 -44.607 1.00 48.75 546 ALA A C 1
ATOM 4230 O O . ALA A 1 546 ? 11.684 -0.504 -45.049 1.00 48.75 546 ALA A O 1
ATOM 4231 N N . ALA A 1 547 ? 13.180 0.198 -43.524 1.00 40.31 547 ALA A N 1
ATOM 4232 C CA . ALA A 1 547 ? 12.424 1.236 -42.804 1.00 40.31 547 ALA A CA 1
ATOM 4233 C C . ALA A 1 547 ? 10.874 1.147 -42.762 1.00 40.31 547 ALA A C 1
ATOM 4235 O O . ALA A 1 547 ? 10.222 2.196 -42.755 1.00 40.31 547 ALA A O 1
ATOM 4236 N N . THR A 1 548 ? 10.264 -0.043 -42.757 1.00 42.41 548 THR A N 1
ATOM 4237 C CA . THR A 1 548 ? 8.802 -0.216 -42.697 1.00 42.41 548 THR A CA 1
ATOM 4238 C C . THR A 1 548 ? 8.431 -1.551 -42.054 1.00 42.41 548 THR A C 1
ATOM 4240 O O . THR A 1 548 ? 8.582 -2.619 -42.643 1.00 42.41 548 THR A O 1
ATOM 4243 N N . VAL A 1 549 ? 7.882 -1.487 -40.838 1.00 42.41 549 VAL A N 1
ATOM 4244 C CA . VAL A 1 549 ? 7.237 -2.625 -40.169 1.00 42.41 549 VAL A CA 1
ATOM 4245 C C . VAL A 1 549 ? 5.721 -2.405 -40.232 1.00 42.41 549 VAL A C 1
ATOM 4247 O O . VAL A 1 549 ? 5.257 -1.361 -39.773 1.00 42.41 549 VAL A O 1
ATOM 4250 N N . PRO A 1 550 ? 4.928 -3.333 -40.796 1.00 36.81 550 PRO A N 1
ATOM 4251 C CA . PRO A 1 550 ? 3.476 -3.209 -40.778 1.00 36.81 550 PRO A CA 1
ATOM 4252 C C . PRO A 1 550 ? 2.927 -3.379 -39.347 1.00 36.81 550 PRO A C 1
ATOM 4254 O O . PRO A 1 550 ? 3.482 -4.168 -38.575 1.00 36.81 550 PRO A O 1
ATOM 4257 N N . PRO A 1 551 ? 1.831 -2.687 -38.980 1.00 40.12 551 PRO A N 1
ATOM 4258 C CA . PRO A 1 551 ? 1.165 -2.906 -37.701 1.00 40.12 551 PRO A CA 1
ATOM 4259 C C . PRO A 1 551 ? 0.657 -4.352 -37.617 1.00 40.12 551 PRO A C 1
ATOM 4261 O O . PRO A 1 551 ? -0.015 -4.847 -38.523 1.00 40.12 551 PRO A O 1
ATOM 4264 N N . VAL A 1 552 ? 1.005 -5.040 -36.530 1.00 40.44 552 VAL A N 1
ATOM 4265 C CA . VAL A 1 552 ? 0.599 -6.427 -36.261 1.00 40.44 552 VAL A CA 1
ATOM 4266 C C . VAL A 1 552 ? -0.706 -6.411 -35.449 1.00 40.44 552 VAL A C 1
ATOM 4268 O O . VAL A 1 552 ? -0.844 -5.573 -34.556 1.00 40.44 552 VAL A O 1
ATOM 4271 N N . PRO A 1 553 ? -1.686 -7.288 -35.741 1.00 31.95 553 PRO A N 1
ATOM 4272 C CA . PRO A 1 553 ? -2.926 -7.361 -34.973 1.00 31.95 553 PRO A CA 1
ATOM 4273 C C . PRO A 1 553 ? -2.693 -7.800 -33.518 1.00 31.95 553 PRO A C 1
ATOM 4275 O O . PRO A 1 553 ? -1.763 -8.543 -33.221 1.00 31.95 553 PRO A O 1
ATOM 4278 N N . VAL A 1 554 ? -3.587 -7.334 -32.640 1.00 33.59 554 VAL A N 1
ATOM 4279 C CA . VAL A 1 554 ? -3.628 -7.547 -31.181 1.00 33.59 554 VAL A CA 1
ATOM 4280 C C . VAL A 1 554 ? -3.438 -9.025 -30.814 1.00 33.59 554 VAL A C 1
ATOM 4282 O O . VAL A 1 554 ? -4.208 -9.874 -31.266 1.00 33.59 554 VAL A O 1
ATOM 4285 N N . VAL A 1 555 ? -2.445 -9.325 -29.970 1.00 31.44 555 VAL A N 1
ATOM 4286 C CA . VAL A 1 555 ? -2.197 -10.672 -29.427 1.00 31.44 555 VAL A CA 1
ATOM 4287 C C . VAL A 1 555 ? -2.312 -10.634 -27.904 1.00 31.44 555 VAL A C 1
ATOM 4289 O O . VAL A 1 555 ? -1.732 -9.769 -27.255 1.00 31.44 555 VAL A O 1
ATOM 4292 N N . ALA A 1 556 ? -3.058 -11.586 -27.345 1.00 28.50 556 ALA A N 1
ATOM 4293 C CA . ALA A 1 556 ? -3.300 -11.711 -25.913 1.00 28.50 556 ALA A CA 1
ATOM 4294 C C . ALA A 1 556 ? -2.072 -12.229 -25.140 1.00 28.50 556 ALA A C 1
ATOM 4296 O O . ALA A 1 556 ? -1.404 -13.168 -25.573 1.00 28.50 556 ALA A O 1
ATOM 4297 N N . SER A 1 557 ? -1.864 -11.634 -23.957 1.00 30.86 557 SER A N 1
ATOM 4298 C CA . SER A 1 557 ? -0.997 -12.049 -22.839 1.00 30.86 557 SER A CA 1
ATOM 4299 C C . SER A 1 557 ? 0.473 -12.363 -23.167 1.00 30.86 557 SER A C 1
ATOM 4301 O O . SER A 1 557 ? 0.809 -13.421 -23.696 1.00 30.86 557 SER A O 1
ATOM 4303 N N . LEU A 1 558 ? 1.376 -11.461 -22.758 1.00 36.44 558 LEU A N 1
ATOM 4304 C CA . LEU A 1 558 ? 2.823 -11.585 -22.973 1.00 36.44 558 LEU A CA 1
ATOM 4305 C C . LEU A 1 558 ? 3.600 -11.864 -21.670 1.00 36.44 558 LEU A C 1
ATOM 4307 O O . LEU A 1 558 ? 3.263 -11.292 -20.622 1.00 36.44 558 LEU A O 1
ATOM 4311 N N . PRO A 1 559 ? 4.665 -12.691 -21.733 1.00 28.12 559 PRO A N 1
ATOM 4312 C CA . PRO A 1 559 ? 5.466 -13.095 -20.581 1.00 28.12 559 PRO A CA 1
ATOM 4313 C C . PRO A 1 559 ? 6.234 -11.932 -19.938 1.00 28.12 559 PRO A C 1
ATOM 4315 O O . PRO A 1 559 ? 6.455 -10.873 -20.529 1.00 28.12 559 PRO A O 1
ATOM 4318 N N . ARG A 1 560 ? 6.619 -12.139 -18.676 1.00 34.31 560 ARG A N 1
ATOM 4319 C CA . ARG A 1 560 ? 7.118 -11.104 -17.770 1.00 34.31 560 ARG A CA 1
ATOM 4320 C C . ARG A 1 560 ? 8.654 -11.063 -17.731 1.00 34.31 560 ARG A C 1
ATOM 4322 O O . ARG A 1 560 ? 9.261 -12.102 -17.482 1.00 34.31 560 ARG A O 1
ATOM 4329 N N . PRO A 1 561 ? 9.293 -9.901 -17.944 1.00 31.12 561 PRO A N 1
ATOM 4330 C CA . PRO A 1 561 ? 10.749 -9.831 -18.014 1.00 31.12 561 PRO A CA 1
ATOM 4331 C C . PRO A 1 561 ? 11.475 -9.544 -16.694 1.00 31.12 561 PRO A C 1
ATOM 4333 O O . PRO A 1 561 ? 10.937 -8.938 -15.770 1.00 31.12 561 PRO A O 1
ATOM 4336 N N . VAL A 1 562 ? 12.748 -9.947 -16.650 1.00 28.77 562 VAL A N 1
ATOM 4337 C CA . VAL A 1 562 ? 13.655 -9.859 -15.493 1.00 28.77 562 VAL A CA 1
ATOM 4338 C C . VAL A 1 562 ? 14.238 -8.443 -15.343 1.00 28.77 562 VAL A C 1
ATOM 4340 O O . VAL A 1 562 ? 14.594 -7.797 -16.329 1.00 28.77 562 VAL A O 1
ATOM 4343 N N . THR A 1 563 ? 14.362 -7.948 -14.104 1.00 28.25 563 THR A N 1
ATOM 4344 C CA . THR A 1 563 ? 14.886 -6.603 -13.794 1.00 28.25 563 THR A CA 1
ATOM 4345 C C . THR A 1 563 ? 16.210 -6.630 -13.031 1.00 28.25 563 THR A C 1
ATOM 4347 O O . THR A 1 563 ? 16.469 -7.500 -12.205 1.00 28.25 563 THR A O 1
ATOM 4350 N N . THR A 1 564 ? 17.053 -5.621 -13.266 1.00 28.16 564 THR A N 1
ATOM 4351 C CA . THR A 1 564 ? 18.221 -5.285 -12.431 1.00 28.16 564 THR A CA 1
ATOM 4352 C C . THR A 1 564 ? 18.325 -3.748 -12.348 1.00 28.16 564 THR A C 1
ATOM 4354 O O . THR A 1 564 ? 17.885 -3.070 -13.278 1.00 28.16 564 THR A O 1
ATOM 4357 N N . PRO A 1 565 ? 18.803 -3.131 -11.247 1.00 26.45 565 PRO A N 1
ATOM 4358 C CA . PRO A 1 565 ? 18.799 -1.669 -11.100 1.00 26.45 565 PRO A CA 1
ATOM 4359 C C . PRO A 1 565 ? 19.911 -0.979 -11.912 1.00 26.45 565 PRO A C 1
ATOM 4361 O O . PRO A 1 565 ? 21.039 -1.460 -11.933 1.00 26.45 565 PRO A O 1
ATOM 4364 N N . THR A 1 566 ? 19.637 0.205 -12.474 1.00 35.75 566 THR A N 1
ATOM 4365 C CA . THR A 1 566 ? 20.611 1.034 -13.219 1.00 35.75 566 THR A CA 1
ATOM 4366 C C . THR A 1 566 ? 20.761 2.423 -12.568 1.00 35.75 566 THR A C 1
ATOM 4368 O O . THR A 1 566 ? 19.767 3.130 -12.411 1.00 35.75 566 THR A O 1
ATOM 4371 N N . LYS A 1 567 ? 21.985 2.824 -12.175 1.00 44.03 567 LYS A N 1
ATOM 4372 C CA . LYS A 1 567 ? 22.353 4.169 -11.657 1.00 44.03 567 LYS A CA 1
ATOM 4373 C C . LYS A 1 567 ? 23.433 4.802 -12.559 1.00 44.03 567 LYS A C 1
ATOM 4375 O O . LYS A 1 567 ? 24.280 4.057 -13.040 1.00 44.03 567 LYS A O 1
ATOM 4380 N N . GLY A 1 568 ? 23.438 6.137 -12.724 1.00 58.09 568 GLY A N 1
ATOM 4381 C CA . GLY A 1 568 ? 24.608 6.895 -13.225 1.00 58.09 568 GLY A CA 1
ATOM 4382 C C . GLY A 1 568 ? 24.482 7.696 -14.537 1.00 58.09 568 GLY A C 1
ATOM 4383 O O . GLY A 1 568 ? 25.501 7.908 -15.180 1.00 58.09 568 GLY A O 1
ATOM 4384 N N . TRP A 1 569 ? 23.288 8.121 -14.970 1.00 60.69 569 TRP A N 1
ATOM 4385 C CA . TRP A 1 569 ? 23.096 8.922 -16.198 1.00 60.69 569 TRP A CA 1
ATOM 4386 C C . TRP A 1 569 ? 22.570 10.333 -15.886 1.00 60.69 569 TRP A C 1
ATOM 4388 O O . TRP A 1 569 ? 21.636 10.465 -15.095 1.00 60.69 569 TRP A O 1
ATOM 4398 N N . HIS A 1 570 ? 23.108 11.356 -16.557 1.00 59.62 570 HIS A N 1
ATOM 4399 C CA . HIS A 1 570 ? 22.811 12.782 -16.354 1.00 59.62 570 HIS A CA 1
ATOM 4400 C C . HIS A 1 570 ? 22.391 13.474 -17.666 1.00 59.62 570 HIS A C 1
ATOM 4402 O O . HIS A 1 570 ? 22.929 13.163 -18.734 1.00 59.62 570 HIS A O 1
ATOM 4408 N N . SER A 1 571 ? 21.428 14.408 -17.583 1.00 57.06 571 SER A N 1
ATOM 4409 C CA . SER A 1 571 ? 21.019 15.327 -18.668 1.00 57.06 571 SER A CA 1
ATOM 4410 C C . SER A 1 571 ? 21.404 16.753 -18.340 1.00 57.06 571 SER A C 1
ATOM 4412 O O . SER A 1 571 ? 21.057 17.223 -17.257 1.00 57.06 571 SER A O 1
ATOM 4414 N N . VAL A 1 572 ? 21.928 17.483 -19.320 1.00 64.00 572 VAL A N 1
ATOM 4415 C CA . VAL A 1 572 ? 22.042 18.944 -19.241 1.00 64.00 572 VAL A CA 1
ATOM 4416 C C . VAL A 1 572 ? 21.436 19.560 -20.500 1.00 64.00 572 VAL A C 1
ATOM 4418 O O . VAL A 1 572 ? 21.567 19.013 -21.594 1.00 64.00 572 VAL A O 1
ATOM 4421 N N . SER A 1 573 ? 20.726 20.675 -20.351 1.00 71.69 573 SER A N 1
ATOM 4422 C CA . SER A 1 573 ? 20.104 21.403 -21.460 1.00 71.69 573 SER A CA 1
ATOM 4423 C C . SER A 1 573 ? 20.795 22.750 -21.666 1.00 71.69 573 SER A C 1
ATOM 4425 O O . SER A 1 573 ? 21.252 23.370 -20.710 1.00 71.69 573 SER A O 1
ATOM 4427 N N . PHE A 1 574 ? 20.844 23.205 -22.912 1.00 75.12 574 PHE A N 1
ATOM 4428 C CA . PHE A 1 574 ? 21.361 24.503 -23.323 1.00 75.12 574 PHE A CA 1
ATOM 4429 C C . PHE A 1 574 ? 20.305 25.234 -24.143 1.00 75.12 574 PHE A C 1
ATOM 4431 O O . PHE A 1 574 ? 19.745 24.677 -25.087 1.00 75.12 574 PHE A O 1
ATOM 4438 N N . GLU A 1 575 ? 20.076 26.498 -23.808 1.00 79.19 575 GLU A N 1
ATOM 4439 C CA . GLU A 1 575 ? 19.133 27.366 -24.503 1.00 79.19 575 GLU A CA 1
ATOM 4440 C C . GLU A 1 575 ? 19.805 28.673 -24.916 1.00 79.19 575 GLU A C 1
ATOM 4442 O O . GLU A 1 575 ? 20.612 29.242 -24.177 1.00 79.19 575 GLU A O 1
ATOM 4447 N N . SER A 1 576 ? 19.453 29.179 -26.099 1.00 78.00 576 SER A N 1
ATOM 4448 C CA . SER A 1 576 ? 19.941 30.469 -26.577 1.00 78.00 576 SER A CA 1
ATOM 4449 C C . SER A 1 576 ? 19.020 31.126 -27.586 1.00 78.00 576 SER A C 1
ATOM 4451 O O . SER A 1 576 ? 18.578 30.492 -28.539 1.00 78.00 576 SER A O 1
ATOM 4453 N N . ASN A 1 577 ? 18.824 32.434 -27.445 1.00 79.31 577 ASN A N 1
ATOM 4454 C CA . ASN A 1 577 ? 18.173 33.252 -28.469 1.00 79.31 577 ASN A CA 1
ATOM 4455 C C . ASN A 1 577 ? 19.144 33.699 -29.577 1.00 79.31 577 ASN A C 1
ATOM 4457 O O . ASN A 1 577 ? 18.707 34.275 -30.571 1.00 79.31 577 ASN A O 1
ATOM 4461 N N . GLN A 1 578 ? 20.451 33.462 -29.417 1.00 77.94 578 GLN A N 1
ATOM 4462 C CA . GLN A 1 578 ? 21.448 33.844 -30.411 1.00 77.94 578 GLN A CA 1
ATOM 4463 C C . GLN A 1 578 ? 21.571 32.809 -31.530 1.00 77.94 578 GLN A C 1
ATOM 4465 O O . GLN A 1 578 ? 21.326 31.614 -31.341 1.00 77.94 578 GLN A O 1
ATOM 4470 N N . VAL A 1 579 ? 21.977 33.301 -32.698 1.00 79.38 579 VAL A N 1
ATOM 4471 C CA . VAL A 1 579 ? 22.330 32.468 -33.842 1.00 79.38 579 VAL A CA 1
ATOM 4472 C C . VAL A 1 579 ? 23.696 31.839 -33.587 1.00 79.38 579 VAL A C 1
ATOM 4474 O O . VAL A 1 579 ? 24.655 32.548 -33.293 1.00 79.38 579 VAL A O 1
ATOM 4477 N N . LEU A 1 580 ? 23.775 30.514 -33.698 1.00 81.62 580 LEU A N 1
ATOM 4478 C CA . LEU A 1 580 ? 25.027 29.765 -33.587 1.00 81.62 580 LEU A CA 1
ATOM 4479 C C . LEU A 1 580 ? 25.348 29.106 -34.928 1.00 81.62 580 LEU A C 1
ATOM 4481 O O . LEU A 1 580 ? 24.464 28.518 -35.558 1.00 81.62 580 LEU A O 1
ATOM 4485 N N . ALA A 1 581 ? 26.609 29.187 -35.355 1.00 83.12 581 ALA A N 1
ATOM 4486 C CA . ALA A 1 581 ? 27.060 28.491 -36.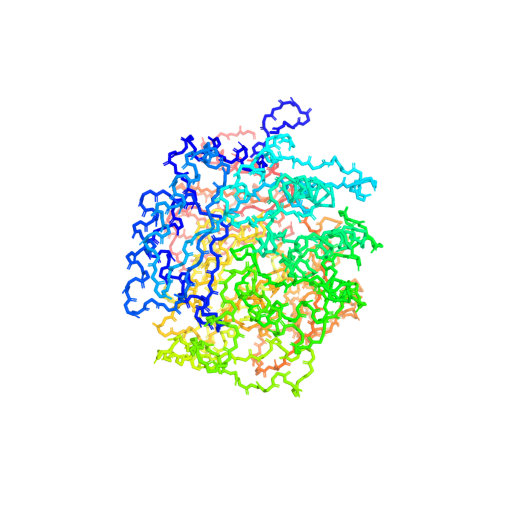552 1.00 83.12 581 ALA A CA 1
ATOM 4487 C C . ALA A 1 581 ? 27.053 26.973 -36.315 1.00 83.12 581 ALA A C 1
ATOM 4489 O O . ALA A 1 581 ? 27.465 26.479 -35.262 1.00 83.12 581 ALA A O 1
ATOM 4490 N N . VAL A 1 582 ? 26.569 26.224 -37.307 1.00 80.38 582 VAL A N 1
ATOM 4491 C CA . VAL A 1 582 ? 26.424 24.762 -37.230 1.00 80.38 582 VAL A CA 1
ATOM 4492 C C . VAL A 1 582 ? 27.784 24.088 -37.036 1.00 80.38 582 VAL A C 1
ATOM 4494 O O . VAL A 1 582 ? 27.900 23.118 -36.286 1.00 80.38 582 VAL A O 1
ATOM 4497 N N . GLU A 1 583 ? 28.809 24.620 -37.693 1.00 81.44 583 GLU A N 1
ATOM 4498 C CA . GLU A 1 583 ? 30.187 24.144 -37.653 1.00 81.44 583 GLU A CA 1
ATOM 4499 C C . GLU A 1 583 ? 30.804 24.304 -36.257 1.00 81.44 583 GLU A C 1
ATOM 4501 O O . GLU A 1 583 ? 31.443 23.372 -35.770 1.00 81.44 583 GLU A O 1
ATOM 4506 N N . ASP A 1 584 ? 30.543 25.423 -35.576 1.00 84.31 584 ASP A N 1
ATOM 4507 C CA . ASP A 1 584 ? 31.061 25.683 -34.228 1.00 84.31 584 ASP A CA 1
ATOM 4508 C C . ASP A 1 584 ? 30.412 24.758 -33.196 1.00 84.31 584 ASP A C 1
ATOM 4510 O O . ASP A 1 584 ? 31.091 24.179 -32.346 1.00 84.31 584 ASP A O 1
ATOM 4514 N N . VAL A 1 585 ? 29.094 24.553 -33.304 1.00 83.06 585 VAL A N 1
ATOM 4515 C CA . VAL A 1 585 ? 28.380 23.594 -32.452 1.00 83.06 585 VAL A CA 1
ATOM 4516 C C . VAL A 1 585 ? 28.916 22.186 -32.691 1.00 83.06 585 VAL A C 1
ATOM 4518 O O . VAL A 1 585 ? 29.195 21.475 -31.728 1.00 83.06 585 VAL A O 1
ATOM 4521 N N . ARG A 1 586 ? 29.117 21.780 -33.952 1.00 84.19 586 ARG A N 1
ATOM 4522 C CA . ARG A 1 586 ? 29.695 20.469 -34.277 1.00 84.19 586 ARG A CA 1
ATOM 4523 C C . ARG A 1 586 ? 31.084 20.290 -33.653 1.00 84.19 586 ARG A C 1
ATOM 4525 O O . ARG A 1 586 ? 31.305 19.266 -33.012 1.00 84.19 586 ARG A O 1
ATOM 4532 N N . ALA A 1 587 ? 31.972 21.277 -33.782 1.00 83.94 587 ALA A N 1
ATOM 4533 C CA . ALA A 1 587 ? 33.330 21.222 -33.238 1.00 83.94 587 ALA A CA 1
ATOM 4534 C C . ALA A 1 587 ? 33.351 21.092 -31.704 1.00 83.94 587 ALA A C 1
ATOM 4536 O O . ALA A 1 587 ? 34.156 20.345 -31.142 1.00 83.94 587 ALA A O 1
ATOM 4537 N N . VAL A 1 588 ? 32.433 21.777 -31.012 1.00 85.69 588 VAL A N 1
ATOM 4538 C CA . VAL A 1 588 ? 32.261 21.597 -29.565 1.00 85.69 588 VAL A CA 1
ATOM 4539 C C . VAL A 1 588 ? 31.834 20.164 -29.247 1.00 85.69 588 VAL A C 1
ATOM 4541 O O . VAL A 1 588 ? 32.492 19.519 -28.439 1.00 85.69 588 VAL A O 1
ATOM 4544 N N . LEU A 1 589 ? 30.804 19.618 -29.901 1.00 83.75 589 LEU A N 1
ATOM 4545 C CA . LEU A 1 589 ? 30.347 18.247 -29.618 1.00 83.75 589 LEU A CA 1
ATOM 4546 C C . LEU A 1 589 ? 31.426 17.185 -29.895 1.00 83.75 589 LEU A C 1
ATOM 4548 O O . LEU A 1 589 ? 31.541 16.227 -29.131 1.00 83.75 589 LEU A O 1
ATOM 4552 N N . GLU A 1 590 ? 32.253 17.384 -30.924 1.00 82.62 590 GLU A N 1
ATOM 4553 C CA . GLU A 1 590 ? 33.397 16.521 -31.256 1.00 82.62 590 GLU A CA 1
ATOM 4554 C C . GLU A 1 590 ? 34.474 16.500 -30.155 1.00 82.62 590 GLU A C 1
ATOM 4556 O O . GLU A 1 590 ? 35.085 15.459 -29.907 1.00 82.62 590 GLU A O 1
ATOM 4561 N N . THR A 1 591 ? 34.660 17.618 -29.444 1.00 84.56 591 THR A N 1
ATOM 4562 C CA . THR A 1 591 ? 35.659 17.760 -28.368 1.00 84.56 591 THR A CA 1
ATOM 4563 C C . THR A 1 591 ? 35.249 17.018 -27.088 1.00 84.56 591 THR A C 1
ATOM 4565 O O . THR A 1 591 ? 36.105 16.615 -26.307 1.00 84.56 591 THR A O 1
ATOM 4568 N N . PHE A 1 592 ? 33.949 16.799 -26.869 1.00 83.94 592 PHE A N 1
ATOM 4569 C CA . PHE A 1 592 ? 33.409 16.181 -25.651 1.00 83.94 592 PHE A CA 1
ATOM 4570 C C . PHE A 1 592 ? 32.949 14.728 -25.857 1.00 83.94 592 PHE A C 1
ATOM 4572 O O . PHE A 1 592 ? 32.152 14.221 -25.073 1.00 83.94 592 PHE A O 1
ATOM 4579 N N . THR A 1 593 ? 33.442 14.025 -26.880 1.00 78.75 593 THR A N 1
ATOM 4580 C CA . THR A 1 593 ? 33.021 12.645 -27.220 1.00 78.75 593 THR A CA 1
ATOM 4581 C C . THR A 1 593 ? 33.258 11.605 -26.115 1.00 78.75 593 THR A C 1
ATOM 4583 O O . THR A 1 593 ? 32.557 10.592 -26.071 1.00 78.75 593 THR A O 1
ATOM 4586 N N . ASP A 1 594 ? 34.177 11.872 -25.185 1.00 72.00 594 ASP A N 1
ATOM 4587 C CA . ASP A 1 594 ? 34.473 11.001 -24.040 1.00 72.00 594 ASP A CA 1
ATOM 4588 C C . ASP A 1 594 ? 33.384 11.040 -22.949 1.00 72.00 594 ASP A C 1
ATOM 4590 O O . ASP A 1 594 ? 33.187 10.060 -22.221 1.00 72.00 594 ASP A O 1
ATOM 4594 N N . VAL A 1 595 ? 32.657 12.161 -22.856 1.00 74.25 595 VAL A N 1
ATOM 4595 C CA . VAL A 1 595 ? 31.618 12.421 -21.839 1.00 74.25 595 VAL A CA 1
ATOM 4596 C C . VAL A 1 595 ? 30.209 12.508 -22.438 1.00 74.25 595 VAL A C 1
ATOM 4598 O O . VAL A 1 595 ? 29.233 12.123 -21.788 1.00 74.25 595 VAL A O 1
ATOM 4601 N N . LEU A 1 596 ? 30.092 12.953 -23.693 1.00 72.19 596 LEU A N 1
ATOM 4602 C CA . LEU A 1 596 ? 28.848 13.117 -24.437 1.00 72.19 596 LEU A CA 1
ATOM 4603 C C . LEU A 1 596 ? 28.451 11.813 -25.140 1.00 72.19 596 LEU A C 1
ATOM 4605 O O . LEU A 1 596 ? 29.019 11.417 -26.157 1.00 72.19 596 LEU A O 1
ATOM 4609 N N . TYR A 1 597 ? 27.389 11.178 -24.655 1.00 68.19 597 TYR A N 1
ATOM 4610 C CA . TYR A 1 597 ? 26.814 9.988 -25.283 1.00 68.19 597 TYR A CA 1
ATOM 4611 C C . TYR A 1 597 ? 25.795 10.320 -26.371 1.00 68.19 597 TYR A C 1
ATOM 4613 O O . TYR A 1 597 ? 25.769 9.671 -27.422 1.00 68.19 597 TYR A O 1
ATOM 4621 N N . ARG A 1 598 ? 24.947 11.323 -26.133 1.00 72.19 598 ARG A N 1
ATOM 4622 C CA . ARG A 1 598 ? 23.958 11.793 -27.108 1.00 72.19 598 ARG A CA 1
ATOM 4623 C C . ARG A 1 598 ? 23.743 13.286 -26.955 1.00 72.19 598 ARG A C 1
ATOM 4625 O O . ARG A 1 598 ? 23.624 13.769 -25.835 1.00 72.19 598 ARG A O 1
ATOM 4632 N N . ALA A 1 599 ? 23.617 13.977 -28.080 1.00 68.81 599 ALA A N 1
ATOM 4633 C CA . ALA A 1 599 ? 23.048 15.314 -28.125 1.00 68.81 599 ALA A CA 1
ATOM 4634 C C . ALA A 1 599 ? 21.841 15.310 -29.057 1.00 68.81 599 ALA A C 1
ATOM 4636 O O . ALA A 1 599 ? 21.854 14.650 -30.098 1.00 68.81 599 ALA A O 1
ATOM 4637 N N . LYS A 1 600 ? 20.800 16.050 -28.706 1.00 68.19 600 LYS A N 1
ATOM 4638 C CA . LYS A 1 600 ? 19.697 16.345 -29.617 1.00 68.19 600 LYS A CA 1
ATOM 4639 C C . LYS A 1 600 ? 19.280 17.789 -29.464 1.00 68.19 600 LYS A C 1
ATOM 4641 O O . LYS A 1 600 ? 19.358 18.327 -28.366 1.00 68.19 600 LYS A O 1
ATOM 4646 N N . GLY A 1 601 ? 18.809 18.401 -30.541 1.00 65.88 601 GLY A N 1
ATOM 4647 C CA . GLY A 1 601 ? 18.163 19.693 -30.419 1.00 65.88 601 GLY A CA 1
ATOM 4648 C C . GLY A 1 601 ? 17.970 20.471 -31.693 1.00 65.88 601 GLY A C 1
ATOM 4649 O O . GLY A 1 601 ? 18.209 19.965 -32.783 1.00 65.88 601 GLY A O 1
ATOM 4650 N N . MET A 1 602 ? 17.488 21.695 -31.542 1.00 77.75 602 MET A N 1
ATOM 4651 C CA . MET A 1 602 ? 17.243 22.623 -32.631 1.00 77.75 602 MET A CA 1
ATOM 4652 C C . MET A 1 602 ? 18.239 23.777 -32.545 1.00 77.75 602 MET A C 1
ATOM 4654 O O . MET A 1 602 ? 18.450 24.330 -31.470 1.00 77.75 602 MET A O 1
ATOM 4658 N N . LEU A 1 603 ? 18.846 24.154 -33.666 1.00 82.19 603 LEU A N 1
ATOM 4659 C CA . LEU A 1 603 ? 19.694 25.340 -33.771 1.00 82.19 603 LEU A CA 1
ATOM 4660 C C . LEU A 1 603 ? 18.939 26.441 -34.506 1.00 82.19 603 LEU A C 1
ATOM 4662 O O . LEU A 1 603 ? 18.414 26.214 -35.600 1.00 82.19 603 LEU A O 1
ATOM 4666 N N . HIS A 1 604 ? 18.931 27.633 -33.919 1.00 80.88 604 HIS A N 1
ATOM 4667 C CA . HIS A 1 604 ? 18.530 28.859 -34.591 1.00 80.88 604 HIS A CA 1
ATOM 4668 C C . HIS A 1 604 ? 19.693 29.342 -35.470 1.00 80.88 604 HIS A C 1
ATOM 4670 O O . HIS A 1 604 ? 20.783 29.606 -34.959 1.00 80.88 604 HIS A O 1
ATOM 4676 N N . ALA A 1 605 ? 19.475 29.431 -36.785 1.00 68.12 605 ALA A N 1
ATOM 4677 C CA . ALA A 1 605 ? 20.472 29.882 -37.756 1.00 68.12 605 ALA A CA 1
ATOM 4678 C C . ALA A 1 605 ? 20.014 31.135 -38.525 1.00 68.12 605 ALA A C 1
ATOM 4680 O O . ALA A 1 605 ? 18.845 31.526 -38.483 1.00 68.12 605 ALA A O 1
ATOM 4681 N N . GLU A 1 606 ? 20.949 31.776 -39.233 1.00 64.38 606 GLU A N 1
ATOM 4682 C CA . GLU A 1 606 ? 20.681 32.994 -40.005 1.00 64.38 606 GLU A CA 1
ATOM 4683 C C . GLU A 1 606 ? 19.562 32.804 -41.052 1.00 64.38 606 GLU A C 1
ATOM 4685 O O . GLU A 1 606 ? 19.311 31.707 -41.561 1.00 64.38 606 GLU A O 1
ATOM 4690 N N . ALA A 1 607 ? 18.887 33.907 -41.395 1.00 58.84 607 ALA A N 1
ATOM 4691 C CA . ALA A 1 607 ? 17.809 33.970 -42.390 1.00 58.84 607 ALA A CA 1
ATOM 4692 C C . ALA A 1 607 ? 16.540 33.143 -42.068 1.00 58.84 607 ALA A C 1
ATOM 4694 O O . ALA A 1 607 ? 15.813 32.747 -42.980 1.00 58.84 607 ALA A O 1
ATOM 4695 N N . GLY A 1 608 ? 16.247 32.896 -40.783 1.00 54.44 608 GLY A N 1
ATOM 4696 C CA . GLY A 1 608 ? 15.008 32.242 -40.330 1.00 54.44 608 GLY A CA 1
ATOM 4697 C C . GLY A 1 608 ? 14.964 30.727 -40.558 1.00 54.44 608 GLY A C 1
ATOM 4698 O O . GLY A 1 608 ? 13.901 30.113 -40.445 1.00 54.44 608 GLY A O 1
ATOM 4699 N N . ARG A 1 609 ? 16.107 30.114 -40.894 1.00 64.25 609 ARG A N 1
ATOM 4700 C CA . ARG A 1 609 ? 16.252 28.662 -41.049 1.00 64.25 609 ARG A CA 1
ATOM 4701 C C . ARG A 1 609 ? 16.616 28.034 -39.705 1.00 64.25 609 ARG A C 1
ATOM 4703 O O . ARG A 1 609 ? 17.416 28.577 -38.951 1.00 64.25 609 ARG A O 1
ATOM 4710 N N . GLY A 1 610 ? 16.038 26.874 -39.417 1.00 77.19 610 GLY A N 1
ATOM 4711 C CA . GLY A 1 610 ? 16.418 26.054 -38.269 1.00 77.19 610 GLY A CA 1
ATOM 4712 C C . GLY A 1 610 ? 17.190 24.818 -38.702 1.00 77.19 610 GLY A C 1
ATOM 4713 O O . GLY A 1 610 ? 17.005 24.344 -39.823 1.00 77.19 610 GLY A O 1
ATOM 4714 N N . TRP A 1 611 ? 17.996 24.255 -37.809 1.00 78.56 611 TRP A N 1
ATOM 4715 C CA . TRP A 1 611 ? 18.610 22.938 -38.001 1.00 78.56 611 TRP A CA 1
ATOM 4716 C C . TRP A 1 611 ? 18.213 21.999 -36.874 1.00 78.56 611 TRP A C 1
ATOM 4718 O O . TRP A 1 611 ? 18.039 22.438 -35.744 1.00 78.56 611 TRP A O 1
ATOM 4728 N N . VAL A 1 612 ? 18.094 20.711 -37.172 1.00 73.12 612 VAL A N 1
ATOM 4729 C CA . VAL A 1 612 ? 17.926 19.643 -36.187 1.00 73.12 612 VAL A CA 1
ATOM 4730 C C . VAL A 1 612 ? 19.268 18.948 -36.025 1.00 73.12 612 VAL A C 1
ATOM 4732 O O . VAL A 1 612 ? 19.819 18.424 -36.991 1.00 73.12 612 VAL A O 1
ATOM 4735 N N . VAL A 1 613 ? 19.786 18.955 -34.804 1.00 75.38 613 VAL A N 1
ATOM 4736 C CA . VAL A 1 613 ? 21.012 18.280 -34.390 1.00 75.38 613 VAL A CA 1
ATOM 4737 C C . VAL A 1 613 ? 20.645 16.932 -33.794 1.00 75.38 613 VAL A C 1
ATOM 4739 O O . VAL A 1 613 ? 19.834 16.848 -32.870 1.00 75.38 613 VAL A O 1
ATOM 4742 N N . GLN A 1 614 ? 21.269 15.877 -34.302 1.00 65.88 614 GLN A N 1
ATOM 4743 C CA . GLN A 1 614 ? 21.237 14.542 -33.726 1.00 65.88 614 GLN A CA 1
ATOM 4744 C C . GLN A 1 614 ? 22.666 14.011 -33.642 1.00 65.88 614 GLN A C 1
ATOM 4746 O O . GLN A 1 614 ? 23.326 13.789 -34.653 1.00 65.88 614 GLN A O 1
ATOM 4751 N N . TRP A 1 615 ? 23.143 13.801 -32.422 1.00 70.00 615 TRP A N 1
ATOM 4752 C CA . TRP A 1 615 ? 24.464 13.259 -32.136 1.00 70.00 615 TRP A CA 1
ATOM 4753 C C . TRP A 1 615 ? 24.333 11.972 -31.336 1.00 70.00 615 TRP A C 1
ATOM 4755 O O . TRP A 1 615 ? 23.665 11.952 -30.304 1.00 70.00 615 TRP A O 1
ATOM 4765 N N . THR A 1 616 ? 25.019 10.915 -31.753 1.00 55.69 616 THR A N 1
ATOM 4766 C CA . THR A 1 616 ? 25.134 9.654 -31.010 1.00 55.69 616 THR A CA 1
ATOM 4767 C C . THR A 1 616 ? 26.572 9.181 -31.086 1.00 55.69 616 THR A C 1
ATOM 4769 O O . THR A 1 616 ? 26.949 8.773 -32.173 1.00 55.69 616 THR A O 1
ATOM 4772 N N . LYS A 1 617 ? 27.331 9.234 -29.979 1.00 53.50 617 LYS A N 1
ATOM 4773 C CA . LYS A 1 617 ? 28.737 8.802 -29.751 1.00 53.50 617 LYS A CA 1
ATOM 4774 C C . LYS A 1 617 ? 29.721 8.861 -30.947 1.00 53.50 617 LYS A C 1
ATOM 4776 O O . LYS A 1 617 ? 30.731 9.540 -30.855 1.00 53.50 617 LYS A O 1
ATOM 4781 N N . THR A 1 618 ? 29.447 8.164 -32.046 1.00 51.00 618 THR A N 1
ATOM 4782 C CA . THR A 1 618 ? 30.233 8.068 -33.286 1.00 51.00 618 THR A CA 1
ATOM 4783 C C . THR A 1 618 ? 29.697 8.870 -34.485 1.00 51.00 618 THR A C 1
ATOM 4785 O O . THR A 1 618 ? 30.401 8.985 -35.484 1.00 51.00 618 THR A O 1
ATOM 4788 N N . GLN A 1 619 ? 28.470 9.399 -34.442 1.00 59.22 619 GLN A N 1
ATOM 4789 C CA . GLN A 1 619 ? 27.812 10.021 -35.595 1.00 59.22 619 GLN A CA 1
ATOM 4790 C C . GLN A 1 619 ? 27.121 11.339 -35.228 1.00 59.22 619 GLN A C 1
ATOM 4792 O O . GLN A 1 619 ? 26.296 11.391 -34.314 1.00 59.22 619 GLN A O 1
ATOM 4797 N N . CYS A 1 620 ? 27.421 12.382 -36.005 1.00 69.44 620 CYS A N 1
ATOM 4798 C CA . CYS A 1 620 ? 26.761 13.683 -35.977 1.00 69.44 620 CYS A CA 1
ATOM 4799 C C . CYS A 1 620 ? 25.957 13.887 -37.254 1.00 69.44 620 CYS A C 1
ATOM 4801 O O . CYS A 1 620 ? 26.521 13.939 -38.348 1.00 69.44 620 CYS A O 1
ATOM 4803 N N . VAL A 1 621 ? 24.644 14.029 -37.122 1.00 70.62 621 VAL A N 1
ATOM 4804 C CA . VAL A 1 621 ? 23.745 14.359 -38.224 1.00 70.62 621 VAL A CA 1
ATOM 4805 C C . VAL A 1 621 ? 23.084 15.689 -37.902 1.00 70.62 621 VAL A C 1
ATOM 4807 O O . VAL A 1 621 ? 22.401 15.824 -36.890 1.00 70.62 621 VAL A O 1
ATOM 4810 N N . ILE A 1 622 ? 23.301 16.683 -38.763 1.00 77.00 622 ILE A N 1
ATOM 4811 C CA . ILE A 1 622 ? 22.649 17.990 -38.660 1.00 77.00 622 ILE A CA 1
ATOM 4812 C C . ILE A 1 622 ? 21.897 18.230 -39.964 1.00 77.00 622 ILE A C 1
ATOM 4814 O O . ILE A 1 622 ? 22.513 18.324 -41.025 1.00 77.00 622 ILE A O 1
ATOM 4818 N N . THR A 1 623 ? 20.569 18.281 -39.892 1.00 75.00 623 THR A N 1
ATOM 4819 C CA . THR A 1 623 ? 19.680 18.417 -41.058 1.00 75.00 623 THR A CA 1
ATOM 4820 C C . THR A 1 623 ? 18.846 19.690 -40.966 1.00 75.00 623 THR A C 1
ATOM 4822 O O . THR A 1 623 ? 18.546 20.124 -39.854 1.00 75.00 623 THR A O 1
ATOM 4825 N N . PRO A 1 624 ? 18.424 20.297 -42.088 1.00 73.00 624 PRO A N 1
ATOM 4826 C CA . PRO A 1 624 ? 17.497 21.426 -42.052 1.00 73.00 624 PRO A CA 1
ATOM 4827 C C . PRO A 1 624 ? 16.203 21.059 -41.309 1.00 73.00 624 PRO A C 1
ATOM 4829 O O . PRO A 1 624 ? 15.647 19.981 -41.516 1.00 73.00 624 PRO A O 1
ATOM 4832 N N . SER A 1 625 ? 15.725 21.947 -40.441 1.00 67.31 625 SER A N 1
ATOM 4833 C CA . SER A 1 625 ? 14.441 21.799 -39.753 1.00 67.31 625 SER A CA 1
ATOM 4834 C C . SER A 1 625 ? 13.288 22.058 -40.721 1.00 67.31 625 SER A C 1
ATOM 4836 O O . SER A 1 625 ? 13.311 23.024 -41.483 1.00 67.31 625 SER A O 1
ATOM 4838 N N . ALA A 1 626 ? 12.244 21.231 -40.647 1.00 55.75 626 ALA A N 1
ATOM 4839 C CA . ALA A 1 626 ? 11.013 21.422 -41.414 1.00 55.75 626 ALA A CA 1
ATOM 4840 C C . ALA A 1 626 ? 10.189 22.638 -40.940 1.00 55.75 626 ALA A C 1
ATOM 4842 O O . ALA A 1 626 ? 9.332 23.125 -41.675 1.00 55.75 626 ALA A O 1
ATOM 4843 N N . ARG A 1 627 ? 10.438 23.132 -39.717 1.00 57.97 627 ARG A N 1
ATOM 4844 C CA . ARG A 1 627 ? 9.781 24.308 -39.124 1.00 57.97 627 ARG A CA 1
ATOM 4845 C C . ARG A 1 627 ? 10.808 25.408 -38.804 1.00 57.97 627 ARG A C 1
ATOM 4847 O O . ARG A 1 627 ? 11.946 25.067 -38.462 1.00 57.97 627 ARG A O 1
ATOM 4854 N N . PRO A 1 628 ? 10.435 26.701 -38.873 1.00 65.19 628 PRO A N 1
ATOM 4855 C CA . PRO A 1 628 ? 11.290 27.792 -38.408 1.00 65.19 628 PRO A CA 1
ATOM 4856 C C . PRO A 1 628 ? 11.642 27.604 -36.930 1.00 65.19 628 PRO A C 1
ATOM 4858 O O . PRO A 1 628 ? 10.781 27.245 -36.128 1.00 65.19 628 PRO A O 1
ATOM 4861 N N . VAL A 1 629 ? 12.900 27.848 -36.575 1.00 69.25 629 VAL A N 1
ATOM 4862 C CA . VAL A 1 629 ? 13.402 27.741 -35.200 1.00 69.25 629 VAL A CA 1
ATOM 4863 C C . VAL A 1 629 ? 13.782 29.139 -34.747 1.00 69.25 629 VAL A C 1
ATOM 4865 O O . VAL A 1 629 ? 14.661 29.743 -35.346 1.00 69.25 629 VAL A O 1
ATOM 4868 N N . SER A 1 630 ? 13.114 29.659 -33.718 1.00 73.50 630 SER A N 1
ATOM 4869 C CA . SER A 1 630 ? 13.354 31.007 -33.180 1.00 73.50 630 SER A CA 1
ATOM 4870 C C . SER A 1 630 ? 14.351 31.039 -32.018 1.00 73.50 630 SER A C 1
ATOM 4872 O O . SER A 1 630 ? 14.772 32.114 -31.600 1.00 73.50 630 SER A O 1
ATOM 4874 N N . GLN A 1 631 ? 14.704 29.873 -31.475 1.00 80.75 631 GLN A N 1
ATOM 4875 C CA . GLN A 1 631 ? 15.596 29.718 -30.330 1.00 80.75 631 GLN A CA 1
ATOM 4876 C C . GLN A 1 631 ? 16.393 28.420 -30.479 1.00 80.75 631 GLN A C 1
ATOM 4878 O O . GLN A 1 631 ? 15.833 27.377 -30.816 1.00 80.75 631 GLN A O 1
ATOM 4883 N N . THR A 1 632 ? 17.694 28.478 -30.211 1.00 78.88 632 THR A N 1
ATOM 4884 C CA . THR A 1 632 ? 18.525 27.285 -30.080 1.00 78.88 632 THR A CA 1
ATOM 4885 C C . THR A 1 632 ? 18.189 26.572 -28.778 1.00 78.88 632 THR A C 1
ATOM 4887 O O . THR A 1 632 ? 18.222 27.179 -27.709 1.00 78.88 632 THR A O 1
ATOM 4890 N N . GLN A 1 633 ? 17.916 25.277 -28.866 1.00 76.31 633 GLN A N 1
ATOM 4891 C CA . GLN A 1 633 ? 17.637 24.403 -27.738 1.00 76.31 633 GLN A CA 1
ATOM 4892 C C . GLN A 1 633 ? 18.360 23.081 -27.962 1.00 76.31 633 GLN A C 1
ATOM 4894 O O . GLN A 1 633 ? 18.057 22.379 -28.922 1.00 76.31 633 GLN A O 1
ATOM 4899 N N . LEU A 1 634 ? 19.316 22.739 -27.104 1.00 71.00 634 LEU A N 1
ATOM 4900 C CA . LEU A 1 634 ? 20.077 21.496 -27.174 1.00 71.00 634 LEU A CA 1
ATOM 4901 C C . LEU A 1 634 ? 19.994 20.756 -25.839 1.00 71.00 634 LEU A C 1
ATOM 4903 O O . LEU A 1 634 ? 19.945 21.358 -24.772 1.00 71.00 634 LEU A O 1
ATOM 4907 N N . VAL A 1 635 ? 20.001 19.435 -25.902 1.00 64.19 635 VAL A N 1
ATOM 4908 C CA . VAL A 1 635 ? 19.982 18.527 -24.760 1.00 64.19 635 VAL A CA 1
ATOM 4909 C C . VAL A 1 635 ? 21.133 17.547 -24.921 1.00 64.19 635 VAL A C 1
ATOM 4911 O O . VAL A 1 635 ? 21.281 16.932 -25.978 1.00 64.19 635 VAL A O 1
ATOM 4914 N N . PHE A 1 636 ? 21.921 17.387 -23.863 1.00 69.62 636 PHE A N 1
ATOM 4915 C CA . PHE A 1 636 ? 23.101 16.532 -23.798 1.00 69.62 636 PHE A CA 1
ATOM 4916 C C . PHE A 1 636 ? 22.911 15.440 -22.754 1.00 69.62 636 PHE A C 1
ATOM 4918 O O . PHE A 1 636 ? 22.371 15.686 -21.677 1.00 69.62 636 PHE A O 1
ATOM 4925 N N . ILE A 1 637 ? 23.377 14.237 -23.077 1.00 64.81 637 ILE A N 1
ATOM 4926 C CA . ILE A 1 637 ? 23.267 13.045 -22.237 1.00 64.81 637 ILE A CA 1
ATOM 4927 C C . ILE A 1 637 ? 24.649 12.437 -22.060 1.00 64.81 637 ILE A C 1
ATOM 4929 O O . ILE A 1 637 ? 25.350 12.207 -23.047 1.00 64.81 637 ILE A O 1
ATOM 4933 N N . GLY A 1 638 ? 25.000 12.115 -20.819 1.00 71.94 638 GLY A N 1
ATOM 4934 C CA . GLY A 1 638 ? 26.276 11.509 -20.447 1.00 71.94 638 GLY A CA 1
ATOM 4935 C C . GLY A 1 638 ? 26.260 10.956 -19.023 1.00 71.94 638 GLY A C 1
ATOM 4936 O O . GLY A 1 638 ? 25.241 11.012 -18.342 1.00 71.94 638 GLY A O 1
ATOM 4937 N N . MET A 1 639 ? 27.377 10.380 -18.582 1.00 65.06 639 MET A N 1
ATOM 4938 C CA . MET A 1 639 ? 27.527 9.812 -17.226 1.00 65.06 639 MET A CA 1
ATOM 4939 C C . MET A 1 639 ? 28.386 10.670 -16.298 1.00 65.06 639 MET A C 1
ATOM 4941 O O . MET A 1 639 ? 28.388 10.446 -15.093 1.00 65.06 639 MET A O 1
ATOM 4945 N N . ASP A 1 640 ? 29.124 11.624 -16.863 1.00 76.88 640 ASP A N 1
ATOM 4946 C CA . ASP A 1 640 ? 29.942 12.589 -16.136 1.00 76.88 640 ASP A CA 1
ATOM 4947 C C . ASP A 1 640 ? 29.236 13.948 -16.166 1.00 76.88 640 ASP A C 1
ATOM 4949 O O . ASP A 1 640 ? 29.271 14.660 -17.170 1.00 76.88 640 ASP A O 1
ATOM 4953 N N . GLU A 1 641 ? 28.539 14.269 -15.077 1.00 72.88 641 GLU A N 1
ATOM 4954 C CA . GLU A 1 641 ? 27.782 15.513 -14.923 1.00 72.88 641 GLU A CA 1
ATOM 4955 C C . GLU A 1 641 ? 28.668 16.752 -15.088 1.00 72.88 641 GLU A C 1
ATOM 4957 O O . GLU A 1 641 ? 28.320 17.655 -15.848 1.00 72.88 641 GLU A O 1
ATOM 4962 N N . ALA A 1 642 ? 29.854 16.751 -14.474 1.00 73.62 642 ALA A N 1
ATOM 4963 C CA . ALA A 1 642 ? 30.790 17.869 -14.551 1.00 73.62 642 ALA A CA 1
ATOM 4964 C C . ALA A 1 642 ? 31.302 18.081 -15.987 1.00 73.62 642 ALA A C 1
ATOM 4966 O O . ALA A 1 642 ? 31.433 19.216 -16.447 1.00 73.62 642 ALA A O 1
ATOM 4967 N N . GLY A 1 643 ? 31.543 16.993 -16.725 1.00 80.75 643 GLY A N 1
ATOM 4968 C CA . GLY A 1 643 ? 31.906 17.050 -18.142 1.00 80.75 643 GLY A CA 1
ATOM 4969 C C . GLY A 1 643 ? 30.793 17.622 -19.033 1.00 80.75 643 GLY A C 1
ATOM 4970 O O . GLY A 1 643 ? 31.068 18.406 -19.943 1.00 80.75 643 GLY A O 1
ATOM 4971 N N . LEU A 1 644 ? 29.526 17.283 -18.760 1.00 74.31 644 LEU A N 1
ATOM 4972 C CA . LEU A 1 644 ? 28.378 17.849 -19.483 1.00 74.31 644 LEU A CA 1
ATOM 4973 C C . LEU A 1 644 ? 28.164 19.338 -19.168 1.00 74.31 644 LEU A C 1
ATOM 4975 O O . LEU A 1 644 ? 27.803 20.104 -20.062 1.00 74.31 644 LEU A O 1
ATOM 4979 N N . GLU A 1 645 ? 28.405 19.771 -17.930 1.00 78.00 645 GLU A N 1
ATOM 4980 C CA . GLU A 1 645 ? 28.340 21.189 -17.555 1.00 78.00 645 GLU A CA 1
ATOM 4981 C C . GLU A 1 645 ? 29.418 22.020 -18.268 1.00 78.00 645 GLU A C 1
ATOM 4983 O O . GLU A 1 645 ? 29.125 23.103 -18.781 1.00 78.00 645 GLU A O 1
ATOM 4988 N N . GLN A 1 646 ? 30.640 21.489 -18.396 1.00 80.94 646 GLN A N 1
ATOM 4989 C CA . GLN A 1 646 ? 31.716 22.131 -19.163 1.00 80.94 646 GLN A CA 1
ATOM 4990 C C . GLN A 1 646 ? 31.371 22.270 -20.651 1.00 80.94 646 GLN A C 1
ATOM 4992 O O . GLN A 1 646 ? 31.661 23.304 -21.259 1.00 80.94 646 GLN A O 1
ATOM 4997 N N . LEU A 1 647 ? 30.706 21.267 -21.235 1.00 83.75 647 LEU A N 1
ATOM 4998 C CA . LEU A 1 647 ? 30.196 21.335 -22.606 1.00 83.75 647 LEU A CA 1
ATOM 4999 C C . LEU A 1 647 ? 29.203 22.496 -22.760 1.00 83.75 647 LEU A C 1
ATOM 5001 O O . LEU A 1 647 ? 29.340 23.315 -23.672 1.00 83.75 647 LEU A O 1
ATOM 5005 N N . VAL A 1 648 ? 28.227 22.612 -21.855 1.00 81.75 648 VAL A N 1
ATOM 5006 C CA . VAL A 1 648 ? 27.242 23.707 -21.883 1.00 81.75 648 VAL A CA 1
ATOM 5007 C C . VAL A 1 648 ? 27.914 25.067 -21.707 1.00 81.75 648 VAL A C 1
ATOM 5009 O O . VAL A 1 648 ? 27.605 26.011 -22.437 1.00 81.75 648 VAL A O 1
ATOM 5012 N N . GLN A 1 649 ? 28.894 25.167 -20.810 1.00 80.94 649 GLN A N 1
ATOM 5013 C CA . GLN A 1 649 ? 29.680 26.383 -20.632 1.00 80.94 649 GLN A CA 1
ATOM 5014 C C . GLN A 1 649 ? 30.441 26.762 -21.912 1.00 80.94 649 GLN A C 1
ATOM 5016 O O . GLN A 1 649 ? 30.462 27.934 -22.290 1.00 80.94 649 GLN A O 1
ATOM 5021 N N . ARG A 1 650 ? 30.991 25.780 -22.639 1.00 83.38 650 ARG A N 1
ATOM 5022 C CA . ARG A 1 650 ? 31.665 26.014 -23.921 1.00 83.38 650 ARG A CA 1
ATOM 5023 C C . ARG A 1 650 ? 30.717 26.557 -24.990 1.00 83.38 650 ARG A C 1
ATOM 5025 O O . ARG A 1 650 ? 31.100 27.458 -25.733 1.00 83.38 650 ARG A O 1
ATOM 5032 N N . LEU A 1 651 ? 29.477 26.075 -25.031 1.00 83.25 651 LEU A N 1
ATOM 5033 C CA . LEU A 1 651 ? 28.446 26.610 -25.925 1.00 83.25 651 LEU A CA 1
ATOM 5034 C C . LEU A 1 651 ? 28.024 28.039 -25.546 1.00 83.25 651 LEU A C 1
ATOM 5036 O O . LEU A 1 651 ? 27.748 28.846 -26.432 1.00 83.25 651 LEU A O 1
ATOM 5040 N N . HIS A 1 652 ? 28.036 28.399 -24.259 1.00 79.75 652 HIS A N 1
ATOM 5041 C CA . HIS A 1 652 ? 27.862 29.793 -23.832 1.00 79.75 652 HIS A CA 1
ATOM 5042 C C . HIS A 1 652 ? 29.049 30.689 -24.225 1.00 79.75 652 HIS A C 1
ATOM 5044 O O . HIS A 1 652 ? 28.854 31.856 -24.564 1.00 79.75 652 HIS A O 1
ATOM 5050 N N . CYS A 1 653 ? 30.280 30.169 -24.256 1.00 79.12 653 CYS A N 1
ATOM 5051 C CA . CYS A 1 653 ? 31.440 30.929 -24.736 1.00 79.12 653 CYS A CA 1
ATOM 5052 C C . CYS A 1 653 ? 31.320 31.306 -26.223 1.00 79.12 653 CYS A C 1
ATOM 5054 O O . CYS A 1 653 ? 31.687 32.423 -26.592 1.00 79.12 653 CYS A O 1
ATOM 5056 N N . LEU A 1 654 ? 30.724 30.440 -27.055 1.00 80.06 654 LEU A N 1
ATOM 5057 C CA . LEU A 1 654 ? 30.454 30.748 -28.469 1.00 80.06 654 LEU A CA 1
ATOM 5058 C C . LEU A 1 654 ? 29.540 31.975 -28.645 1.00 80.06 654 LEU A C 1
ATOM 5060 O O . LEU A 1 654 ? 29.691 32.712 -29.612 1.00 80.06 654 LEU A O 1
ATOM 5064 N N . GLN A 1 655 ? 28.645 32.244 -27.688 1.00 71.38 655 GLN A N 1
ATOM 5065 C CA . GLN A 1 655 ? 27.744 33.411 -27.705 1.00 71.38 655 GLN A CA 1
ATOM 5066 C C . GLN A 1 655 ? 28.458 34.734 -27.396 1.00 71.38 655 GLN A C 1
ATOM 5068 O O . GLN A 1 655 ? 27.970 35.814 -27.721 1.00 71.38 655 GLN A O 1
ATOM 5073 N N . THR A 1 656 ? 29.594 34.669 -26.699 1.00 63.62 656 THR A N 1
ATOM 5074 C CA . THR A 1 656 ? 30.276 35.850 -26.145 1.00 63.62 656 THR A CA 1
ATOM 5075 C C . THR A 1 656 ? 31.578 36.188 -26.870 1.00 63.62 656 THR A C 1
ATOM 5077 O O . THR A 1 656 ? 32.190 37.207 -26.563 1.00 63.62 656 THR A O 1
ATOM 5080 N N . GLY A 1 657 ? 32.004 35.365 -27.839 1.00 57.06 657 GLY A N 1
ATOM 5081 C CA . GLY A 1 657 ? 33.256 35.551 -28.583 1.00 57.06 657 GLY A CA 1
ATOM 5082 C C . GLY A 1 657 ? 34.522 35.356 -27.738 1.00 57.06 657 GLY A C 1
ATOM 5083 O O . GLY A 1 657 ? 35.608 35.747 -28.160 1.00 57.06 657 GLY A O 1
ATOM 5084 N N . SER A 1 658 ? 34.395 34.778 -26.541 1.00 44.25 658 SER A N 1
ATOM 5085 C CA . SER A 1 658 ? 35.511 34.557 -25.623 1.00 44.25 658 SER A CA 1
ATOM 5086 C C . SER A 1 658 ? 36.114 33.171 -25.852 1.00 44.25 658 SER A C 1
ATOM 5088 O O . SER A 1 658 ? 35.445 32.153 -25.665 1.00 44.25 658 SER A O 1
ATOM 5090 N N . VAL A 1 659 ? 37.379 33.123 -26.273 1.00 39.81 659 VAL A N 1
ATOM 5091 C CA . VAL A 1 659 ? 38.143 31.876 -26.398 1.00 39.81 659 VAL A CA 1
ATOM 5092 C C . VAL A 1 659 ? 38.637 31.482 -25.005 1.00 39.81 659 VAL A C 1
ATOM 5094 O O . VAL A 1 659 ? 39.446 32.201 -24.422 1.00 39.81 659 VAL A O 1
ATOM 5097 N N . ALA A 1 660 ? 38.144 30.358 -24.481 1.00 37.44 660 ALA A N 1
ATOM 5098 C CA . ALA A 1 660 ? 38.755 29.655 -23.346 1.00 37.44 660 ALA A CA 1
ATOM 5099 C C . ALA A 1 660 ? 39.528 28.418 -23.815 1.00 37.44 660 ALA A C 1
ATOM 5101 O O . ALA A 1 660 ? 38.995 27.704 -24.698 1.00 37.44 660 ALA A O 1
#

Sequence (660 aa):
MRDAQGQPNGELREMAAMHAVFEALGRSVFEEVASLATLQNYAKAAQRTGITTITDLYNPLSDQGVAALVESSQQPQYPVRLVPAMGALDWQNHQGIERIVACQELSNAKLHFGLVKVMTDGSIQGFSARMLWPGYHNGHENGIWNAPPETLKQIVLDYHQAGLQMHIHTNGDEAVELMLDAIEEAQSLWYRADHRHTLQHCQFISQAQMRRAAKLGVCLNMFVNHIYYWGDIHREKTLGYTRSRRMQPLRSARQLGVPIAMHCDAPVTPLGPLFSMWCAVARKTASGHVLGEHEALTIPEALELMTLGAAYTLHMDDQVGSLEVGKFADMVALDRDLYAIDTDELLDVEVLATVLGVRCILMPNTKPIATTLLTGFLGSGKTTYLNQLLQTDIPARSIVLVNDFGRINIDASLIAYQDDDVIRLNNGCVCCTLGASMAEKLAEIGRMDPPPTALFMELSGVANAARVADMIRVAQRFELNEVRCFVDVSLAALHAADPRVNTVWAQQILSATHLVFNRLTPEQSLPTCLEQLVNQSAAQLHYDYAATVPPVPVVASLPRPVTTPTKGWHSVSFESNQVLAVEDVRAVLETFTDVLYRAKGMLHAEAGRGWVVQWTKTQCVITPSARPVSQTQLVFIGMDEAGLEQLVQRLHCLQTGSVA

Organism: NCBI:txid643674